Protein AF-A0A392MLW3-F1 (afdb_monomer)

Structure (mmCIF, N/CA/C/O backbone):
data_AF-A0A392MLW3-F1
#
_entry.id   AF-A0A392MLW3-F1
#
loop_
_atom_site.group_PDB
_atom_site.id
_atom_site.type_symbol
_atom_site.label_atom_id
_atom_site.label_alt_id
_atom_site.label_comp_id
_atom_site.label_asym_id
_atom_site.label_entity_id
_atom_site.label_seq_id
_atom_site.pdbx_PDB_ins_code
_atom_site.Cartn_x
_atom_site.Cartn_y
_atom_site.Cartn_z
_atom_site.occupancy
_atom_site.B_iso_or_equiv
_atom_site.auth_seq_id
_atom_site.auth_comp_id
_atom_site.auth_asym_id
_atom_site.auth_atom_id
_atom_site.pdbx_PDB_model_num
ATOM 1 N N . LEU A 1 1 ? -9.290 -16.457 1.600 1.00 28.12 1 LEU A N 1
ATOM 2 C CA . LEU A 1 1 ? -9.210 -16.584 3.072 1.00 28.12 1 LEU A CA 1
ATOM 3 C C . LEU A 1 1 ? -10.611 -16.896 3.573 1.00 28.12 1 LEU A C 1
ATOM 5 O O . LEU A 1 1 ? -11.493 -16.097 3.278 1.00 28.12 1 LEU A O 1
ATOM 9 N N . PRO A 1 2 ? -10.861 -18.026 4.249 1.00 22.70 2 PRO A N 1
ATOM 10 C CA . PRO A 1 2 ? -12.140 -18.237 4.903 1.00 22.70 2 PRO A CA 1
ATOM 11 C C . PRO A 1 2 ? -12.144 -17.371 6.166 1.00 22.70 2 PRO A C 1
ATOM 13 O O . PRO A 1 2 ? -11.643 -17.770 7.212 1.00 22.70 2 PRO A O 1
ATOM 16 N N . ILE A 1 3 ? -12.654 -16.145 6.050 1.00 26.94 3 ILE A N 1
ATOM 17 C CA . ILE A 1 3 ? -13.113 -15.380 7.210 1.00 26.94 3 ILE A CA 1
ATOM 18 C C . ILE A 1 3 ? -14.410 -16.069 7.642 1.00 26.94 3 ILE A C 1
ATOM 20 O O . ILE A 1 3 ? -15.497 -15.726 7.195 1.00 26.94 3 ILE A O 1
ATOM 24 N N . LEU A 1 4 ? -14.268 -17.139 8.424 1.00 28.16 4 LEU A N 1
ATOM 25 C CA . LEU A 1 4 ? -15.365 -17.792 9.130 1.00 28.16 4 LEU A CA 1
ATOM 26 C C . LEU A 1 4 ? -15.393 -17.248 10.557 1.00 28.16 4 LEU A C 1
ATOM 28 O O . LEU A 1 4 ? -15.026 -17.924 11.512 1.00 28.16 4 LEU A O 1
ATOM 32 N N . SER A 1 5 ? -15.819 -16.001 10.697 1.00 29.05 5 SER A N 1
ATOM 33 C CA . SER A 1 5 ? -16.500 -15.568 11.909 1.00 29.05 5 SER A CA 1
ATOM 34 C C . SER A 1 5 ? -17.511 -14.496 11.530 1.00 29.05 5 SER A C 1
ATOM 36 O O . SER A 1 5 ? -17.243 -13.590 10.744 1.00 29.05 5 SER A O 1
ATOM 38 N N . VAL A 1 6 ? -18.725 -14.700 12.023 1.00 28.11 6 VAL A N 1
ATOM 39 C CA . VAL A 1 6 ? -19.922 -13.897 11.794 1.00 28.11 6 VAL A CA 1
ATOM 40 C C . VAL A 1 6 ? -19.612 -12.413 12.018 1.00 28.11 6 VAL A C 1
ATOM 42 O O . VAL A 1 6 ? -19.298 -12.005 13.133 1.00 28.11 6 VAL A O 1
ATOM 45 N N . ILE A 1 7 ? -19.697 -11.598 10.962 1.00 32.62 7 ILE A N 1
ATOM 46 C CA . ILE A 1 7 ? -19.661 -10.135 11.075 1.00 32.62 7 ILE A CA 1
ATOM 47 C C . ILE A 1 7 ? -21.113 -9.664 11.179 1.00 32.62 7 ILE A C 1
ATOM 49 O O . ILE A 1 7 ? -21.829 -9.588 10.185 1.00 32.62 7 ILE A O 1
ATOM 53 N N . GLY A 1 8 ? -21.550 -9.387 12.405 1.00 31.56 8 GLY A N 1
ATOM 54 C CA . GLY A 1 8 ? -22.873 -8.861 12.736 1.00 31.56 8 GLY A CA 1
ATOM 55 C C . GLY A 1 8 ? -22.990 -8.620 14.247 1.00 31.56 8 GLY A C 1
ATOM 56 O O . GLY A 1 8 ? -22.221 -9.208 15.007 1.00 31.56 8 GLY A O 1
ATOM 57 N N . PRO A 1 9 ? -23.898 -7.744 14.711 1.00 36.75 9 PRO A N 1
ATOM 58 C CA . PRO A 1 9 ? -23.925 -7.253 16.087 1.00 36.75 9 PRO A CA 1
ATOM 59 C C . PRO A 1 9 ? -24.575 -8.294 17.001 1.00 36.75 9 PRO A C 1
ATOM 61 O O . PRO A 1 9 ? -25.725 -8.143 17.394 1.00 36.75 9 PRO A O 1
ATOM 64 N N . LEU A 1 10 ? -23.913 -9.415 17.268 1.00 35.16 10 LEU A N 1
ATOM 65 C CA . LEU A 1 10 ? -24.580 -10.558 17.883 1.00 35.16 10 LEU A CA 1
ATOM 66 C C . LEU A 1 10 ? -23.684 -11.165 18.955 1.00 35.16 10 LEU A C 1
ATOM 68 O O . LEU A 1 10 ? -22.814 -11.994 18.697 1.00 35.16 10 LEU A O 1
ATOM 72 N N . ARG A 1 11 ? -23.957 -10.744 20.199 1.00 39.06 11 ARG A N 1
ATOM 73 C CA . ARG A 1 11 ? -23.853 -11.631 21.361 1.00 39.06 11 ARG A CA 1
ATOM 74 C C . ARG A 1 11 ? -24.314 -13.021 20.919 1.00 39.06 11 ARG A C 1
ATOM 76 O O . ARG A 1 11 ? -25.426 -13.146 20.413 1.00 39.06 11 ARG A O 1
ATOM 83 N N . GLY A 1 12 ? -23.458 -14.021 21.117 1.00 31.89 12 GLY A N 1
ATOM 84 C CA . GLY A 1 12 ? -23.867 -15.415 21.027 1.00 31.89 12 GLY A CA 1
ATOM 85 C C . GLY A 1 12 ? -25.143 -15.625 21.837 1.00 31.89 12 GLY A C 1
ATOM 86 O O . GLY A 1 12 ? -25.323 -15.005 22.891 1.00 31.89 12 GLY A O 1
ATOM 87 N N . GLU A 1 13 ? -26.027 -16.434 21.270 1.00 32.56 13 GLU A N 1
ATOM 88 C CA . GLU A 1 13 ? -27.320 -16.813 21.815 1.00 32.56 13 GLU A CA 1
ATOM 89 C C . GLU A 1 13 ? -27.252 -17.113 23.316 1.00 32.56 13 GLU A C 1
ATOM 91 O O . GLU A 1 13 ? -26.255 -17.617 23.843 1.00 32.56 13 GLU A O 1
ATOM 96 N N . ASN A 1 14 ? -28.340 -16.742 23.986 1.00 31.56 14 ASN A N 1
ATOM 97 C CA . ASN A 1 14 ? -28.619 -16.972 25.393 1.00 31.56 14 ASN A CA 1
ATOM 98 C C . ASN A 1 14 ? -28.034 -18.301 25.894 1.00 31.56 14 ASN A C 1
ATOM 100 O O . ASN A 1 14 ? -28.444 -19.377 25.465 1.00 31.56 14 ASN A O 1
ATOM 104 N N . ARG A 1 15 ? -27.135 -18.227 26.881 1.00 29.89 15 ARG A N 1
ATOM 105 C CA . ARG A 1 15 ? -27.042 -19.302 27.867 1.00 29.89 15 ARG A CA 1
ATOM 106 C C . ARG A 1 15 ? -28.321 -19.217 28.692 1.00 29.89 15 ARG A C 1
ATOM 108 O O . ARG A 1 15 ? -28.466 -18.305 29.501 1.00 29.89 15 ARG A O 1
ATOM 115 N N . GLU A 1 16 ? -29.272 -20.098 28.405 1.00 32.28 16 GLU A N 1
ATOM 116 C CA . GLU A 1 16 ? -30.414 -20.344 29.280 1.00 32.28 16 GLU A CA 1
ATOM 117 C C . GLU A 1 16 ? -29.895 -20.731 30.669 1.00 32.28 16 GLU A C 1
ATOM 119 O O . GLU A 1 16 ? -29.088 -21.651 30.800 1.00 32.28 16 GLU A O 1
ATOM 124 N N . GLY A 1 17 ? -30.336 -19.993 31.689 1.00 33.62 17 GLY A N 1
ATOM 125 C CA . GLY A 1 17 ? -30.015 -20.264 33.089 1.00 33.62 17 GLY A CA 1
ATOM 126 C C . GLY A 1 17 ? -29.317 -19.112 33.807 1.00 33.62 17 GLY A C 1
ATOM 127 O O . GLY A 1 17 ? -28.182 -19.267 34.234 1.00 33.62 17 GLY A O 1
ATOM 128 N N . ASP A 1 18 ? -29.988 -17.967 33.928 1.00 27.83 18 ASP A N 1
ATOM 129 C CA . ASP A 1 18 ? -30.053 -17.247 35.206 1.00 27.83 18 ASP A CA 1
ATOM 130 C C . ASP A 1 18 ? -31.168 -16.201 35.127 1.00 27.83 18 ASP A C 1
ATOM 132 O O . ASP A 1 18 ? -31.089 -15.199 34.412 1.00 27.83 18 ASP A O 1
ATOM 136 N N . VAL A 1 19 ? -32.257 -16.496 35.829 1.00 35.44 19 VAL A N 1
ATOM 137 C CA . VAL A 1 19 ? -33.338 -15.555 36.096 1.00 35.44 19 VAL A CA 1
ATOM 138 C C . VAL A 1 19 ? -32.870 -14.687 37.254 1.00 35.44 19 VAL A C 1
ATOM 140 O O . VAL A 1 19 ? -32.956 -15.109 38.401 1.00 35.44 19 VAL A O 1
ATOM 143 N N . ASP A 1 20 ? -32.409 -13.474 36.965 1.00 31.75 20 ASP A N 1
ATOM 144 C CA . ASP A 1 20 ? -32.643 -12.373 37.893 1.00 31.75 20 ASP A CA 1
ATOM 145 C C . ASP A 1 20 ? -32.800 -11.041 37.155 1.00 31.75 20 ASP A C 1
ATOM 147 O O . ASP A 1 20 ? -32.121 -10.741 36.167 1.00 31.75 20 ASP A O 1
ATOM 151 N N . GLY A 1 21 ? -33.787 -10.281 37.613 1.00 35.03 21 GLY A N 1
ATOM 152 C CA . GLY A 1 21 ? -34.302 -9.086 36.975 1.00 35.03 21 GLY A CA 1
ATOM 153 C C . GLY A 1 21 ? -33.326 -7.920 37.066 1.00 35.03 21 GLY A C 1
ATOM 154 O O . GLY A 1 21 ? -32.836 -7.557 38.131 1.00 35.03 21 GLY A O 1
ATOM 155 N N . GLY A 1 22 ? -33.090 -7.277 35.928 1.00 27.33 22 GLY A N 1
ATOM 156 C CA . GLY A 1 22 ? -32.303 -6.057 35.858 1.00 27.33 22 GLY A CA 1
ATOM 157 C C . GLY A 1 22 ? -32.323 -5.479 34.455 1.00 27.33 22 GLY A C 1
ATOM 158 O O . GLY A 1 22 ? -31.437 -5.754 33.647 1.00 27.33 22 GLY A O 1
ATOM 159 N N . GLU A 1 23 ? -33.333 -4.659 34.164 1.00 39.72 23 GLU A N 1
ATOM 160 C CA . GLU A 1 23 ? -33.293 -3.721 33.046 1.00 39.72 23 GLU A CA 1
ATOM 161 C C . GLU A 1 23 ? -32.024 -2.862 33.142 1.00 39.72 23 GLU A C 1
ATOM 163 O O . GLU A 1 23 ? -31.925 -1.917 33.922 1.00 39.72 23 GLU A O 1
ATOM 168 N N . ALA A 1 24 ? -31.032 -3.171 32.316 1.00 32.81 24 ALA A N 1
ATOM 169 C CA . ALA A 1 24 ? -29.922 -2.276 32.054 1.00 32.81 24 ALA A CA 1
ATOM 170 C C . ALA A 1 24 ? -29.618 -2.330 30.561 1.00 32.81 24 ALA A C 1
ATOM 172 O O . ALA A 1 24 ? -28.837 -3.160 30.091 1.00 32.81 24 ALA A O 1
ATOM 173 N N . GLY A 1 25 ? -30.233 -1.418 29.804 1.00 35.34 25 GLY A N 1
ATOM 174 C CA . GLY A 1 25 ? -29.779 -1.079 28.461 1.00 35.34 25 GLY A CA 1
ATOM 175 C C . GLY A 1 25 ? -28.303 -0.690 28.524 1.00 35.34 25 GLY A C 1
ATOM 176 O O . GLY A 1 25 ? -27.961 0.446 28.862 1.00 35.34 25 GLY A O 1
ATOM 177 N N . LYS A 1 26 ? -27.408 -1.651 28.257 1.00 40.22 26 LYS A N 1
ATOM 178 C CA . LYS A 1 26 ? -25.966 -1.415 28.179 1.00 40.22 26 LYS A CA 1
ATOM 179 C C . LYS A 1 26 ? -25.754 -0.316 27.147 1.00 40.22 26 LYS A C 1
ATOM 181 O O . LYS A 1 26 ? -26.027 -0.513 25.967 1.00 40.22 26 LYS A O 1
ATOM 186 N N . LYS A 1 27 ? -25.293 0.854 27.597 1.00 44.56 27 LYS A N 1
ATOM 187 C CA . LYS A 1 27 ? -24.855 1.937 26.709 1.00 44.56 27 LYS A CA 1
ATOM 188 C C . LYS A 1 27 ? -23.896 1.334 25.682 1.00 44.56 27 LYS A C 1
ATOM 190 O O . LYS A 1 27 ? -22.823 0.887 26.081 1.00 44.56 27 LYS A O 1
ATOM 195 N N . LEU A 1 28 ? -24.282 1.331 24.402 1.00 55.56 28 LEU A N 1
ATOM 196 C CA . LEU A 1 28 ? -23.392 0.985 23.295 1.00 55.56 28 LEU A CA 1
ATOM 197 C C . LEU A 1 28 ? -22.216 1.969 23.319 1.00 55.56 28 LEU A C 1
ATOM 199 O O . LEU A 1 28 ? -22.357 3.145 22.980 1.00 55.56 28 LEU A O 1
ATOM 203 N N . GLY A 1 29 ? -21.098 1.510 23.873 1.00 79.31 29 GLY A N 1
ATOM 204 C CA . GLY A 1 29 ? -19.815 2.196 23.829 1.00 79.31 29 GLY A CA 1
ATOM 205 C C . GLY A 1 29 ? -19.044 1.782 22.581 1.00 79.31 29 GLY A C 1
ATOM 206 O O . GLY A 1 29 ? -19.514 0.971 21.790 1.00 79.31 29 GLY A O 1
ATOM 207 N N . VAL A 1 30 ? -17.842 2.324 22.418 1.00 89.94 30 VAL A N 1
ATOM 208 C CA . VAL A 1 30 ? -16.942 1.869 21.356 1.00 89.94 30 VAL A CA 1
ATOM 209 C C . VAL A 1 30 ? -16.475 0.451 21.691 1.00 89.94 30 VAL A C 1
ATOM 211 O O . VAL A 1 30 ? -15.836 0.234 22.720 1.00 89.94 30 VAL A O 1
ATOM 214 N N . GLU A 1 31 ? -16.807 -0.507 20.832 1.00 90.56 31 GLU A N 1
ATOM 215 C CA . GLU A 1 31 ? -16.456 -1.925 20.962 1.00 90.56 31 GLU A CA 1
ATOM 216 C C . GLU A 1 31 ? -15.160 -2.263 20.224 1.00 90.56 31 GLU A C 1
ATOM 218 O O . GLU A 1 31 ? -14.401 -3.122 20.681 1.00 90.56 31 GLU A O 1
ATOM 223 N N . ALA A 1 32 ? -14.888 -1.561 19.118 1.00 93.44 32 ALA A N 1
ATOM 224 C CA . ALA A 1 32 ? -13.694 -1.746 18.306 1.00 93.44 32 ALA A CA 1
ATOM 225 C C . ALA A 1 32 ? -13.025 -0.414 17.941 1.00 93.44 32 ALA A C 1
ATOM 227 O O . ALA A 1 32 ? -13.666 0.522 17.455 1.00 93.44 32 ALA A O 1
ATOM 228 N N . VAL A 1 33 ? -11.706 -0.361 18.119 1.00 95.50 33 VAL A N 1
ATOM 229 C CA . VAL A 1 33 ? -10.843 0.716 17.628 1.00 95.50 33 VAL A CA 1
ATOM 230 C C . VAL A 1 33 ? -9.914 0.138 16.567 1.00 95.50 33 VAL A C 1
ATOM 232 O O . VAL A 1 33 ? -9.136 -0.769 16.851 1.00 95.50 33 VAL A O 1
ATOM 235 N N . ILE A 1 34 ? -9.978 0.679 15.353 1.00 97.38 34 ILE A N 1
ATOM 236 C CA . ILE A 1 34 ? -9.076 0.362 14.249 1.00 97.38 34 ILE A CA 1
ATOM 237 C C . ILE A 1 34 ? -8.151 1.551 14.005 1.00 97.38 34 ILE A C 1
ATOM 239 O O . ILE A 1 34 ? -8.596 2.678 13.767 1.00 97.38 34 ILE A O 1
ATOM 243 N N . VAL A 1 35 ? -6.851 1.289 14.068 1.00 96.50 35 VAL A N 1
ATOM 244 C CA . VAL A 1 35 ? -5.789 2.273 13.887 1.00 96.50 35 VAL A CA 1
ATOM 245 C C . VAL A 1 35 ? -5.093 1.999 12.562 1.00 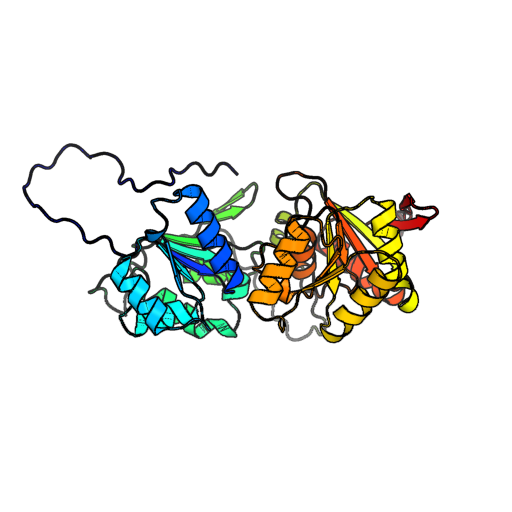96.50 35 VAL A C 1
ATOM 247 O O . VAL A 1 35 ? -4.648 0.880 12.324 1.00 96.50 35 VAL A O 1
ATOM 250 N N . ALA A 1 36 ? -4.989 3.027 11.725 1.00 93.75 36 ALA A N 1
ATOM 251 C CA . ALA A 1 36 ? -4.296 2.979 10.440 1.00 93.75 36 ALA A CA 1
ATOM 252 C C . ALA A 1 36 ? -3.283 4.136 10.338 1.00 93.75 36 ALA A C 1
ATOM 254 O O . ALA A 1 36 ? -3.582 5.236 10.814 1.00 93.75 36 ALA A O 1
ATOM 255 N N . PRO A 1 37 ? -2.101 3.942 9.723 1.00 88.69 37 PRO A N 1
ATOM 256 C CA . PRO A 1 37 ? -1.044 4.958 9.672 1.00 88.69 37 PRO A CA 1
ATOM 257 C C . PRO A 1 37 ? -1.433 6.210 8.877 1.00 88.69 37 PRO A C 1
ATOM 259 O O . PRO A 1 37 ? -0.997 7.316 9.204 1.00 88.69 37 PRO A O 1
ATOM 262 N N . SER A 1 38 ? -2.301 6.069 7.871 1.00 84.88 38 SER A N 1
ATOM 263 C CA . SER A 1 38 ? -2.719 7.163 6.992 1.00 84.88 38 SER A CA 1
ATOM 264 C C . SER A 1 38 ? -4.218 7.455 7.072 1.00 84.88 38 SER A C 1
ATOM 266 O O . SER A 1 38 ? -5.046 6.644 7.501 1.00 84.88 38 SER A O 1
ATOM 268 N N . ARG A 1 39 ? -4.595 8.665 6.647 1.00 83.25 39 ARG A N 1
ATOM 269 C CA . ARG A 1 39 ? -6.001 9.102 6.646 1.00 83.25 39 ARG A CA 1
ATOM 270 C C . ARG A 1 39 ? -6.776 8.383 5.553 1.00 83.25 39 ARG A C 1
ATOM 272 O O . ARG A 1 39 ? -7.945 8.055 5.729 1.00 83.25 39 ARG A O 1
ATOM 279 N N . GLU A 1 40 ? -6.099 8.172 4.437 1.00 80.12 40 GLU A N 1
ATOM 280 C CA . GLU A 1 40 ? -6.558 7.537 3.219 1.00 80.12 40 GLU A CA 1
ATOM 281 C C . GLU A 1 40 ? -6.921 6.077 3.491 1.00 80.12 40 GLU A C 1
ATOM 283 O O . GLU A 1 40 ? -8.012 5.651 3.102 1.00 80.12 40 GLU A O 1
ATOM 288 N N . LEU A 1 41 ? -6.081 5.354 4.239 1.00 82.44 41 LEU A N 1
ATOM 289 C CA . LEU A 1 41 ? -6.355 3.972 4.632 1.00 82.44 41 LEU A CA 1
ATOM 290 C C . LEU A 1 41 ? -7.534 3.917 5.596 1.00 82.44 41 LEU A C 1
ATOM 292 O O . LEU A 1 41 ? -8.469 3.146 5.400 1.00 82.44 41 LEU A O 1
ATOM 296 N N . GLY A 1 42 ? -7.567 4.831 6.570 1.00 86.94 42 GLY A N 1
ATOM 297 C CA . GLY A 1 42 ? -8.723 4.976 7.449 1.00 86.94 42 GLY A CA 1
ATOM 298 C C . GLY A 1 42 ? -10.030 5.218 6.679 1.00 86.94 42 GLY A C 1
ATOM 299 O O . GLY A 1 42 ? -11.064 4.676 7.055 1.00 86.94 42 GLY A O 1
ATOM 300 N N . MET A 1 43 ? -10.013 5.996 5.586 1.00 85.50 43 MET A N 1
ATOM 301 C CA . MET A 1 43 ? -11.208 6.206 4.750 1.00 85.50 43 MET A CA 1
ATOM 302 C C . MET A 1 43 ? -11.640 4.916 4.047 1.00 85.50 43 MET A C 1
ATOM 304 O O . MET A 1 43 ? -12.835 4.688 3.877 1.00 85.50 43 MET A O 1
ATOM 308 N N . GLN A 1 44 ? -10.688 4.089 3.619 1.00 81.31 44 GLN A N 1
ATOM 309 C CA . GLN A 1 44 ? -10.972 2.826 2.934 1.00 81.31 44 GLN A CA 1
ATOM 310 C C . GLN A 1 44 ? -11.590 1.809 3.870 1.00 81.31 44 GLN A C 1
ATOM 312 O O . GLN A 1 44 ? -12.631 1.254 3.542 1.00 81.31 44 GLN A O 1
ATOM 317 N N . ILE A 1 45 ? -11.005 1.640 5.054 1.00 90.31 45 ILE A N 1
ATOM 318 C CA . ILE A 1 45 ? -11.534 0.744 6.080 1.00 90.31 45 ILE A CA 1
ATOM 319 C C . ILE A 1 45 ? -12.983 1.131 6.411 1.00 90.31 45 ILE A C 1
ATOM 321 O O . ILE A 1 45 ? -13.857 0.270 6.442 1.00 90.31 45 ILE A O 1
ATOM 325 N N . VAL A 1 46 ? -13.271 2.429 6.574 1.00 90.38 46 VAL A N 1
ATOM 326 C CA . VAL A 1 46 ? -14.645 2.915 6.805 1.00 90.38 46 VAL A CA 1
ATOM 327 C C . VAL A 1 46 ? -15.569 2.560 5.642 1.00 90.38 46 VAL A C 1
ATOM 329 O O . VAL A 1 46 ? -16.647 2.029 5.881 1.00 90.38 46 VAL A O 1
ATOM 332 N N . ARG A 1 47 ? -15.158 2.801 4.390 1.00 86.12 47 ARG A N 1
ATOM 333 C CA . ARG A 1 47 ? -15.959 2.437 3.207 1.00 86.12 47 ARG A CA 1
ATOM 334 C C . ARG A 1 47 ? -16.242 0.940 3.141 1.00 86.12 47 ARG A C 1
ATOM 336 O O . ARG A 1 47 ? -17.336 0.560 2.737 1.00 86.12 47 ARG A O 1
ATOM 343 N N . GLU A 1 48 ? -15.288 0.107 3.535 1.00 89.19 48 GLU A N 1
ATOM 344 C CA . GLU A 1 48 ? -15.472 -1.342 3.543 1.00 89.19 48 GLU A CA 1
ATOM 345 C C . GLU A 1 48 ? -16.485 -1.769 4.608 1.00 89.19 48 GLU A C 1
ATOM 347 O O . GLU A 1 48 ? -17.386 -2.551 4.312 1.00 89.19 48 GLU A O 1
ATOM 352 N N . PHE A 1 49 ? -16.442 -1.161 5.797 1.00 89.06 49 PHE A N 1
ATOM 353 C CA . PHE A 1 49 ? -17.508 -1.333 6.782 1.00 89.06 49 PHE A CA 1
ATOM 354 C C . PHE A 1 49 ? -18.869 -0.849 6.270 1.00 89.06 49 PHE A C 1
ATOM 356 O O . PHE A 1 49 ? -19.859 -1.544 6.467 1.00 89.06 49 PHE A O 1
ATOM 363 N N . GLU A 1 50 ? -18.949 0.304 5.597 1.00 86.06 50 GLU A N 1
ATOM 364 C CA . GLU A 1 50 ? -20.216 0.806 5.043 1.00 86.06 50 GLU A CA 1
ATOM 365 C C . GLU A 1 50 ? -20.814 -0.148 3.996 1.00 86.06 50 GLU A C 1
ATOM 367 O O . GLU A 1 50 ? -22.034 -0.299 3.936 1.00 86.06 50 GLU A O 1
ATOM 372 N N . LYS A 1 51 ? -19.975 -0.809 3.185 1.00 84.62 51 LYS A N 1
ATOM 373 C CA . LYS A 1 51 ? -20.423 -1.836 2.231 1.00 84.62 51 LYS A CA 1
ATOM 374 C C . LYS A 1 51 ? -20.968 -3.071 2.946 1.00 84.62 51 LYS A C 1
ATOM 376 O O . LYS A 1 51 ? -22.001 -3.586 2.538 1.00 84.62 51 LYS A O 1
ATOM 381 N N . ILE A 1 52 ? -20.278 -3.537 3.990 1.00 87.94 52 ILE A N 1
ATOM 382 C CA . ILE A 1 52 ? -20.654 -4.746 4.738 1.00 87.94 52 ILE A CA 1
ATOM 383 C C . ILE A 1 52 ? -21.922 -4.511 5.569 1.00 87.94 52 ILE A C 1
ATOM 385 O O . ILE A 1 52 ? -22.807 -5.359 5.597 1.00 87.94 52 ILE A O 1
ATOM 389 N N . LEU A 1 53 ? -22.021 -3.364 6.244 1.00 85.12 53 LEU A N 1
ATOM 390 C CA . LEU A 1 53 ? -23.120 -3.047 7.162 1.00 85.12 53 LEU A CA 1
ATOM 391 C C . LEU A 1 53 ? -24.373 -2.505 6.457 1.00 85.12 53 LEU A C 1
ATOM 393 O O . LEU A 1 53 ? -25.443 -2.453 7.069 1.00 85.12 53 LEU A O 1
ATOM 397 N N . GLY A 1 54 ? -24.246 -2.081 5.199 1.00 81.00 54 GLY A N 1
ATOM 398 C CA . GLY A 1 54 ? -25.315 -1.438 4.446 1.00 81.00 54 GLY A CA 1
ATOM 399 C C . GLY A 1 54 ? -25.513 0.042 4.801 1.00 81.00 54 GLY A C 1
ATOM 400 O O . GLY A 1 54 ? -24.975 0.578 5.774 1.00 81.00 54 GLY A O 1
ATOM 401 N N . VAL A 1 55 ? -26.303 0.731 3.974 1.00 76.19 55 VAL A N 1
ATOM 402 C CA . VAL A 1 55 ? -26.453 2.199 4.004 1.00 76.19 55 VAL A CA 1
ATOM 403 C C . VAL A 1 55 ? -27.114 2.700 5.295 1.00 76.19 55 VAL A C 1
ATOM 405 O O . VAL A 1 55 ? -26.785 3.788 5.773 1.00 76.19 55 VAL A O 1
ATOM 408 N N . ASP A 1 56 ? -27.989 1.891 5.889 1.00 77.75 56 ASP A N 1
ATOM 409 C CA . ASP A 1 56 ? -28.760 2.248 7.085 1.00 77.75 56 ASP A CA 1
ATOM 410 C C . ASP A 1 56 ? -27.897 2.278 8.356 1.00 77.75 56 ASP A C 1
ATOM 412 O O . ASP A 1 56 ? -28.158 3.045 9.286 1.00 77.75 56 ASP A O 1
ATOM 416 N N . ASN A 1 57 ? -26.797 1.521 8.362 1.00 83.00 57 ASN A N 1
ATOM 417 C CA . ASN A 1 57 ? -25.916 1.348 9.516 1.00 83.00 57 ASN A CA 1
ATOM 418 C C . ASN A 1 57 ? -24.629 2.177 9.438 1.00 83.00 57 ASN A C 1
ATOM 420 O O . ASN A 1 57 ? -23.719 1.995 10.247 1.00 83.00 57 ASN A O 1
ATOM 424 N N . LYS A 1 58 ? -24.544 3.154 8.526 1.00 78.06 58 LYS A N 1
ATOM 425 C CA . LYS A 1 58 ? -23.355 4.017 8.378 1.00 78.06 58 LYS A CA 1
ATOM 426 C C . LYS A 1 58 ? -22.916 4.709 9.669 1.00 78.06 58 LYS A C 1
ATOM 428 O O . LYS A 1 58 ? -21.737 4.973 9.859 1.00 78.06 58 LYS A O 1
ATOM 433 N N . LYS A 1 59 ? -23.852 4.995 10.580 1.00 85.44 59 LYS A N 1
ATOM 434 C CA . LYS A 1 59 ? -23.567 5.666 11.862 1.00 85.44 59 LYS A CA 1
ATOM 435 C C . LYS A 1 59 ? -22.833 4.776 12.873 1.00 85.44 59 LYS A C 1
ATOM 437 O O . LYS A 1 59 ? -22.305 5.302 13.848 1.00 85.44 59 LYS A O 1
ATOM 442 N N . VAL A 1 60 ? -22.791 3.461 12.645 1.00 89.69 60 VAL A N 1
ATOM 443 C CA . VAL A 1 60 ? -22.094 2.494 13.507 1.00 89.69 60 VAL A CA 1
ATOM 444 C C . VAL A 1 60 ? -20.581 2.708 13.467 1.00 89.69 60 VAL A C 1
ATOM 446 O O . VAL A 1 60 ? -19.908 2.451 14.467 1.00 89.69 60 VAL A O 1
ATOM 449 N N . VAL A 1 61 ? -20.054 3.218 12.348 1.00 92.44 61 VAL A N 1
ATOM 450 C CA .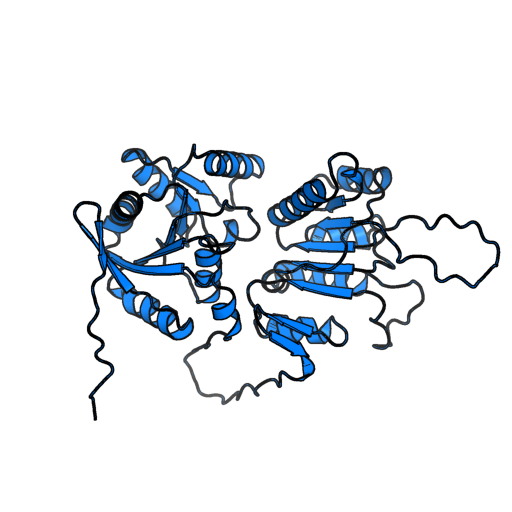 VAL A 1 61 ? -18.621 3.444 12.142 1.00 92.44 61 VAL A CA 1
ATOM 451 C C . VAL A 1 61 ? -18.323 4.933 12.052 1.00 92.44 61 VAL A C 1
ATOM 453 O O . VAL A 1 61 ? -18.934 5.661 11.275 1.00 92.44 61 VAL A O 1
ATOM 456 N N . GLN A 1 62 ? -17.347 5.401 12.829 1.00 94.50 62 GLN A N 1
ATOM 457 C CA . GLN A 1 62 ? -16.913 6.794 12.800 1.00 94.50 62 GLN A CA 1
ATOM 458 C C . GLN A 1 62 ? -15.436 6.915 12.444 1.00 94.50 62 GLN A C 1
ATOM 460 O O . GLN A 1 62 ? -14.567 6.329 13.090 1.00 94.50 62 GLN A O 1
ATOM 465 N N . GLN A 1 63 ? -15.156 7.765 11.457 1.00 94.81 63 GLN A N 1
ATOM 466 C CA . GLN A 1 63 ? -13.794 8.112 11.083 1.00 94.81 63 GLN A CA 1
ATOM 467 C C . GLN A 1 63 ? -13.217 9.235 11.959 1.00 94.81 63 GLN A C 1
ATOM 469 O O . GLN A 1 63 ? -13.850 10.287 12.093 1.00 94.81 63 GLN A O 1
ATOM 474 N N . LEU A 1 64 ? -11.988 9.051 12.456 1.00 95.44 64 LEU A N 1
ATOM 475 C CA . LEU A 1 64 ? -11.211 10.013 13.245 1.00 95.44 64 LEU A CA 1
ATOM 476 C C . LEU A 1 64 ? -9.803 10.214 12.657 1.00 95.44 64 LEU A C 1
ATOM 478 O O . LEU A 1 64 ? -8.852 9.507 12.983 1.00 95.44 64 LEU A O 1
ATOM 482 N N . VAL A 1 65 ? -9.643 11.208 11.784 1.00 91.25 65 VAL A N 1
ATOM 483 C CA . VAL A 1 65 ? -8.365 11.487 11.103 1.00 91.25 65 VAL A CA 1
ATOM 484 C C . VAL A 1 65 ? -7.869 12.905 11.356 1.00 91.25 65 VAL A C 1
ATOM 486 O O . VAL A 1 65 ? -8.665 13.841 11.488 1.00 91.25 65 VAL A O 1
ATOM 489 N N . GLY A 1 66 ? -6.545 13.079 11.390 1.00 82.12 66 GLY A N 1
ATOM 490 C CA . GLY A 1 66 ? -5.922 14.401 11.473 1.00 82.12 66 GLY A CA 1
ATOM 491 C C . GLY A 1 66 ? -6.318 15.330 10.311 1.00 82.12 66 GLY A C 1
ATOM 492 O O . GLY A 1 66 ? -6.806 14.895 9.264 1.00 82.12 66 GLY A O 1
ATOM 493 N N . GLY A 1 67 ? -6.100 16.641 10.470 1.00 79.94 67 GLY A N 1
ATOM 494 C CA . GLY A 1 67 ? -6.326 17.642 9.409 1.00 79.94 67 GLY A CA 1
ATOM 495 C C . GLY A 1 67 ? -7.766 17.723 8.888 1.00 79.94 67 GLY A C 1
ATOM 496 O O . GLY A 1 67 ? -8.005 18.219 7.790 1.00 79.94 67 GLY A O 1
ATOM 497 N N . ALA A 1 68 ? -8.719 17.173 9.634 1.00 83.12 68 ALA A N 1
ATOM 498 C CA . ALA A 1 68 ? -10.140 17.445 9.516 1.00 83.12 68 ALA A CA 1
ATOM 499 C C . ALA A 1 68 ? -10.597 18.170 10.790 1.00 83.12 68 ALA A C 1
ATOM 501 O O . ALA A 1 68 ? -9.988 18.001 11.856 1.00 83.12 68 ALA A O 1
ATOM 502 N N . ASN A 1 69 ? -11.646 18.988 10.657 1.00 87.19 69 ASN A N 1
ATOM 503 C CA . ASN A 1 69 ? -12.145 19.833 11.738 1.00 87.19 69 ASN A CA 1
ATOM 504 C C . ASN A 1 69 ? -12.463 18.977 12.973 1.00 87.19 69 ASN A C 1
ATOM 506 O O . ASN A 1 69 ? -13.270 18.046 12.912 1.00 87.19 69 ASN A O 1
ATOM 510 N N . ARG A 1 70 ? -11.778 19.287 14.075 1.00 89.62 70 ARG A N 1
ATOM 511 C CA . ARG A 1 70 ? -11.858 18.529 15.320 1.00 89.62 70 ARG A CA 1
ATOM 512 C C . ARG A 1 70 ? -13.248 18.621 15.941 1.00 89.62 70 ARG A C 1
ATOM 514 O O . ARG A 1 70 ? -13.831 17.586 16.241 1.00 89.62 70 ARG A O 1
ATOM 521 N N . THR A 1 71 ? -13.800 19.825 16.054 1.00 91.12 71 THR A N 1
ATOM 522 C CA . THR A 1 71 ? -15.132 20.073 16.623 1.00 91.12 71 THR A CA 1
ATOM 523 C C . THR A 1 71 ? -16.203 19.253 15.911 1.00 91.12 71 THR A C 1
ATOM 525 O O . THR A 1 71 ? -16.998 18.579 16.558 1.00 91.12 71 THR A O 1
ATOM 528 N N . ARG A 1 72 ? -16.147 19.187 14.576 1.00 91.06 72 ARG A N 1
ATOM 529 C CA . ARG A 1 72 ? -17.079 18.373 13.781 1.00 91.06 72 ARG A CA 1
ATOM 530 C C . ARG A 1 72 ? -16.964 16.872 14.077 1.00 91.06 72 ARG A C 1
ATOM 532 O O . ARG A 1 72 ? -17.977 16.178 14.093 1.00 91.06 72 ARG A O 1
ATOM 539 N N . GLN A 1 73 ? -15.753 16.353 14.301 1.00 92.12 73 GLN A N 1
ATOM 540 C CA . GLN A 1 73 ? -15.562 14.950 14.698 1.00 92.12 73 GLN A CA 1
ATOM 541 C C . GLN A 1 73 ? -16.085 14.692 16.117 1.00 92.12 73 GLN A C 1
ATOM 543 O O . GLN A 1 73 ? -16.719 13.667 16.351 1.00 92.12 73 GLN A O 1
ATOM 548 N N . GLU A 1 74 ? -15.877 15.626 17.049 1.00 92.56 74 GLU A N 1
ATOM 549 C CA . GLU A 1 74 ? -16.414 15.532 18.411 1.00 92.56 74 GLU A CA 1
ATOM 550 C C . GLU A 1 74 ? -17.951 15.541 18.427 1.00 92.56 74 GLU A C 1
ATOM 552 O O . GLU A 1 74 ? -18.575 14.747 19.132 1.00 92.56 74 GLU A O 1
ATOM 557 N N . GLU A 1 75 ? -18.577 16.406 17.631 1.00 92.19 75 GLU A N 1
ATOM 558 C CA . GLU A 1 75 ? -20.031 16.440 17.453 1.00 92.19 75 GLU A CA 1
ATOM 559 C C . GLU A 1 75 ? -20.557 15.144 16.833 1.00 92.19 75 GLU A C 1
ATOM 561 O O . GLU A 1 75 ? -21.549 14.592 17.313 1.00 92.19 75 GLU A O 1
ATOM 566 N N . ALA A 1 76 ? -19.872 14.620 15.813 1.00 91.19 76 ALA A N 1
ATOM 567 C CA . ALA A 1 76 ? -20.232 13.355 15.184 1.00 91.19 76 ALA A CA 1
ATOM 568 C C . ALA A 1 76 ? -20.144 12.181 16.173 1.00 91.19 76 ALA A C 1
ATOM 570 O O . ALA A 1 76 ? -21.069 11.376 16.232 1.00 91.19 76 ALA A O 1
ATOM 571 N N . LEU A 1 77 ? -19.107 12.125 17.019 1.00 92.50 77 LEU A N 1
ATOM 572 C CA . LEU A 1 77 ? -18.988 11.121 18.083 1.00 92.50 77 LEU A CA 1
ATOM 573 C C . LEU A 1 77 ? -20.158 11.189 19.073 1.00 92.50 77 LEU A C 1
ATOM 575 O O . LEU A 1 77 ? -20.751 10.161 19.401 1.00 92.50 77 LEU A O 1
ATOM 579 N N . LYS A 1 78 ? -20.527 12.395 19.522 1.00 90.88 78 LYS A N 1
ATOM 580 C CA . LYS A 1 78 ? -21.653 12.592 20.452 1.00 90.88 78 LYS A CA 1
ATOM 581 C C . LYS A 1 78 ? -22.997 12.217 19.829 1.00 90.88 78 LYS A C 1
ATOM 583 O O . LYS A 1 78 ? -23.839 11.635 20.511 1.00 90.88 78 LYS A O 1
ATOM 588 N N . LYS A 1 79 ? -23.197 12.574 18.557 1.00 90.25 79 LYS A N 1
ATOM 589 C CA . LYS A 1 79 ? -24.445 12.359 17.819 1.00 90.25 79 LYS A CA 1
ATOM 590 C C . LYS A 1 79 ? -24.632 10.899 17.418 1.00 90.25 79 LYS A C 1
ATOM 592 O O . LYS A 1 79 ? -25.711 10.355 17.618 1.00 90.25 79 LYS A O 1
ATOM 597 N N . ASN A 1 80 ? -23.600 10.289 16.839 1.00 89.19 80 ASN A N 1
ATOM 598 C CA . ASN A 1 80 ? -23.693 8.965 16.229 1.00 89.19 80 ASN A CA 1
ATOM 599 C C . ASN A 1 80 ? -23.485 7.834 17.238 1.00 89.19 80 ASN A C 1
ATOM 601 O O . ASN A 1 80 ? -24.019 6.757 17.010 1.00 89.19 80 ASN A O 1
ATOM 605 N N . LYS A 1 81 ? -22.748 8.078 18.337 1.00 89.81 81 LYS A N 1
ATOM 606 C CA . LYS A 1 81 ? -22.389 7.061 19.346 1.00 89.81 81 LYS A CA 1
ATOM 607 C C . LYS A 1 81 ? -21.936 5.745 18.682 1.00 89.81 81 LYS A C 1
ATOM 609 O O . LYS A 1 81 ? -22.585 4.717 18.854 1.00 89.81 81 LYS A O 1
ATOM 614 N N . PRO A 1 82 ? -20.867 5.802 17.871 1.00 92.56 82 PRO A N 1
ATOM 615 C CA . PRO A 1 82 ? -20.447 4.674 17.050 1.00 92.56 82 PRO A CA 1
ATOM 616 C C . PRO A 1 82 ? -19.979 3.500 17.916 1.00 92.56 82 PRO A C 1
ATOM 618 O O . PRO A 1 82 ? -19.343 3.708 18.952 1.00 92.56 82 PRO A O 1
ATOM 621 N N . ALA A 1 83 ? -20.226 2.277 17.448 1.00 91.44 83 ALA A N 1
ATOM 622 C CA . ALA A 1 83 ? -19.637 1.073 18.034 1.00 91.44 83 ALA A CA 1
ATOM 623 C C . ALA A 1 83 ? -18.202 0.849 17.526 1.00 91.44 83 ALA A C 1
ATOM 625 O O . ALA A 1 83 ? -17.376 0.270 18.228 1.00 91.44 83 ALA A O 1
ATOM 626 N N . ILE A 1 84 ? -17.886 1.338 16.322 1.00 94.44 84 ILE A N 1
ATOM 627 C CA . ILE A 1 84 ? -16.591 1.145 15.668 1.00 94.44 84 ILE A CA 1
ATOM 628 C C . ILE A 1 84 ? -15.960 2.501 15.370 1.00 94.44 84 ILE A C 1
ATOM 630 O O . ILE A 1 84 ? -16.579 3.394 14.788 1.00 94.44 84 ILE A O 1
ATOM 634 N N . VAL A 1 85 ? -14.692 2.651 15.730 1.00 95.88 85 VAL A N 1
ATOM 635 C CA . VAL A 1 85 ? -13.908 3.847 15.427 1.00 95.88 85 VAL A CA 1
ATOM 636 C C . VAL A 1 85 ? -12.721 3.473 14.563 1.00 95.88 85 VAL A C 1
ATOM 638 O O . VAL A 1 85 ? -11.961 2.580 14.911 1.00 95.88 85 VAL A O 1
ATOM 641 N N . VAL A 1 86 ? -12.544 4.189 13.456 1.00 96.88 86 VAL A N 1
ATOM 642 C CA . VAL A 1 86 ? -11.424 4.005 12.526 1.00 96.88 86 VAL A CA 1
ATOM 643 C C . VAL A 1 86 ? -10.653 5.312 12.425 1.00 96.88 86 VAL A C 1
ATOM 645 O O . VAL A 1 86 ? -11.248 6.360 12.164 1.00 96.88 86 VAL A O 1
ATOM 648 N N . GLY A 1 87 ? -9.334 5.302 12.591 1.00 95.81 87 GLY A N 1
ATOM 649 C CA . GLY A 1 87 ? -8.594 6.559 12.566 1.00 95.81 87 GLY A CA 1
ATOM 650 C C . GLY A 1 87 ? -7.079 6.466 12.611 1.00 95.81 87 GLY A C 1
ATOM 651 O O . GLY A 1 87 ? -6.495 5.398 12.758 1.00 95.81 87 GLY A O 1
ATOM 652 N N . THR A 1 88 ? -6.449 7.634 12.496 1.00 94.56 88 THR A N 1
ATOM 653 C CA . THR A 1 88 ? -4.990 7.788 12.621 1.00 94.56 88 THR A CA 1
ATOM 654 C C . THR A 1 88 ? -4.565 7.846 14.089 1.00 94.56 88 THR A C 1
ATOM 656 O O . THR A 1 88 ? -5.300 8.477 14.863 1.00 94.56 88 THR A O 1
ATOM 659 N N . PRO A 1 89 ? -3.373 7.330 14.461 1.00 94.75 89 PRO A N 1
ATOM 660 C CA . PRO A 1 89 ? -2.904 7.269 15.846 1.00 94.75 89 PRO A CA 1
ATOM 661 C C . PRO A 1 89 ? -3.096 8.575 16.618 1.00 94.75 89 PRO A C 1
ATOM 663 O O . PRO A 1 89 ? -3.821 8.600 17.611 1.00 94.75 89 PRO A O 1
ATOM 666 N N . GLY A 1 90 ? -2.557 9.681 16.096 1.00 93.00 90 GLY A N 1
ATOM 667 C CA . GLY A 1 90 ? -2.597 10.974 16.779 1.00 93.00 90 GLY A CA 1
ATOM 668 C C . GLY A 1 90 ? -4.000 11.506 17.047 1.00 93.00 90 GLY A C 1
ATOM 669 O O . GLY A 1 90 ? -4.271 11.989 18.140 1.00 93.00 90 GLY A O 1
ATOM 670 N N . ARG A 1 91 ? -4.945 11.365 16.106 1.00 94.56 91 ARG A N 1
ATOM 671 C CA . ARG A 1 91 ? -6.317 11.866 16.314 1.00 94.56 91 ARG A CA 1
ATOM 672 C C . ARG A 1 91 ? -7.101 11.006 17.308 1.00 94.56 91 ARG A C 1
ATOM 674 O O . ARG A 1 91 ? -7.861 11.552 18.106 1.00 94.56 91 ARG A O 1
ATOM 681 N N . ILE A 1 92 ? -6.923 9.684 17.283 1.00 95.69 92 ILE A N 1
ATOM 682 C CA . ILE A 1 92 ? -7.559 8.806 18.274 1.00 95.69 92 ILE A CA 1
ATOM 683 C C . ILE A 1 92 ? -6.956 9.077 19.658 1.00 95.69 92 ILE A C 1
ATOM 685 O O . ILE A 1 92 ? -7.708 9.258 20.614 1.00 95.69 92 ILE A O 1
ATOM 689 N N . ALA A 1 93 ? -5.626 9.172 19.761 1.00 93.00 93 ALA A N 1
ATOM 690 C CA . ALA A 1 93 ? -4.931 9.461 21.013 1.00 93.00 93 ALA A CA 1
ATOM 691 C C . ALA A 1 93 ? -5.363 10.816 21.599 1.00 93.00 93 ALA A C 1
ATOM 693 O O . ALA A 1 93 ? -5.718 10.889 22.772 1.00 93.00 93 ALA A O 1
ATOM 694 N N . GLU A 1 94 ? -5.432 11.865 20.775 1.00 92.75 94 GLU A N 1
ATOM 695 C CA . GLU A 1 94 ? -5.893 13.209 21.153 1.00 92.75 94 GLU A CA 1
ATOM 696 C C . GLU A 1 94 ? -7.335 13.204 21.701 1.00 92.75 94 GLU A C 1
ATOM 698 O O . GLU A 1 94 ? -7.625 13.767 22.764 1.00 92.75 94 GLU A O 1
ATOM 703 N N . LEU A 1 95 ? -8.266 12.555 20.994 1.00 92.88 95 LEU A N 1
ATOM 704 C CA . LEU A 1 95 ? -9.674 12.502 21.401 1.00 92.88 95 LEU A CA 1
ATOM 705 C C . LEU A 1 95 ? -9.902 11.595 22.616 1.00 92.88 95 LEU A C 1
ATOM 707 O O . LEU A 1 95 ? -10.780 11.880 23.434 1.00 92.88 95 LEU A O 1
ATOM 711 N N . SER A 1 96 ? -9.103 10.536 22.755 1.00 91.19 96 SER A N 1
ATOM 712 C CA . SER A 1 96 ? -9.107 9.662 23.929 1.00 91.19 96 SER A CA 1
ATOM 713 C C . SER A 1 96 ? -8.578 10.402 25.160 1.00 91.19 96 SER A C 1
ATOM 715 O O . SER A 1 96 ? -9.229 10.396 26.202 1.00 91.19 96 SER A O 1
ATOM 717 N N . ALA A 1 97 ? -7.447 11.104 25.033 1.00 88.06 97 ALA A N 1
ATOM 718 C CA . ALA A 1 97 ? -6.825 11.855 26.125 1.00 88.06 97 ALA A CA 1
ATOM 719 C C . ALA A 1 97 ? -7.696 13.024 26.613 1.00 88.06 97 ALA A C 1
ATOM 721 O O . ALA A 1 97 ? -7.782 13.286 27.808 1.00 88.06 97 ALA A O 1
ATOM 722 N N . SER A 1 98 ? -8.407 13.698 25.705 1.00 89.25 98 SER A N 1
ATOM 723 C CA . SER A 1 98 ? -9.359 14.764 26.060 1.00 89.25 98 SER A CA 1
ATOM 724 C C . SER A 1 98 ? -10.698 14.255 26.623 1.00 89.25 98 SER A C 1
ATOM 726 O O . SER A 1 98 ? -11.594 15.056 26.904 1.00 89.25 98 SER A O 1
ATOM 728 N N . GLY A 1 99 ? -10.876 12.935 26.757 1.00 87.81 99 GLY A N 1
ATOM 729 C CA . GLY A 1 99 ? -12.092 12.305 27.282 1.00 87.81 99 GLY A CA 1
ATOM 730 C C . GLY A 1 99 ? -13.312 12.395 26.356 1.00 87.81 99 GLY A C 1
ATOM 731 O O . GLY A 1 99 ? -14.418 12.018 26.753 1.00 87.81 99 GLY A O 1
ATOM 732 N N . LYS A 1 100 ? -13.140 12.896 25.125 1.00 90.88 100 LYS A N 1
ATOM 733 C CA . LYS A 1 100 ? -14.210 13.018 24.120 1.00 90.88 100 LYS A CA 1
ATOM 734 C C . LYS A 1 100 ? -14.520 11.6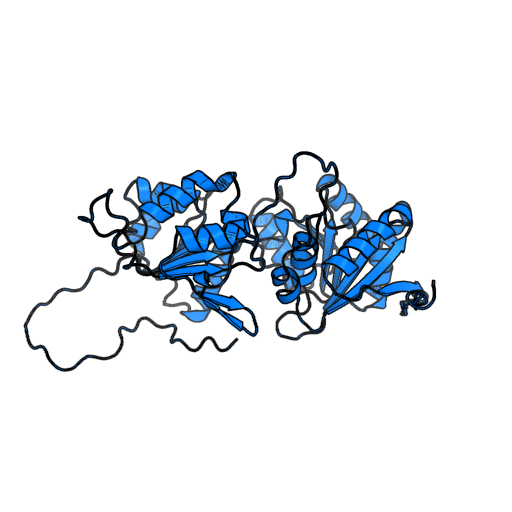85 23.451 1.00 90.88 100 LYS A C 1
ATOM 736 O O . LYS A 1 100 ? -15.667 11.443 23.082 1.00 90.88 100 LYS A O 1
ATOM 741 N N . LEU A 1 101 ? -13.515 10.824 23.334 1.00 91.75 101 LEU A N 1
ATOM 742 C CA . LEU A 1 101 ? -13.648 9.449 22.884 1.00 91.75 101 LEU A CA 1
ATOM 743 C C . LEU A 1 101 ? -13.453 8.507 24.075 1.00 91.75 101 LEU A C 1
ATOM 745 O O . LEU A 1 101 ? -12.381 8.453 24.670 1.00 91.75 101 LEU A O 1
ATOM 749 N N . ARG A 1 102 ? -14.489 7.739 24.417 1.00 89.44 102 ARG A N 1
ATOM 750 C CA . ARG A 1 102 ? -14.395 6.718 25.465 1.00 89.44 102 ARG A CA 1
ATOM 751 C C . ARG A 1 102 ? -13.947 5.400 24.844 1.00 89.44 102 ARG A C 1
ATOM 753 O O . ARG A 1 102 ? -14.740 4.737 24.190 1.00 89.44 102 ARG A O 1
ATOM 760 N N . THR A 1 103 ? -12.686 5.046 25.066 1.00 86.94 103 THR A N 1
ATOM 761 C CA . THR A 1 103 ? -12.056 3.794 24.602 1.00 86.94 103 THR A CA 1
ATOM 762 C C . THR A 1 103 ? -11.899 2.748 25.715 1.00 86.94 103 THR A C 1
ATOM 764 O O . THR A 1 103 ? -11.454 1.626 25.468 1.00 86.94 103 THR A O 1
ATOM 767 N N . HIS A 1 104 ? -12.274 3.102 26.946 1.00 83.75 104 HIS A N 1
ATOM 768 C CA . HIS A 1 104 ? -12.293 2.205 28.100 1.00 83.75 104 HIS A CA 1
ATOM 769 C C . HIS A 1 104 ? -13.294 1.066 27.878 1.00 83.75 104 HIS A C 1
ATOM 771 O O . HIS A 1 104 ? -14.417 1.308 27.439 1.00 83.75 104 HIS A O 1
ATOM 777 N N . GLY A 1 105 ? -12.895 -0.168 28.194 1.00 78.56 105 GLY A N 1
ATOM 778 C CA . GLY A 1 105 ? -13.723 -1.362 27.980 1.00 78.56 105 GLY A CA 1
ATOM 779 C C . GLY A 1 105 ? -13.921 -1.779 26.514 1.00 78.56 105 GLY A C 1
ATOM 780 O O . GLY A 1 105 ? -14.712 -2.682 26.257 1.00 78.56 105 GLY A O 1
ATOM 781 N N . CYS A 1 106 ? -13.216 -1.147 25.568 1.00 86.44 106 CYS A N 1
ATOM 782 C CA . CYS A 1 106 ? -13.171 -1.568 24.167 1.00 86.44 106 CYS A CA 1
ATOM 783 C C . CYS A 1 106 ? -12.614 -2.994 24.052 1.00 86.44 106 CYS A C 1
ATOM 785 O O . CYS A 1 106 ? -11.549 -3.285 24.599 1.00 86.44 106 CYS A O 1
ATOM 787 N N . GLN A 1 107 ? -13.317 -3.863 23.328 1.00 87.19 107 GLN A N 1
ATOM 788 C CA . GLN A 1 107 ? -12.994 -5.289 23.233 1.00 87.19 107 GLN A CA 1
ATOM 789 C C . GLN A 1 107 ? -11.948 -5.572 22.158 1.00 87.19 107 GLN A C 1
ATOM 791 O O . GLN A 1 107 ? -11.152 -6.491 22.312 1.00 87.19 107 GLN A O 1
ATOM 796 N N . TYR A 1 108 ? -11.912 -4.769 21.094 1.00 91.62 108 TYR A N 1
ATOM 797 C CA . TYR A 1 108 ? -11.015 -4.992 19.964 1.00 91.62 108 TYR A CA 1
ATOM 798 C C . TYR A 1 108 ? -10.125 -3.777 19.717 1.00 91.62 108 TYR A C 1
ATOM 800 O O . TYR A 1 108 ? -10.609 -2.653 19.582 1.00 91.62 108 TYR A O 1
ATOM 808 N N . LEU A 1 109 ? -8.817 -4.011 19.619 1.00 92.81 109 LEU A N 1
ATOM 809 C CA . LEU A 1 109 ? -7.868 -3.056 19.053 1.00 92.81 109 LEU A CA 1
ATOM 810 C C . LEU A 1 109 ? -7.237 -3.687 17.816 1.00 92.81 109 LEU A C 1
ATOM 812 O O . LEU A 1 109 ? -6.519 -4.679 17.928 1.00 92.81 109 LEU A O 1
ATOM 816 N N . VAL A 1 110 ? -7.496 -3.102 16.653 1.00 95.56 110 VAL A N 1
ATOM 817 C CA . VAL A 1 110 ? -6.932 -3.537 15.374 1.00 95.56 110 VAL A CA 1
ATOM 818 C C . VAL A 1 110 ? -5.889 -2.521 14.931 1.00 9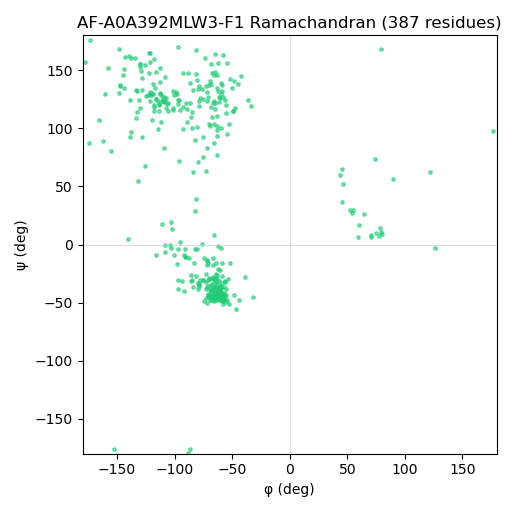5.56 110 VAL A C 1
ATOM 820 O O . VAL A 1 110 ? -6.179 -1.329 14.857 1.00 95.56 110 VAL A O 1
ATOM 823 N N . LEU A 1 111 ? -4.679 -2.990 14.651 1.00 94.50 111 LEU A N 1
ATOM 824 C CA . LEU A 1 111 ? -3.574 -2.193 14.131 1.00 94.50 111 LEU A CA 1
ATOM 825 C C . LEU A 1 111 ? -3.298 -2.645 12.699 1.00 94.50 111 LEU A C 1
ATOM 827 O O . LEU A 1 111 ? -2.757 -3.733 12.502 1.00 94.50 111 LEU A O 1
ATOM 831 N N . ASP A 1 112 ? -3.700 -1.835 11.725 1.00 92.25 112 ASP A N 1
ATOM 832 C CA . ASP A 1 112 ? -3.455 -2.098 10.307 1.00 92.25 112 ASP A CA 1
ATOM 833 C C . ASP A 1 112 ? -2.150 -1.433 9.845 1.00 92.25 112 ASP A C 1
ATOM 835 O O . ASP A 1 112 ? -1.777 -0.384 10.371 1.00 92.25 112 ASP A O 1
ATOM 839 N N . GLU A 1 113 ? -1.445 -2.051 8.895 1.00 87.38 113 GLU A N 1
ATOM 840 C CA . GLU A 1 113 ? -0.081 -1.677 8.471 1.00 87.38 113 GLU A CA 1
ATOM 841 C C . GLU A 1 113 ? 0.861 -1.431 9.676 1.00 87.38 113 GLU A C 1
ATOM 843 O O . GLU A 1 113 ? 1.490 -0.379 9.838 1.00 87.38 113 GLU A O 1
ATOM 848 N N . VAL A 1 114 ? 0.926 -2.408 10.592 1.00 88.31 114 VAL A N 1
ATOM 849 C CA . VAL A 1 114 ? 1.593 -2.234 11.896 1.00 88.31 114 VAL A CA 1
ATOM 850 C C . VAL A 1 114 ? 3.101 -1.960 11.818 1.00 88.31 114 VAL A C 1
ATOM 852 O O . VAL A 1 114 ? 3.664 -1.325 12.709 1.00 88.31 114 VAL A O 1
ATOM 855 N N . ASP A 1 115 ? 3.764 -2.401 10.755 1.00 81.19 115 ASP A N 1
ATOM 856 C CA . ASP A 1 115 ? 5.154 -2.071 10.447 1.00 81.19 115 ASP A CA 1
ATOM 857 C C . ASP A 1 115 ? 5.360 -0.558 10.270 1.00 81.19 115 ASP A C 1
ATOM 859 O O . ASP A 1 115 ? 6.364 -0.016 10.737 1.00 81.19 115 ASP A O 1
ATOM 863 N N . GLU A 1 116 ? 4.384 0.143 9.691 1.00 82.44 116 GLU A N 1
ATOM 864 C CA . GLU A 1 116 ? 4.401 1.600 9.552 1.00 82.44 116 GLU A CA 1
ATOM 865 C C . GLU A 1 116 ? 3.987 2.314 10.847 1.00 82.44 116 GLU A C 1
ATOM 867 O O . GLU A 1 116 ? 4.610 3.309 11.238 1.00 82.44 116 GLU A O 1
ATOM 872 N N . LEU A 1 117 ? 3.002 1.772 11.573 1.00 86.94 117 LEU A N 1
ATOM 873 C CA . LEU A 1 117 ? 2.591 2.280 12.892 1.00 86.94 117 LEU A CA 1
ATOM 874 C C . LEU A 1 117 ? 3.716 2.231 13.937 1.00 86.94 117 LEU A C 1
ATOM 876 O O . LEU A 1 117 ? 3.680 2.969 14.920 1.00 86.94 117 LEU A O 1
ATOM 880 N N . LEU A 1 118 ? 4.726 1.383 13.731 1.00 84.38 118 LEU A N 1
ATOM 881 C CA . LEU A 1 118 ? 5.921 1.294 14.571 1.00 84.38 118 LEU A CA 1
ATOM 882 C C . LEU A 1 118 ? 6.997 2.341 14.250 1.00 84.38 118 LEU A C 1
ATOM 884 O O . LEU A 1 118 ? 8.011 2.399 14.951 1.00 84.38 118 LEU A O 1
ATOM 888 N N . SER A 1 119 ? 6.805 3.162 13.215 1.00 82.38 119 SER A N 1
ATOM 889 C CA . SER A 1 119 ? 7.728 4.249 12.887 1.00 82.38 119 SER A CA 1
ATOM 890 C C . SER A 1 119 ? 7.817 5.289 14.013 1.00 82.38 119 SER A C 1
ATOM 892 O O . SER A 1 119 ? 6.899 5.463 14.819 1.00 82.38 119 SER A O 1
ATOM 894 N N . PHE A 1 120 ? 8.936 6.020 14.066 1.00 74.06 120 PHE A N 1
ATOM 895 C CA . PHE A 1 120 ? 9.191 7.012 15.119 1.00 74.06 120 PHE A CA 1
ATOM 896 C C . PHE A 1 120 ? 8.092 8.079 15.228 1.00 74.06 120 PHE A C 1
ATOM 898 O O . PHE A 1 120 ? 7.791 8.517 16.336 1.00 74.06 120 PHE A O 1
ATOM 905 N N . ASN A 1 121 ? 7.452 8.432 14.110 1.00 77.19 121 ASN A N 1
ATOM 906 C CA . ASN A 1 121 ? 6.416 9.464 14.038 1.00 77.19 121 ASN A CA 1
ATOM 907 C C . ASN A 1 121 ? 5.167 9.135 14.865 1.00 77.19 121 ASN A C 1
ATOM 909 O O . ASN A 1 121 ? 4.482 10.047 15.315 1.00 77.19 121 ASN A O 1
ATOM 913 N N . PHE A 1 122 ? 4.860 7.849 15.060 1.00 88.12 122 PHE A N 1
ATOM 914 C CA . PHE A 1 122 ? 3.642 7.410 15.747 1.00 88.12 122 PHE A CA 1
ATOM 915 C C . PHE A 1 122 ? 3.911 6.834 17.137 1.00 88.12 122 PHE A C 1
ATOM 917 O O . PHE A 1 122 ? 2.973 6.441 17.826 1.00 88.12 122 PHE A O 1
ATOM 924 N N . ARG A 1 123 ? 5.174 6.778 17.577 1.00 83.88 123 ARG A N 1
ATOM 925 C CA . ARG A 1 123 ? 5.582 6.061 18.794 1.00 83.88 123 ARG A CA 1
ATOM 926 C C . ARG A 1 123 ? 4.840 6.534 20.047 1.00 83.88 123 ARG A C 1
ATOM 928 O O . ARG A 1 123 ? 4.363 5.701 20.815 1.00 83.88 123 ARG A O 1
ATOM 935 N N . GLU A 1 124 ? 4.745 7.846 20.251 1.00 87.06 124 GLU A N 1
ATOM 936 C CA . GLU A 1 124 ? 4.062 8.423 21.417 1.00 87.06 124 GLU A CA 1
ATOM 937 C C . GLU A 1 124 ? 2.554 8.167 21.380 1.00 87.06 124 GLU A C 1
ATOM 939 O O . GLU A 1 124 ? 1.964 7.742 22.374 1.00 87.06 124 GLU A O 1
ATOM 944 N N . ASP A 1 125 ? 1.933 8.375 20.219 1.00 92.62 125 ASP A N 1
ATOM 945 C CA . ASP A 1 125 ? 0.498 8.173 20.035 1.00 92.62 125 ASP A CA 1
ATOM 946 C C . ASP A 1 125 ? 0.114 6.702 20.210 1.00 92.62 125 ASP A C 1
ATOM 948 O O . ASP A 1 125 ? -0.845 6.388 20.913 1.00 92.62 125 ASP A O 1
ATOM 952 N N . MET A 1 126 ? 0.897 5.788 19.636 1.00 91.75 126 MET A N 1
ATOM 953 C CA . MET A 1 126 ? 0.704 4.347 19.783 1.00 91.75 126 MET A CA 1
ATOM 954 C C . MET A 1 126 ? 0.858 3.900 21.231 1.00 91.75 126 MET A C 1
ATOM 956 O O . MET A 1 126 ? 0.048 3.108 21.711 1.00 91.75 126 MET A O 1
ATOM 960 N N . HIS A 1 127 ? 1.850 4.428 21.950 1.00 88.81 127 HIS A N 1
ATOM 961 C CA . HIS A 1 127 ? 2.015 4.143 23.370 1.00 88.81 127 HIS A CA 1
ATOM 962 C C . HIS A 1 127 ? 0.772 4.561 24.167 1.00 88.81 127 HIS A C 1
ATOM 964 O O . HIS A 1 127 ? 0.196 3.730 24.870 1.00 88.81 127 HIS A O 1
ATOM 970 N N . ARG A 1 128 ? 0.278 5.789 23.960 1.00 87.69 128 ARG A N 1
ATOM 971 C CA . ARG A 1 128 ? -0.954 6.275 24.601 1.00 87.69 128 ARG A CA 1
ATOM 972 C C . ARG A 1 128 ? -2.162 5.405 24.262 1.00 87.69 128 ARG A C 1
ATOM 974 O O . ARG A 1 128 ? -2.937 5.067 25.153 1.00 87.69 128 ARG A O 1
ATOM 981 N N . LEU A 1 129 ? -2.335 5.023 22.997 1.00 90.44 129 LEU A N 1
ATOM 982 C CA . LEU A 1 129 ? -3.448 4.168 22.578 1.00 90.44 129 LEU A CA 1
ATOM 983 C C . LEU A 1 129 ? -3.416 2.810 23.272 1.00 90.44 129 LEU A C 1
ATOM 985 O O . LEU A 1 129 ? -4.439 2.357 23.780 1.00 90.44 129 LEU A O 1
ATOM 989 N N . LEU A 1 130 ? -2.245 2.180 23.332 1.00 87.94 130 LEU A N 1
ATOM 990 C CA . LEU A 1 130 ? -2.078 0.873 23.958 1.00 87.94 130 LEU A CA 1
ATOM 991 C C . LEU A 1 130 ? -2.353 0.897 25.466 1.00 87.94 130 LEU A C 1
ATOM 993 O O . LEU A 1 130 ? -2.795 -0.125 25.994 1.00 87.94 130 LEU A O 1
ATOM 997 N N . GLU A 1 131 ? -2.109 2.032 26.127 1.00 84.31 131 GLU A N 1
ATOM 998 C CA . GLU A 1 131 ? -2.387 2.249 27.552 1.00 84.31 131 GLU A CA 1
ATOM 999 C C . GLU A 1 131 ? -3.861 2.546 27.860 1.00 84.31 131 GLU A C 1
ATOM 1001 O O . GLU A 1 131 ? -4.357 2.148 28.915 1.00 84.31 131 GLU A O 1
ATOM 1006 N N . HIS A 1 132 ? -4.567 3.249 26.969 1.00 82.69 132 HIS A N 1
ATOM 1007 C CA . HIS A 1 132 ? -5.932 3.722 27.232 1.00 82.69 132 HIS A CA 1
ATOM 1008 C C . HIS A 1 132 ? -7.013 2.797 26.659 1.00 82.69 132 HIS A C 1
ATOM 1010 O O . HIS A 1 132 ? -8.049 2.583 27.294 1.00 82.69 132 HIS A O 1
ATOM 1016 N N . VAL A 1 133 ? -6.797 2.233 25.466 1.00 86.19 133 VAL A N 1
ATOM 1017 C CA . VAL A 1 133 ? -7.807 1.414 24.786 1.00 86.19 133 VAL A CA 1
ATOM 1018 C C . VAL A 1 133 ? -7.985 0.082 25.512 1.00 86.19 133 VAL A C 1
ATOM 1020 O O . VAL A 1 133 ? -7.025 -0.657 25.732 1.00 86.19 133 VAL A O 1
ATOM 1023 N N . GLY A 1 134 ? -9.236 -0.237 25.851 1.00 77.25 134 GLY A N 1
ATOM 1024 C CA . GLY A 1 134 ? -9.623 -1.497 26.491 1.00 77.25 134 GLY A CA 1
ATOM 1025 C C . GLY A 1 134 ? -9.326 -1.579 27.987 1.00 77.25 134 GLY A C 1
ATOM 1026 O O . GLY A 1 134 ? -9.535 -2.627 28.588 1.00 77.25 134 GLY A O 1
ATOM 1027 N N . ARG A 1 135 ? -8.886 -0.486 28.625 1.00 74.62 135 ARG A N 1
ATOM 1028 C CA . ARG A 1 135 ? -8.658 -0.465 30.075 1.00 74.62 135 ARG A CA 1
ATOM 1029 C C . ARG A 1 135 ? -9.990 -0.361 30.831 1.00 74.62 135 ARG A C 1
ATOM 1031 O O . ARG A 1 135 ? -10.828 0.473 30.481 1.00 74.62 135 ARG A O 1
ATOM 1038 N N . ARG A 1 136 ? -10.200 -1.169 31.878 1.00 61.88 136 ARG A N 1
ATOM 1039 C CA . ARG A 1 136 ? -11.290 -0.958 32.852 1.00 61.88 136 ARG A CA 1
ATOM 1040 C C . ARG A 1 136 ? -10.841 -0.002 33.956 1.00 61.88 136 ARG A C 1
ATOM 1042 O O . ARG A 1 136 ? -9.713 -0.072 34.440 1.00 61.88 136 ARG A O 1
ATOM 1049 N N . SER A 1 137 ? -11.741 0.901 34.342 1.00 48.38 137 SER A N 1
ATOM 1050 C CA . SER A 1 137 ? -11.540 1.823 35.462 1.00 48.38 137 SER A CA 1
ATOM 1051 C C . SER A 1 137 ? -11.404 1.009 36.756 1.00 48.38 137 SER A C 1
ATOM 1053 O O . SER A 1 137 ? -12.377 0.385 37.168 1.00 48.38 137 SER A O 1
ATOM 1055 N N . GLY A 1 138 ? -10.206 0.970 37.351 1.00 51.31 138 GLY A N 1
ATOM 1056 C CA . GLY A 1 138 ? -9.932 0.272 38.620 1.00 51.31 138 GLY A CA 1
ATOM 1057 C C . GLY A 1 138 ? -8.777 -0.742 38.615 1.00 51.31 138 GLY A C 1
ATOM 1058 O O . GLY A 1 138 ? -8.479 -1.299 39.662 1.00 51.31 138 GLY A O 1
ATOM 1059 N N . GLY A 1 139 ? -8.118 -0.994 37.476 1.00 49.19 139 GLY A N 1
ATOM 1060 C CA . GLY A 1 139 ? -6.939 -1.873 37.417 1.00 49.19 139 GLY A CA 1
ATOM 1061 C C . GLY A 1 139 ? -5.629 -1.131 37.708 1.00 49.19 139 GLY A C 1
ATOM 1062 O O . GLY A 1 139 ? -5.292 -0.181 36.989 1.00 49.19 139 GLY A O 1
ATOM 1063 N N . ASP A 1 140 ? -4.896 -1.574 38.733 1.00 44.06 140 ASP A N 1
ATOM 1064 C CA . ASP A 1 140 ? -3.590 -1.047 39.149 1.00 44.06 140 ASP A CA 1
ATOM 1065 C C . ASP A 1 140 ? -2.627 -0.811 37.975 1.00 44.06 140 ASP A C 1
ATOM 1067 O O . ASP A 1 140 ? -2.490 -1.635 37.076 1.00 44.06 140 ASP A O 1
ATOM 1071 N N . LEU A 1 141 ? -1.895 0.311 38.005 1.00 47.75 141 LEU A N 1
ATOM 1072 C CA . LEU A 1 141 ? -0.846 0.629 37.019 1.00 47.75 141 LEU A CA 1
ATOM 1073 C C . LEU A 1 141 ? 0.372 -0.314 37.094 1.00 47.75 141 LEU A C 1
ATOM 1075 O O . LEU A 1 141 ? 1.238 -0.253 36.225 1.00 47.75 141 LEU A O 1
ATOM 1079 N N . LYS A 1 142 ? 0.480 -1.133 38.146 1.00 44.41 142 LYS A N 1
ATOM 1080 C CA . LYS A 1 142 ? 1.706 -1.866 38.500 1.00 44.41 142 LYS A CA 1
ATOM 1081 C C . LYS A 1 142 ? 1.646 -3.372 38.253 1.00 44.41 142 LYS A C 1
ATOM 1083 O O . LYS A 1 142 ? 2.672 -4.032 38.390 1.00 44.41 142 LYS A O 1
ATOM 1088 N N . SER A 1 143 ? 0.497 -3.929 37.874 1.00 43.59 143 SER A N 1
ATOM 1089 C CA . SER A 1 143 ? 0.396 -5.350 37.552 1.00 43.59 143 SER A CA 1
ATOM 1090 C C . SER A 1 143 ? 0.384 -5.553 36.034 1.00 43.59 143 SER A C 1
ATOM 1092 O O . SER A 1 143 ? -0.555 -5.205 35.328 1.00 43.59 143 SER A O 1
ATOM 1094 N N . ASN A 1 144 ? 1.419 -6.223 35.521 1.00 44.47 144 ASN A N 1
ATOM 1095 C CA . ASN A 1 144 ? 1.394 -6.862 34.196 1.00 44.47 144 ASN A CA 1
ATOM 1096 C C . ASN A 1 144 ? 0.288 -7.939 34.078 1.00 44.47 144 ASN A C 1
ATOM 1098 O O . ASN A 1 144 ? 0.097 -8.533 33.018 1.00 44.47 144 ASN A O 1
ATOM 1102 N N . ALA A 1 145 ? -0.444 -8.207 35.162 1.00 40.16 145 ALA A N 1
ATOM 1103 C CA . ALA A 1 145 ? -1.535 -9.157 35.222 1.00 40.16 145 ALA A CA 1
ATOM 1104 C C . ALA A 1 145 ? -2.847 -8.489 34.773 1.00 40.16 145 ALA A C 1
ATOM 1106 O O . ALA A 1 145 ? -3.433 -7.693 35.500 1.00 40.16 145 ALA A O 1
ATOM 1107 N N . LYS A 1 146 ? -3.316 -8.906 33.590 1.00 45.00 146 LYS A N 1
ATOM 1108 C CA . LYS A 1 146 ? -4.583 -8.562 32.911 1.00 45.00 146 LYS A CA 1
ATOM 1109 C C . LYS A 1 146 ? -4.565 -7.339 31.977 1.00 45.00 146 LYS A C 1
ATOM 1111 O O . LYS A 1 146 ? -5.469 -6.514 31.984 1.00 45.00 146 LYS A O 1
ATOM 1116 N N . LYS A 1 147 ? -3.663 -7.374 30.987 1.00 48.81 147 LYS A N 1
ATOM 1117 C CA . LYS A 1 147 ? -3.954 -6.895 29.609 1.00 48.81 147 LYS A CA 1
ATOM 1118 C C . LYS A 1 147 ? -5.076 -7.699 28.903 1.00 48.81 147 LYS A C 1
ATOM 1120 O O . LYS A 1 147 ? -5.440 -7.391 27.774 1.00 48.81 147 LYS A O 1
ATOM 1125 N N . ALA A 1 148 ? -5.628 -8.714 29.571 1.00 49.31 148 ALA A N 1
ATOM 1126 C CA . ALA A 1 148 ? -6.457 -9.790 29.033 1.00 49.31 148 ALA A CA 1
ATOM 1127 C C . ALA A 1 148 ? -7.953 -9.459 28.837 1.00 49.31 148 ALA A C 1
ATOM 1129 O O . ALA A 1 148 ? -8.786 -10.355 28.924 1.00 49.31 148 ALA A O 1
ATOM 1130 N N . GLU A 1 149 ? -8.325 -8.201 28.593 1.00 67.19 149 GLU A N 1
ATOM 1131 C CA . GLU A 1 149 ? -9.735 -7.857 28.314 1.00 67.19 149 GLU A CA 1
ATOM 1132 C C . GLU A 1 149 ? -9.983 -7.292 26.919 1.00 67.19 149 GLU A C 1
ATOM 1134 O O . GLU A 1 149 ? -11.140 -7.178 26.515 1.00 67.19 149 GLU A O 1
ATOM 1139 N N . ARG A 1 150 ? -8.920 -6.994 26.163 1.00 81.94 150 ARG A N 1
ATOM 1140 C CA . ARG A 1 150 ? -9.038 -6.653 24.747 1.00 81.94 150 ARG A CA 1
ATOM 1141 C C . ARG A 1 150 ? -8.287 -7.646 23.878 1.00 81.94 150 ARG A C 1
ATOM 1143 O O . ARG A 1 150 ? -7.146 -7.999 24.165 1.00 81.94 150 ARG A O 1
ATOM 1150 N N . GLN A 1 151 ? -8.897 -8.026 22.768 1.00 86.38 151 GLN A N 1
ATOM 1151 C CA 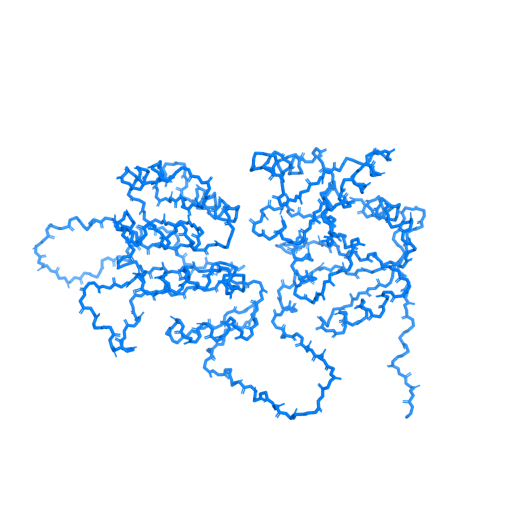. GLN A 1 151 ? -8.223 -8.728 21.695 1.00 86.38 151 GLN A CA 1
ATOM 1152 C C . GLN A 1 151 ? -7.417 -7.718 20.867 1.00 86.38 151 GLN A C 1
ATOM 1154 O O . GLN A 1 151 ? -7.951 -6.720 20.377 1.00 86.38 151 GLN A O 1
ATOM 1159 N N . LEU A 1 152 ? -6.110 -7.962 20.736 1.00 88.88 152 LEU A N 1
ATOM 1160 C CA . LEU A 1 152 ? -5.224 -7.208 19.851 1.00 88.88 152 LEU A CA 1
ATOM 1161 C C . LEU A 1 152 ? -5.074 -7.965 18.533 1.00 88.88 152 LEU A C 1
ATOM 1163 O O . LEU A 1 152 ? -4.639 -9.113 18.530 1.00 88.88 152 LEU A O 1
ATOM 1167 N N . ILE A 1 153 ? -5.387 -7.302 17.426 1.00 93.50 153 ILE A N 1
ATOM 1168 C CA . ILE A 1 153 ? -5.177 -7.822 16.076 1.00 93.50 153 ILE A CA 1
ATOM 1169 C C . ILE A 1 153 ? -4.162 -6.912 15.391 1.00 93.50 153 ILE A C 1
ATOM 1171 O O . ILE A 1 153 ? -4.343 -5.697 15.353 1.00 93.50 153 ILE A O 1
ATOM 1175 N N . MET A 1 154 ? -3.081 -7.488 14.873 1.00 91.06 154 MET A N 1
ATOM 1176 C CA . MET A 1 154 ? -2.049 -6.771 14.126 1.00 91.06 154 MET A CA 1
ATOM 1177 C C . MET A 1 154 ? -2.033 -7.302 12.698 1.00 91.06 154 MET A C 1
ATOM 1179 O O . MET A 1 154 ? -1.896 -8.507 12.492 1.00 91.06 154 MET A O 1
ATOM 1183 N N . VAL A 1 155 ? -2.177 -6.406 11.730 1.00 90.69 155 VAL A N 1
ATOM 1184 C CA . VAL A 1 155 ? -2.188 -6.724 10.304 1.00 90.69 155 VAL A CA 1
ATOM 1185 C C . VAL A 1 155 ? -1.030 -5.984 9.645 1.00 90.69 155 VAL A C 1
ATOM 1187 O O . VAL A 1 155 ? -0.824 -4.794 9.870 1.00 90.69 155 VAL A O 1
ATOM 1190 N N . SER A 1 156 ? -0.231 -6.701 8.862 1.00 83.75 156 SER A N 1
ATOM 1191 C CA . SER A 1 156 ? 0.764 -6.110 7.969 1.00 83.75 156 SER A CA 1
ATOM 1192 C C . SER A 1 156 ? 1.120 -7.095 6.858 1.00 83.75 156 SER A C 1
ATOM 1194 O O . SER A 1 156 ? 1.036 -8.312 7.037 1.00 83.75 156 SER A O 1
ATOM 1196 N N . ALA A 1 157 ? 1.523 -6.559 5.705 1.00 74.19 157 ALA A N 1
ATOM 1197 C CA . ALA A 1 157 ? 2.092 -7.335 4.609 1.00 74.19 157 ALA A CA 1
ATOM 1198 C C . ALA A 1 157 ? 3.511 -7.840 4.927 1.00 74.19 157 ALA A C 1
ATOM 1200 O O . ALA A 1 157 ? 3.992 -8.763 4.269 1.00 74.19 157 ALA A O 1
ATOM 1201 N N . THR A 1 158 ? 4.187 -7.251 5.920 1.00 69.56 158 THR A N 1
ATOM 1202 C CA . THR A 1 158 ? 5.515 -7.678 6.360 1.00 69.56 158 THR A CA 1
ATOM 1203 C C . THR A 1 158 ? 5.571 -7.890 7.866 1.00 69.56 158 THR A C 1
ATOM 1205 O O . THR A 1 158 ? 4.874 -7.250 8.647 1.00 69.56 158 THR A O 1
ATOM 1208 N N . VAL A 1 159 ? 6.419 -8.825 8.299 1.00 77.62 159 VAL A N 1
ATOM 1209 C CA . VAL A 1 159 ? 6.576 -9.156 9.723 1.00 77.62 159 VAL A CA 1
ATOM 1210 C C . VAL A 1 159 ? 8.052 -9.046 10.122 1.00 77.62 159 VAL A C 1
ATOM 1212 O O . VAL A 1 159 ? 8.700 -10.058 10.397 1.00 77.62 159 VAL A O 1
ATOM 1215 N N . PRO A 1 160 ? 8.635 -7.830 10.124 1.00 75.69 160 PRO A N 1
ATOM 1216 C CA . PRO A 1 160 ? 9.987 -7.622 10.631 1.00 75.69 160 PRO A CA 1
ATOM 1217 C C . PRO A 1 160 ? 10.061 -7.901 12.141 1.00 75.69 160 PRO A C 1
ATOM 1219 O O . PRO A 1 160 ? 9.053 -7.911 12.852 1.00 75.69 160 PRO A O 1
ATOM 1222 N N . PHE A 1 161 ? 11.277 -8.064 12.671 1.00 75.06 161 PHE A N 1
ATOM 1223 C CA . PHE A 1 161 ? 11.492 -8.343 14.099 1.00 75.06 161 PHE A CA 1
ATOM 1224 C C . PHE A 1 161 ? 10.857 -7.291 15.028 1.00 75.06 161 PHE A C 1
ATOM 1226 O O . PHE A 1 161 ? 10.400 -7.621 16.120 1.00 75.06 161 PHE A O 1
ATOM 1233 N N . SER A 1 162 ? 10.775 -6.031 14.592 1.00 75.38 162 SER A N 1
ATOM 1234 C CA . SER A 1 162 ? 10.076 -4.966 15.320 1.00 75.38 162 SER A CA 1
ATOM 1235 C C . SER A 1 162 ? 8.590 -5.276 15.531 1.00 75.38 162 SER A C 1
ATOM 1237 O O . SER A 1 162 ? 8.098 -5.066 16.639 1.00 75.38 162 SER A O 1
ATOM 1239 N N . VAL A 1 163 ? 7.906 -5.825 14.520 1.00 82.75 163 VAL A N 1
ATOM 1240 C CA . VAL A 1 163 ? 6.500 -6.253 14.595 1.00 82.75 163 VAL A CA 1
ATOM 1241 C C . VAL A 1 163 ? 6.354 -7.453 15.523 1.00 82.75 163 VAL A C 1
ATOM 1243 O O . VAL A 1 163 ? 5.493 -7.437 16.398 1.00 82.75 163 VAL A O 1
ATOM 1246 N N . VAL A 1 164 ? 7.239 -8.449 15.414 1.00 79.69 164 VAL A N 1
ATOM 1247 C CA . VAL A 1 164 ? 7.251 -9.612 16.322 1.00 79.69 164 VAL A CA 1
ATOM 1248 C C . VAL A 1 164 ? 7.432 -9.167 17.776 1.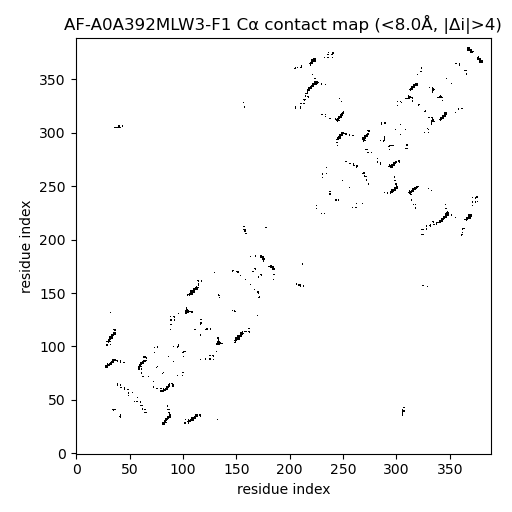00 79.69 164 VAL A C 1
ATOM 1250 O O . VAL A 1 164 ? 6.679 -9.574 18.658 1.00 79.69 164 VAL A O 1
ATOM 1253 N N . ARG A 1 165 ? 8.403 -8.286 18.040 1.00 80.06 165 ARG A N 1
ATOM 1254 C CA . ARG A 1 165 ? 8.663 -7.744 19.378 1.00 80.06 165 ARG A CA 1
ATOM 1255 C C . ARG A 1 165 ? 7.474 -6.943 19.906 1.00 80.06 165 ARG A C 1
ATOM 1257 O O . ARG A 1 165 ? 7.130 -7.074 21.078 1.00 80.06 165 ARG A O 1
ATOM 1264 N N . ALA A 1 166 ? 6.852 -6.129 19.055 1.00 81.19 166 ALA A N 1
ATOM 1265 C CA . ALA A 1 166 ? 5.654 -5.380 19.406 1.00 81.19 166 ALA A CA 1
ATOM 1266 C C . ALA A 1 166 ? 4.494 -6.321 19.757 1.00 81.19 166 ALA A C 1
ATOM 1268 O O . ALA A 1 166 ? 3.890 -6.154 20.809 1.00 81.19 166 ALA A O 1
ATOM 1269 N N . ALA A 1 167 ? 4.253 -7.367 18.963 1.00 84.69 167 ALA A N 1
ATOM 1270 C CA . ALA A 1 167 ? 3.221 -8.364 19.238 1.00 84.69 167 ALA A CA 1
ATOM 1271 C C . ALA A 1 167 ? 3.450 -9.080 20.580 1.00 84.69 167 ALA A C 1
ATOM 1273 O O . ALA A 1 167 ? 2.523 -9.155 21.385 1.00 84.69 167 ALA A O 1
ATOM 1274 N N . LYS A 1 168 ? 4.689 -9.510 20.875 1.00 81.25 168 LYS A N 1
ATOM 1275 C CA . LYS A 1 168 ? 5.052 -10.105 22.180 1.00 81.25 168 LYS A CA 1
ATOM 1276 C C . LYS A 1 168 ? 4.848 -9.133 23.348 1.00 81.25 168 LYS A C 1
ATOM 1278 O O . LYS A 1 168 ? 4.426 -9.539 24.421 1.00 81.25 168 LYS A O 1
ATOM 1283 N N . SER A 1 169 ? 5.155 -7.850 23.154 1.00 81.44 169 SER A N 1
ATOM 1284 C CA . SER A 1 169 ? 5.056 -6.828 24.205 1.00 81.44 169 SER A CA 1
ATOM 1285 C C . SER A 1 169 ? 3.622 -6.331 24.439 1.00 81.44 169 SER A C 1
ATOM 1287 O O . SER A 1 169 ? 3.236 -5.983 25.561 1.00 81.44 169 SER A O 1
ATOM 1289 N N . TRP A 1 170 ? 2.824 -6.232 23.380 1.00 83.69 170 TRP A N 1
ATOM 1290 C CA . TRP A 1 170 ? 1.504 -5.606 23.410 1.00 83.69 170 TRP A CA 1
ATOM 1291 C C . TRP A 1 170 ? 0.366 -6.608 23.570 1.00 83.69 170 TRP A C 1
ATOM 1293 O O . TRP A 1 170 ? -0.658 -6.239 24.145 1.00 83.69 170 TRP A O 1
ATOM 1303 N N . GLY A 1 171 ? 0.538 -7.827 23.060 1.00 74.44 171 GLY A N 1
ATOM 1304 C CA . GLY A 1 171 ? -0.448 -8.898 23.117 1.00 74.44 171 GLY A CA 1
ATOM 1305 C C . GLY A 1 171 ? -0.381 -9.730 24.397 1.00 74.44 171 GLY A C 1
ATOM 1306 O O . GLY A 1 171 ? 0.375 -9.451 25.327 1.00 74.44 171 GLY A O 1
ATOM 1307 N N . SER A 1 172 ? -1.209 -10.767 24.438 1.00 75.94 172 SER A N 1
ATOM 1308 C CA . SER A 1 172 ? -1.189 -11.837 25.437 1.00 75.94 172 SER A CA 1
ATOM 1309 C C . SER A 1 172 ? -1.289 -13.141 24.655 1.00 75.94 172 SER A C 1
ATOM 1311 O O . SER A 1 172 ? -2.280 -13.315 23.956 1.00 75.94 172 SER A O 1
ATOM 1313 N N . ASP A 1 173 ? -0.235 -13.960 24.695 1.00 73.88 173 ASP A N 1
ATOM 1314 C CA . ASP A 1 173 ? -0.073 -15.171 23.868 1.00 73.88 173 ASP A CA 1
ATOM 1315 C C . ASP A 1 173 ? -0.437 -14.969 22.373 1.00 73.88 173 ASP A C 1
ATOM 1317 O O . ASP A 1 173 ? -1.440 -15.480 21.869 1.00 73.88 173 ASP A O 1
ATOM 1321 N N . PRO A 1 174 ? 0.312 -14.120 21.642 1.00 81.44 174 PRO A N 1
ATOM 1322 C CA . PRO A 1 174 ? -0.024 -13.807 20.260 1.00 81.44 174 PRO A CA 1
ATOM 1323 C C . PRO A 1 174 ? 0.219 -15.000 19.324 1.00 81.44 174 PRO A C 1
ATOM 1325 O O . PRO A 1 174 ? 1.275 -15.637 19.340 1.00 81.44 174 PRO A O 1
ATOM 1328 N N . LEU A 1 175 ? -0.731 -15.224 18.417 1.00 84.44 175 LEU A N 1
ATOM 1329 C CA . LEU A 1 175 ? -0.614 -16.183 17.321 1.00 84.44 175 LEU A CA 1
ATOM 1330 C C . LEU A 1 175 ? -0.194 -15.464 16.034 1.00 84.44 175 LEU A C 1
ATOM 1332 O O . LEU A 1 175 ? -0.817 -14.483 15.628 1.00 84.44 175 LEU A O 1
ATOM 1336 N N . LEU A 1 176 ? 0.843 -15.970 15.365 1.00 83.44 176 LEU A N 1
ATOM 1337 C CA . LEU A 1 176 ? 1.239 -15.528 14.032 1.00 83.44 176 LEU A CA 1
ATOM 1338 C C . LEU A 1 176 ? 0.504 -16.358 12.981 1.00 83.44 176 LEU A C 1
ATOM 1340 O O . LEU A 1 176 ? 0.716 -17.566 12.882 1.00 83.44 176 LEU A O 1
ATOM 1344 N N . VAL A 1 177 ? -0.332 -15.699 12.181 1.00 83.62 177 VAL A N 1
ATOM 1345 C CA . VAL A 1 177 ? -1.068 -16.315 11.071 1.00 83.62 177 VAL A CA 1
ATOM 1346 C C . VAL A 1 177 ? -0.446 -15.872 9.749 1.00 83.62 177 VAL A C 1
ATOM 1348 O O . VAL A 1 177 ? -0.395 -14.684 9.444 1.00 83.62 177 VAL A O 1
ATOM 1351 N N . GLN A 1 178 ? 0.013 -16.834 8.956 1.00 76.25 178 GLN A N 1
ATOM 1352 C CA . GLN A 1 178 ? 0.530 -16.657 7.598 1.00 76.25 178 GLN A CA 1
ATOM 1353 C C . GLN A 1 178 ? -0.295 -17.513 6.629 1.00 76.25 178 GLN A C 1
ATOM 1355 O O . GLN A 1 178 ? -1.006 -18.420 7.062 1.00 76.25 178 GLN A O 1
ATOM 1360 N N . ALA A 1 179 ? -0.191 -17.267 5.316 1.00 66.25 179 ALA A N 1
ATOM 1361 C CA . ALA A 1 179 ? -1.065 -17.842 4.281 1.00 66.25 179 ALA A CA 1
ATOM 1362 C C . ALA A 1 179 ? -1.220 -19.382 4.304 1.00 66.25 179 ALA A C 1
ATOM 1364 O O . ALA A 1 179 ? -2.145 -19.906 3.684 1.00 66.25 179 ALA A O 1
ATOM 1365 N N . LYS A 1 180 ? -0.343 -20.112 5.011 1.00 71.31 180 LYS A N 1
ATOM 1366 C CA . LYS A 1 180 ? -0.401 -21.574 5.189 1.00 71.31 180 LYS A CA 1
ATOM 1367 C C . LYS A 1 180 ? -0.022 -22.068 6.592 1.00 71.31 180 LYS A C 1
ATOM 1369 O O . LYS A 1 180 ? 0.093 -23.273 6.792 1.00 71.31 180 LYS A O 1
ATOM 1374 N N . LYS A 1 181 ? 0.235 -21.175 7.552 1.00 75.44 181 LYS A N 1
ATOM 1375 C CA . LYS A 1 181 ? 0.832 -21.553 8.839 1.00 75.44 181 LYS A CA 1
ATOM 1376 C C . LYS A 1 181 ? 0.260 -20.716 9.973 1.00 75.44 181 LYS A C 1
ATOM 1378 O O . LYS A 1 181 ? 0.168 -19.499 9.852 1.00 75.44 181 LYS A O 1
ATOM 1383 N N . ILE A 1 182 ? -0.080 -21.370 11.077 1.00 80.88 182 ILE A N 1
ATOM 1384 C CA . ILE A 1 182 ? -0.392 -20.713 12.347 1.00 80.88 182 ILE A CA 1
ATOM 1385 C C . ILE A 1 182 ? 0.692 -21.134 13.331 1.00 80.88 182 ILE A C 1
ATOM 1387 O O . ILE A 1 182 ? 0.944 -22.327 13.498 1.00 80.88 182 ILE A O 1
ATOM 1391 N N . VAL A 1 183 ? 1.378 -20.161 13.925 1.00 80.31 183 VAL A N 1
ATOM 1392 C CA . VAL A 1 183 ? 2.518 -20.393 14.818 1.00 80.31 183 VAL A CA 1
ATOM 1393 C C . VAL A 1 183 ? 2.334 -19.579 16.094 1.00 80.31 183 VAL A C 1
ATOM 1395 O O . VAL A 1 183 ? 2.211 -18.357 15.999 1.00 80.31 183 VAL A O 1
ATOM 1398 N N . PRO A 1 184 ? 2.356 -20.197 17.286 1.00 77.38 184 PRO A N 1
ATOM 1399 C CA . PRO A 1 184 ? 2.454 -19.451 18.535 1.00 77.38 184 PRO A CA 1
ATOM 1400 C C . PRO A 1 184 ? 3.756 -18.648 18.555 1.00 77.38 184 PRO A C 1
ATOM 1402 O O . PRO A 1 184 ? 4.839 -19.207 18.355 1.00 77.38 184 PRO A O 1
ATOM 1405 N N . LEU A 1 185 ? 3.679 -17.335 18.778 1.00 72.00 185 LEU A N 1
ATOM 1406 C CA . LEU A 1 185 ? 4.839 -16.449 18.626 1.00 72.00 185 LEU A CA 1
ATOM 1407 C C . LEU A 1 185 ? 5.943 -16.728 19.666 1.00 72.00 185 LEU A C 1
ATOM 1409 O O . LEU A 1 185 ? 7.095 -16.336 19.470 1.00 72.00 185 LEU A O 1
ATOM 1413 N N . GLU A 1 186 ? 5.612 -17.420 20.757 1.00 67.38 186 GLU A N 1
ATOM 1414 C CA . GLU A 1 186 ? 6.552 -17.884 21.784 1.00 67.38 186 GLU A CA 1
ATOM 1415 C C . GLU A 1 186 ? 7.582 -18.880 21.236 1.00 67.38 186 GLU A C 1
ATOM 1417 O O . GLU A 1 186 ? 8.741 -18.845 21.639 1.00 67.38 186 GLU A O 1
ATOM 1422 N N . THR A 1 187 ? 7.197 -19.687 20.242 1.00 63.44 187 THR A N 1
ATOM 1423 C CA . THR A 1 187 ? 8.077 -20.684 19.605 1.00 63.44 187 THR A CA 1
ATOM 1424 C C . THR A 1 187 ? 9.122 -20.071 18.668 1.00 63.44 187 THR A C 1
ATOM 1426 O O . THR A 1 187 ? 10.063 -20.745 18.253 1.00 63.44 187 THR A O 1
ATOM 1429 N N . LEU A 1 188 ? 8.992 -18.780 18.343 1.00 62.09 188 LEU A N 1
ATOM 1430 C CA . LEU A 1 188 ? 10.007 -18.030 17.610 1.00 62.09 188 LEU A CA 1
ATOM 1431 C C . LEU A 1 188 ? 11.076 -17.554 18.596 1.00 62.09 188 LEU A C 1
ATOM 1433 O O . LEU A 1 188 ? 10.966 -16.464 19.178 1.00 62.09 188 LEU A O 1
ATOM 1437 N N . SER A 1 189 ? 12.100 -18.384 18.785 1.00 49.31 189 SER A N 1
ATOM 1438 C CA . SER A 1 189 ? 13.332 -17.994 19.467 1.00 49.31 189 SER A CA 1
ATOM 1439 C C . SER A 1 189 ? 13.968 -16.817 18.721 1.00 49.31 189 SER A C 1
ATOM 1441 O O . SER A 1 189 ? 14.089 -16.871 17.495 1.00 49.31 189 SER A O 1
ATOM 1443 N N . PRO A 1 190 ? 14.379 -15.740 19.408 1.00 45.94 190 PRO A N 1
ATOM 1444 C CA . PRO A 1 190 ? 15.263 -14.770 18.790 1.00 45.94 190 PRO A CA 1
ATOM 1445 C C . PRO A 1 190 ? 16.589 -15.484 18.514 1.00 45.94 190 PRO A C 1
ATOM 1447 O O . PRO A 1 190 ? 17.251 -15.923 19.453 1.00 45.94 190 PRO A O 1
ATOM 1450 N N . GLU A 1 191 ? 16.981 -15.626 17.247 1.00 35.75 191 GLU A N 1
ATOM 1451 C CA . GLU A 1 191 ? 18.386 -15.916 16.968 1.00 35.75 191 GLU A CA 1
ATOM 1452 C C . GLU A 1 191 ? 19.212 -14.778 17.589 1.00 35.75 191 GLU A C 1
ATOM 1454 O O . GLU A 1 191 ? 18.895 -13.601 17.361 1.00 35.75 191 GLU A O 1
ATOM 1459 N N . PRO A 1 192 ? 20.212 -15.084 18.433 1.00 34.81 192 PRO A N 1
ATOM 1460 C CA . PRO A 1 192 ? 21.038 -14.051 19.021 1.00 34.81 192 PRO A CA 1
ATOM 1461 C C . PRO A 1 192 ? 21.750 -13.306 17.895 1.00 34.81 192 PRO A C 1
ATOM 1463 O O . PRO A 1 192 ? 22.479 -13.887 17.091 1.00 34.81 192 PRO A O 1
ATOM 1466 N N . VAL A 1 193 ? 21.531 -11.994 17.844 1.00 35.31 193 VAL A N 1
ATOM 1467 C CA . VAL A 1 193 ? 22.353 -11.086 17.051 1.00 35.31 193 VAL A CA 1
ATOM 1468 C C . VAL A 1 193 ? 23.757 -11.172 17.644 1.00 35.31 193 VAL A C 1
ATOM 1470 O O . VAL A 1 193 ? 24.029 -10.569 18.681 1.00 35.31 193 VAL A O 1
ATOM 1473 N N . ASN A 1 194 ? 24.634 -11.966 17.027 1.00 28.23 194 ASN A N 1
ATOM 1474 C CA . ASN A 1 194 ? 26.058 -11.962 17.336 1.00 28.23 194 ASN A CA 1
ATOM 1475 C C . ASN A 1 194 ? 26.604 -10.571 16.991 1.00 28.23 194 ASN A C 1
ATOM 1477 O O . ASN A 1 194 ? 26.955 -10.279 15.850 1.00 28.23 194 ASN A O 1
ATOM 1481 N N . LEU A 1 195 ? 26.639 -9.693 17.990 1.00 31.92 195 LEU A N 1
ATOM 1482 C CA . LEU A 1 195 ? 27.373 -8.435 17.960 1.00 31.92 195 LEU A CA 1
ATOM 1483 C C . LEU A 1 195 ? 28.861 -8.752 18.146 1.00 31.92 195 LEU A C 1
ATOM 1485 O O . LEU A 1 195 ? 29.432 -8.557 19.214 1.00 31.92 195 LEU A O 1
ATOM 1489 N N . SER A 1 196 ? 29.489 -9.274 17.095 1.00 27.06 196 SER A N 1
ATOM 1490 C CA . SER A 1 196 ? 30.944 -9.244 16.957 1.00 27.06 196 SER A CA 1
ATOM 1491 C C . SER A 1 196 ? 31.335 -7.831 16.494 1.00 27.06 196 SER A C 1
ATOM 1493 O O . SER A 1 196 ? 30.795 -7.365 15.490 1.00 27.06 196 SER A O 1
ATOM 1495 N N . PRO A 1 197 ? 32.244 -7.112 17.178 1.00 33.69 197 PRO A N 1
ATOM 1496 C CA . PRO A 1 197 ? 32.507 -5.697 16.908 1.00 33.69 197 PRO A CA 1
ATOM 1497 C C . PRO A 1 197 ? 33.454 -5.473 15.714 1.00 33.69 197 PRO A C 1
ATOM 1499 O O . PRO A 1 197 ? 34.308 -4.602 15.773 1.00 33.69 197 PRO A O 1
ATOM 1502 N N . ASN A 1 198 ? 33.324 -6.252 14.635 1.00 31.38 198 ASN A N 1
ATOM 1503 C CA . ASN A 1 198 ? 34.120 -6.091 13.414 1.00 31.38 198 ASN A CA 1
ATOM 1504 C C . ASN A 1 198 ? 33.391 -6.670 12.191 1.00 31.38 198 ASN A C 1
ATOM 1506 O O . ASN A 1 198 ? 33.674 -7.779 11.748 1.00 31.38 198 ASN A O 1
ATOM 1510 N N . SER A 1 199 ? 32.452 -5.913 11.624 1.00 30.28 199 SER A N 1
ATOM 1511 C CA . SER A 1 199 ? 31.977 -6.154 10.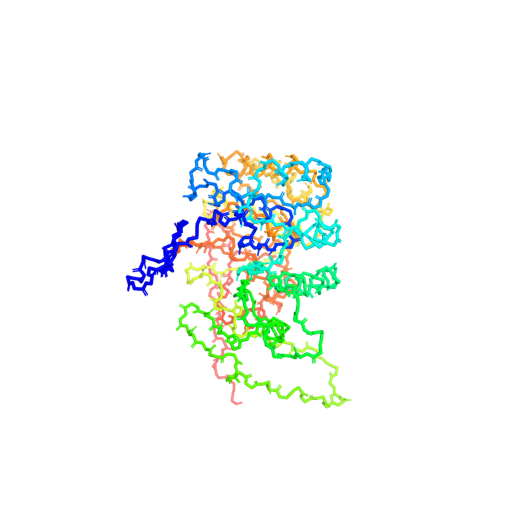255 1.00 30.28 199 SER A CA 1
ATOM 1512 C C . SER A 1 199 ? 31.250 -4.928 9.707 1.00 30.28 199 SER A C 1
ATOM 1514 O O . SER A 1 199 ? 30.033 -4.776 9.809 1.00 30.28 199 SER A O 1
ATOM 1516 N N . SER A 1 200 ? 32.023 -4.044 9.093 1.00 34.94 200 SER A N 1
ATOM 1517 C CA . SER A 1 200 ? 31.571 -3.072 8.107 1.00 34.94 200 SER A CA 1
ATOM 1518 C C . SER A 1 200 ? 31.092 -3.806 6.845 1.00 34.94 200 SER A C 1
ATOM 1520 O O . SER A 1 200 ? 31.870 -4.031 5.931 1.00 34.94 200 SER A O 1
ATOM 1522 N N . ALA A 1 201 ? 29.816 -4.209 6.817 1.00 32.25 201 ALA A N 1
ATOM 1523 C CA . ALA A 1 201 ? 28.992 -4.424 5.614 1.00 32.25 201 ALA A CA 1
ATOM 1524 C C . ALA A 1 201 ? 27.611 -4.968 6.028 1.00 32.25 201 ALA A C 1
ATOM 1526 O O . ALA A 1 201 ? 27.432 -6.165 6.250 1.00 32.25 201 ALA A O 1
ATOM 1527 N N . ASN A 1 202 ? 26.610 -4.089 6.119 1.00 34.09 202 ASN A N 1
ATOM 1528 C CA . ASN A 1 202 ? 25.219 -4.477 6.359 1.00 34.09 202 ASN A CA 1
ATOM 1529 C C . ASN A 1 202 ? 24.685 -5.336 5.197 1.00 34.09 202 ASN A C 1
ATOM 1531 O O . ASN A 1 202 ? 24.293 -4.817 4.151 1.00 34.09 202 ASN A O 1
ATOM 1535 N N . SER A 1 203 ? 24.614 -6.652 5.401 1.00 35.59 203 SER A N 1
ATOM 1536 C CA . SER A 1 203 ? 23.796 -7.563 4.597 1.00 35.59 203 SER A CA 1
ATOM 1537 C C . SER A 1 203 ? 22.618 -8.065 5.438 1.00 35.59 203 SER A C 1
ATOM 1539 O O . SER A 1 203 ? 22.640 -9.135 6.037 1.00 35.59 203 SER A O 1
ATOM 1541 N N . SER A 1 204 ? 21.555 -7.265 5.513 1.00 41.50 204 SER A N 1
ATOM 1542 C CA . SER A 1 204 ? 20.275 -7.725 6.047 1.00 41.50 204 SER A CA 1
ATOM 1543 C C . SER A 1 204 ? 19.655 -8.713 5.053 1.00 41.50 204 SER A C 1
ATOM 1545 O O . SER A 1 204 ? 19.146 -8.332 3.997 1.00 41.50 204 SER A O 1
ATOM 1547 N N . LYS A 1 205 ? 19.712 -10.014 5.355 1.00 39.75 205 LYS A N 1
ATOM 1548 C CA . LYS A 1 205 ? 18.786 -10.973 4.739 1.00 39.75 205 LYS A CA 1
ATOM 1549 C C . LYS A 1 205 ? 17.364 -10.556 5.144 1.00 39.75 205 LYS A C 1
ATOM 1551 O O . LYS A 1 205 ? 17.134 -10.365 6.340 1.00 39.75 205 LYS A O 1
ATOM 1556 N N . PRO A 1 206 ? 16.415 -10.374 4.214 1.00 44.97 206 PRO A N 1
ATOM 1557 C CA . PRO A 1 206 ? 15.035 -10.147 4.612 1.00 44.97 206 PRO A CA 1
ATOM 1558 C C . PRO A 1 206 ? 14.455 -11.410 5.248 1.00 44.97 206 PRO A C 1
ATOM 1560 O O . PRO A 1 206 ? 14.808 -12.532 4.888 1.00 44.97 206 PRO A O 1
ATOM 1563 N N . SER A 1 207 ? 13.550 -11.227 6.207 1.00 51.47 207 SER A N 1
ATOM 1564 C CA . SER A 1 207 ? 12.787 -12.325 6.791 1.00 51.47 207 SER A CA 1
ATOM 1565 C C . SER A 1 207 ? 11.921 -12.987 5.716 1.00 51.47 207 SER A C 1
ATOM 1567 O O . SER A 1 207 ? 11.169 -12.291 5.031 1.00 51.47 207 SER A O 1
ATOM 1569 N N . LYS A 1 208 ? 11.965 -14.323 5.642 1.00 49.81 208 LYS A N 1
ATOM 1570 C CA . LYS A 1 208 ? 11.140 -15.221 4.799 1.00 49.81 208 LYS A CA 1
ATOM 1571 C C . LYS A 1 208 ? 9.660 -14.797 4.656 1.00 49.81 208 LYS A C 1
ATOM 1573 O O . LYS A 1 208 ? 9.045 -15.016 3.622 1.00 49.81 208 LYS A O 1
ATOM 1578 N N . ALA A 1 209 ? 9.118 -14.104 5.661 1.00 47.19 209 ALA A N 1
ATOM 1579 C CA . ALA A 1 209 ? 7.769 -13.536 5.689 1.00 47.19 209 ALA A CA 1
ATOM 1580 C C . ALA A 1 209 ? 7.436 -12.515 4.575 1.00 47.19 209 ALA A C 1
ATOM 1582 O O . ALA A 1 209 ? 6.269 -12.387 4.227 1.00 47.19 209 ALA A O 1
ATOM 1583 N N . VAL A 1 210 ? 8.412 -11.786 4.013 1.00 51.47 210 VAL A N 1
ATOM 1584 C CA . VAL A 1 210 ? 8.153 -10.808 2.926 1.00 51.47 210 VAL A CA 1
ATOM 1585 C C . VAL A 1 210 ? 7.908 -11.515 1.587 1.00 51.47 210 VAL A C 1
ATOM 1587 O O . VAL A 1 210 ? 7.141 -11.039 0.760 1.00 51.47 210 VAL A O 1
ATOM 1590 N N . VAL A 1 211 ? 8.532 -12.677 1.386 1.00 54.47 211 VAL A N 1
ATOM 1591 C CA . VAL A 1 211 ? 8.367 -13.499 0.177 1.00 54.47 211 VAL A CA 1
ATOM 1592 C C . VAL A 1 211 ? 6.982 -14.148 0.149 1.00 54.47 211 VAL A C 1
ATOM 1594 O O . VAL A 1 211 ? 6.349 -14.227 -0.898 1.00 54.47 211 VAL A O 1
ATOM 1597 N N . GLU A 1 212 ? 6.464 -14.540 1.315 1.00 55.88 212 GLU A N 1
ATOM 1598 C CA . GLU A 1 212 ? 5.137 -15.154 1.453 1.00 55.88 212 GLU A CA 1
ATOM 1599 C C . GLU A 1 212 ? 3.963 -14.178 1.246 1.00 55.88 212 GLU A C 1
ATOM 1601 O O . GLU A 1 212 ? 2.827 -14.633 1.106 1.00 55.88 212 GLU A O 1
ATOM 1606 N N . SER A 1 213 ? 4.199 -12.858 1.229 1.00 62.44 213 SER A N 1
ATOM 1607 C CA . SER A 1 213 ? 3.144 -11.854 1.016 1.00 62.44 213 SER A CA 1
ATOM 1608 C C . SER A 1 213 ? 2.941 -11.458 -0.448 1.00 62.44 213 SER A C 1
ATOM 1610 O O . SER A 1 213 ? 1.952 -10.792 -0.773 1.00 62.44 213 SER A O 1
ATOM 1612 N N . LEU A 1 214 ? 3.831 -11.893 -1.346 1.00 72.81 214 LEU A N 1
ATOM 1613 C CA . LEU A 1 214 ? 3.663 -11.709 -2.783 1.00 72.81 214 LEU A CA 1
ATOM 1614 C C . LEU A 1 214 ? 2.561 -12.636 -3.320 1.00 72.81 214 LEU A C 1
ATOM 1616 O O . LEU A 1 214 ? 2.524 -13.822 -2.978 1.00 72.81 214 LEU A O 1
ATOM 1620 N N . PRO A 1 215 ? 1.667 -12.139 -4.191 1.00 71.25 215 PRO A N 1
ATOM 1621 C CA . PRO A 1 215 ? 0.715 -13.005 -4.861 1.00 71.25 215 PRO A CA 1
ATOM 1622 C C . PRO A 1 215 ? 1.420 -14.100 -5.685 1.00 71.25 215 PRO A C 1
ATOM 1624 O O . PRO A 1 215 ? 2.384 -13.812 -6.393 1.00 71.25 215 PRO A O 1
ATOM 1627 N N . PRO A 1 216 ? 0.938 -15.356 -5.639 1.00 69.00 216 PRO A N 1
ATOM 1628 C CA . PRO A 1 216 ? 1.673 -16.505 -6.174 1.00 69.00 216 PRO A CA 1
ATOM 1629 C C . PRO A 1 216 ? 1.754 -16.552 -7.709 1.00 69.00 216 PRO A C 1
ATOM 1631 O O . PRO A 1 216 ? 2.563 -17.301 -8.244 1.00 69.00 216 PRO A O 1
ATOM 1634 N N . ALA A 1 217 ? 0.918 -15.789 -8.419 1.00 78.62 217 ALA A N 1
ATOM 1635 C CA . ALA A 1 217 ? 0.806 -15.807 -9.882 1.00 78.62 217 ALA A CA 1
ATOM 1636 C C . ALA A 1 217 ? 1.497 -14.609 -10.568 1.00 78.62 217 ALA A C 1
ATOM 1638 O O . ALA A 1 217 ? 1.167 -14.268 -11.707 1.00 78.62 217 ALA A O 1
ATOM 1639 N N . LEU A 1 218 ? 2.423 -13.935 -9.878 1.00 88.12 218 LEU A N 1
ATOM 1640 C CA . LEU A 1 218 ? 3.134 -12.790 -10.440 1.00 88.12 218 LEU A CA 1
ATOM 1641 C C . LEU A 1 218 ? 4.273 -13.209 -11.368 1.00 88.12 218 LEU A C 1
ATOM 1643 O O . LEU A 1 218 ? 5.104 -14.050 -11.034 1.00 88.12 218 LEU A O 1
ATOM 1647 N N . LYS A 1 219 ? 4.338 -12.554 -12.529 1.00 92.19 219 LYS A N 1
ATOM 1648 C CA . LYS A 1 219 ? 5.487 -12.625 -13.435 1.00 92.19 219 LYS A CA 1
ATOM 1649 C C . LYS A 1 219 ? 6.387 -11.424 -13.188 1.00 92.19 219 LYS A C 1
ATOM 1651 O O . LYS A 1 219 ? 5.930 -10.284 -13.272 1.00 92.19 219 LYS A O 1
ATOM 1656 N N . HIS A 1 220 ? 7.657 -11.680 -12.897 1.00 94.44 220 HIS A N 1
ATOM 1657 C CA . HIS A 1 220 ? 8.634 -10.641 -12.599 1.00 94.44 220 HIS A CA 1
ATOM 1658 C C . HIS A 1 220 ? 9.663 -10.552 -13.723 1.00 94.44 220 HIS A C 1
ATOM 1660 O O . HIS A 1 220 ? 10.289 -11.547 -14.088 1.00 94.44 220 HIS A O 1
ATOM 1666 N N . TYR A 1 221 ? 9.851 -9.345 -14.243 1.00 96.38 221 TYR A N 1
ATOM 1667 C CA . TYR A 1 221 ? 10.799 -9.058 -15.307 1.00 96.38 221 TYR A CA 1
ATOM 1668 C C . TYR A 1 221 ? 11.678 -7.864 -14.954 1.00 96.38 221 TYR A C 1
ATOM 1670 O O . TYR A 1 221 ? 11.272 -6.971 -14.200 1.00 96.38 221 TYR A O 1
ATOM 1678 N N . TYR A 1 222 ? 12.863 -7.806 -15.552 1.00 96.94 222 TYR A N 1
ATOM 1679 C CA . TYR A 1 222 ? 13.640 -6.576 -15.633 1.00 96.94 222 TYR A CA 1
ATOM 1680 C C . TYR A 1 222 ? 14.107 -6.307 -17.060 1.00 96.94 222 TYR A C 1
ATOM 1682 O O . TYR A 1 222 ? 14.244 -7.224 -17.864 1.00 96.94 222 TYR A O 1
ATOM 1690 N N . CYS A 1 223 ? 14.317 -5.037 -17.386 1.00 95.38 223 CYS A N 1
ATOM 1691 C CA . CYS A 1 223 ? 14.813 -4.598 -18.683 1.00 95.38 223 CYS A CA 1
ATOM 1692 C C . CYS A 1 223 ? 15.937 -3.587 -18.473 1.00 95.38 223 CYS A C 1
ATOM 1694 O O . CYS A 1 223 ? 15.786 -2.643 -17.689 1.00 95.38 223 CYS A O 1
ATOM 1696 N N . VAL A 1 224 ? 17.049 -3.790 -19.181 1.00 96.12 224 VAL A N 1
ATOM 1697 C CA . VAL A 1 224 ? 18.231 -2.934 -19.084 1.00 96.12 224 VAL A CA 1
ATOM 1698 C C . VAL A 1 224 ? 18.172 -1.837 -20.139 1.00 96.12 224 VAL A C 1
ATOM 1700 O O . VAL A 1 224 ? 18.129 -2.101 -21.339 1.00 96.12 224 VAL A O 1
ATOM 1703 N N . VAL A 1 225 ? 18.137 -0.583 -19.692 1.00 95.31 225 VAL A N 1
ATOM 1704 C CA . VAL A 1 225 ? 17.882 0.585 -20.538 1.00 95.31 225 VAL A CA 1
ATOM 1705 C C . VAL A 1 225 ? 18.652 1.790 -20.012 1.00 95.31 225 VAL A C 1
ATOM 1707 O O . VAL A 1 225 ? 18.601 2.081 -18.823 1.00 95.31 225 VAL A O 1
ATOM 1710 N N . ARG A 1 226 ? 19.295 2.560 -20.900 1.00 94.38 226 ARG A N 1
ATOM 1711 C CA . ARG A 1 226 ? 19.916 3.850 -20.534 1.00 94.38 226 ARG A CA 1
ATOM 1712 C C . ARG A 1 226 ? 18.873 4.858 -20.048 1.00 94.38 226 ARG A C 1
ATOM 1714 O O . ARG A 1 226 ? 17.781 4.929 -20.616 1.00 94.38 226 ARG A O 1
ATOM 1721 N N . LEU A 1 227 ? 19.235 5.716 -19.094 1.00 89.75 227 LEU A N 1
ATOM 1722 C CA . LEU A 1 227 ? 18.341 6.684 -18.439 1.00 89.75 227 LEU A CA 1
ATOM 1723 C C . LEU A 1 227 ? 17.403 7.444 -19.399 1.00 89.75 227 LEU A C 1
ATOM 1725 O O . LEU A 1 227 ? 16.188 7.496 -19.199 1.00 89.75 227 LEU A O 1
ATOM 1729 N N . GLN A 1 228 ? 17.950 7.977 -20.492 1.00 91.50 228 GLN A N 1
ATOM 1730 C CA . GLN A 1 228 ? 17.213 8.749 -21.501 1.00 91.50 228 GLN A CA 1
ATOM 1731 C C . GLN A 1 228 ? 16.102 7.966 -22.230 1.00 91.50 228 GLN A C 1
ATOM 1733 O O . GLN A 1 228 ? 15.173 8.568 -22.767 1.00 91.50 228 GLN A O 1
ATOM 1738 N N . HIS A 1 229 ? 16.167 6.631 -22.235 1.00 93.38 229 HIS A N 1
ATOM 1739 C CA . HIS A 1 229 ? 15.205 5.749 -22.898 1.00 93.38 229 HIS A CA 1
ATOM 1740 C C . HIS A 1 229 ? 14.235 5.061 -21.922 1.00 93.38 229 HIS A C 1
ATOM 1742 O O . HIS A 1 229 ? 13.345 4.337 -22.378 1.00 93.38 229 HIS A O 1
ATOM 1748 N N . LYS A 1 230 ? 14.339 5.295 -20.601 1.00 93.62 230 LYS A N 1
ATOM 1749 C CA . LYS A 1 230 ? 13.465 4.650 -19.599 1.00 93.62 230 LYS A CA 1
ATOM 1750 C C . LYS A 1 230 ? 11.976 4.920 -19.860 1.00 93.62 230 LYS A C 1
ATOM 1752 O O . LYS A 1 230 ? 11.187 3.983 -19.920 1.00 93.62 230 LYS A O 1
ATOM 1757 N N . VAL A 1 231 ? 11.590 6.178 -20.107 1.00 93.88 231 VAL A N 1
ATOM 1758 C CA . VAL A 1 231 ? 10.178 6.547 -20.363 1.00 93.88 231 VAL A CA 1
ATOM 1759 C C . VAL A 1 231 ? 9.665 6.000 -21.701 1.00 93.88 231 VAL A C 1
ATOM 1761 O O . VAL A 1 231 ? 8.508 5.597 -21.810 1.00 93.88 231 VAL A O 1
ATOM 1764 N N . ASP A 1 232 ? 10.520 5.936 -22.725 1.00 93.62 232 ASP A N 1
ATOM 1765 C CA . ASP A 1 232 ? 10.149 5.301 -23.993 1.00 93.62 232 ASP A CA 1
ATOM 1766 C C . ASP A 1 232 ? 9.933 3.792 -23.831 1.00 93.62 232 ASP A C 1
ATOM 1768 O O . ASP A 1 232 ? 8.978 3.245 -24.381 1.00 93.62 232 ASP A O 1
ATOM 1772 N N . THR A 1 233 ? 10.778 3.132 -23.039 1.00 94.44 233 THR A N 1
ATOM 1773 C CA . THR A 1 233 ? 10.640 1.699 -22.757 1.00 94.44 233 THR A CA 1
ATOM 1774 C C . THR A 1 233 ? 9.407 1.417 -21.910 1.00 94.44 233 THR A C 1
ATOM 1776 O O . THR A 1 233 ? 8.682 0.476 -22.209 1.00 94.44 233 THR A O 1
ATOM 1779 N N . LEU A 1 234 ? 9.101 2.276 -20.933 1.00 95.31 234 LEU A N 1
ATOM 1780 C CA . LEU A 1 234 ? 7.837 2.240 -20.198 1.00 95.31 234 LEU A CA 1
ATOM 1781 C C . LEU A 1 234 ? 6.637 2.299 -21.157 1.00 95.31 234 LEU A C 1
ATOM 1783 O O . LEU A 1 234 ? 5.730 1.480 -21.077 1.00 95.31 234 LEU A O 1
ATOM 1787 N N . ARG A 1 235 ? 6.631 3.224 -22.121 1.00 95.00 235 ARG A N 1
ATOM 1788 C CA . ARG A 1 235 ? 5.576 3.260 -23.143 1.00 95.00 235 ARG A CA 1
ATOM 1789 C C . ARG A 1 235 ? 5.528 1.946 -23.937 1.00 95.00 235 ARG A C 1
ATOM 1791 O O . ARG A 1 235 ? 4.448 1.389 -24.117 1.00 95.00 235 ARG A O 1
ATOM 1798 N N . ARG A 1 236 ? 6.677 1.444 -24.408 1.00 93.38 236 ARG A N 1
ATOM 1799 C CA . ARG A 1 236 ? 6.761 0.188 -25.175 1.00 93.38 236 ARG A CA 1
ATOM 1800 C C . ARG A 1 236 ? 6.224 -1.008 -24.392 1.00 93.38 236 ARG A C 1
ATOM 1802 O O . ARG A 1 236 ? 5.453 -1.773 -24.961 1.00 93.38 236 ARG A O 1
ATOM 1809 N N . CYS A 1 237 ? 6.553 -1.139 -23.107 1.00 93.69 237 CYS A N 1
ATOM 1810 C CA . CYS A 1 237 ? 6.078 -2.254 -22.291 1.00 93.69 237 CYS A CA 1
ATOM 1811 C C . CYS A 1 237 ? 4.566 -2.202 -22.057 1.00 93.69 237 CYS A C 1
ATOM 1813 O O . CYS A 1 237 ? 3.908 -3.236 -22.099 1.00 93.69 237 CYS A O 1
ATOM 1815 N N . ILE A 1 238 ? 4.000 -1.003 -21.875 1.00 93.81 238 ILE A N 1
ATOM 1816 C CA . ILE A 1 238 ? 2.551 -0.815 -21.716 1.00 93.81 238 ILE A CA 1
ATOM 1817 C C . ILE A 1 238 ? 1.799 -1.306 -22.958 1.00 93.81 238 ILE A C 1
ATOM 1819 O O . ILE A 1 238 ? 0.764 -1.957 -22.827 1.00 93.81 238 ILE A O 1
ATOM 1823 N N . HIS A 1 239 ? 2.314 -1.007 -24.155 1.00 92.88 239 HIS A N 1
ATOM 1824 C CA . HIS A 1 239 ? 1.724 -1.496 -25.401 1.00 92.88 239 HIS A CA 1
ATOM 1825 C C . HIS A 1 239 ? 1.940 -2.996 -25.594 1.00 92.88 239 HIS A C 1
ATOM 1827 O O . HIS A 1 239 ? 0.992 -3.692 -25.932 1.00 92.88 239 HIS A O 1
ATOM 1833 N N . ALA A 1 240 ? 3.156 -3.491 -25.353 1.00 92.50 240 ALA A N 1
ATOM 1834 C CA . ALA A 1 240 ? 3.496 -4.885 -25.613 1.00 92.50 240 ALA A CA 1
ATOM 1835 C C . ALA A 1 240 ? 2.769 -5.884 -24.706 1.00 92.50 240 ALA A C 1
ATOM 1837 O O . ALA A 1 240 ? 2.540 -7.025 -25.091 1.00 92.50 240 ALA A O 1
ATOM 1838 N N . LEU A 1 241 ? 2.406 -5.456 -23.498 1.00 91.06 241 LEU A N 1
ATOM 1839 C CA . LEU A 1 241 ? 1.655 -6.266 -22.540 1.00 91.06 241 LEU A CA 1
ATOM 1840 C C . LEU A 1 241 ? 0.140 -6.017 -22.597 1.00 91.06 241 LEU A C 1
ATOM 1842 O O . LEU A 1 241 ? -0.580 -6.565 -21.769 1.00 91.06 241 LEU A O 1
ATOM 1846 N N . ASP A 1 242 ? -0.332 -5.156 -23.508 1.00 91.81 242 ASP A N 1
ATOM 1847 C CA . ASP A 1 242 ? -1.719 -4.665 -23.576 1.00 91.81 242 ASP A CA 1
ATOM 1848 C C . ASP A 1 242 ? -2.297 -4.241 -22.204 1.00 91.81 242 ASP A C 1
ATOM 1850 O O . ASP A 1 242 ? -3.466 -4.445 -21.877 1.00 91.81 242 ASP A O 1
ATOM 1854 N N . ALA A 1 243 ? -1.457 -3.642 -21.351 1.00 91.94 243 ALA A N 1
ATOM 1855 C CA . ALA A 1 243 ? -1.824 -3.352 -19.967 1.00 91.94 243 ALA A CA 1
ATOM 1856 C C . ALA A 1 243 ? -2.773 -2.145 -19.893 1.00 91.94 243 ALA A C 1
ATOM 1858 O O . ALA A 1 243 ? -2.438 -1.062 -20.391 1.00 91.94 243 ALA A O 1
ATOM 1859 N N . LYS A 1 244 ? -3.945 -2.298 -19.266 1.00 91.06 244 LYS A N 1
ATOM 1860 C CA . LYS A 1 244 ? -4.980 -1.250 -19.196 1.00 91.06 244 LYS A CA 1
ATOM 1861 C C . LYS A 1 244 ? -4.825 -0.382 -17.958 1.00 91.06 244 LYS A C 1
ATOM 1863 O O . LYS A 1 244 ? -4.952 0.834 -18.053 1.00 91.06 244 LYS A O 1
ATOM 1868 N N . PHE A 1 245 ? -4.501 -0.995 -16.828 1.00 91.62 245 PHE A N 1
ATOM 1869 C CA . PHE A 1 245 ? -4.231 -0.298 -15.578 1.00 91.62 245 PHE A CA 1
ATOM 1870 C C . PHE A 1 245 ? -2.765 -0.482 -15.220 1.00 91.62 245 PHE A C 1
ATOM 1872 O O . PHE A 1 245 ? -2.316 -1.600 -14.968 1.00 91.62 245 PHE A O 1
ATOM 1879 N N . VAL A 1 246 ? -2.014 0.619 -15.212 1.00 94.00 246 VAL A N 1
ATOM 1880 C CA . VAL A 1 246 ? -0.564 0.595 -14.999 1.00 94.00 246 VAL A CA 1
ATOM 1881 C C . VAL A 1 246 ? -0.199 1.513 -13.848 1.00 94.00 246 VAL A C 1
ATOM 1883 O O . VAL A 1 246 ? -0.559 2.690 -13.859 1.00 94.00 246 VAL A O 1
ATOM 1886 N N . ILE A 1 247 ? 0.552 0.998 -12.879 1.00 93.31 247 ILE A N 1
ATOM 1887 C CA . ILE A 1 247 ? 1.125 1.806 -11.799 1.00 93.31 247 ILE A CA 1
ATOM 1888 C C . ILE A 1 247 ? 2.633 1.872 -11.992 1.00 93.31 247 ILE A C 1
ATOM 1890 O O . ILE A 1 247 ? 3.307 0.847 -12.061 1.00 93.31 247 ILE A O 1
ATOM 1894 N N . VAL A 1 248 ? 3.162 3.087 -12.058 1.00 94.56 248 VAL A N 1
ATOM 1895 C CA . VAL A 1 248 ? 4.584 3.362 -12.246 1.00 94.56 248 VAL A CA 1
ATOM 1896 C C . VAL A 1 248 ? 5.144 3.948 -10.963 1.00 94.56 248 VAL A C 1
ATOM 1898 O O . VAL A 1 248 ? 4.664 4.972 -10.480 1.00 94.56 248 VAL A O 1
ATOM 1901 N N . PHE A 1 249 ? 6.172 3.308 -10.420 1.00 93.12 249 PHE A N 1
ATOM 1902 C CA . PHE A 1 249 ? 6.842 3.730 -9.201 1.00 93.12 249 PHE A CA 1
ATOM 1903 C C . PHE A 1 249 ? 8.151 4.454 -9.489 1.00 93.12 249 PHE A C 1
ATOM 1905 O O . PHE A 1 249 ? 9.001 3.963 -10.236 1.00 93.12 249 PHE A O 1
ATOM 1912 N N . MET A 1 250 ? 8.312 5.593 -8.822 1.00 91.25 250 MET A N 1
ATOM 1913 C CA . MET A 1 250 ? 9.529 6.398 -8.787 1.00 91.25 250 MET A CA 1
ATOM 1914 C C . MET A 1 250 ? 9.894 6.738 -7.342 1.00 91.25 250 MET A C 1
ATOM 1916 O O . MET A 1 250 ? 9.030 6.800 -6.468 1.00 91.25 250 MET A O 1
ATOM 1920 N N . ASN A 1 251 ? 11.168 7.004 -7.081 1.00 85.81 251 ASN A N 1
ATOM 1921 C CA . ASN A 1 251 ? 11.636 7.353 -5.740 1.00 85.81 251 ASN A CA 1
ATOM 1922 C C . ASN A 1 251 ? 11.487 8.858 -5.464 1.00 85.81 251 ASN A C 1
ATOM 1924 O O . ASN A 1 251 ? 11.235 9.262 -4.328 1.00 85.81 251 ASN A O 1
ATOM 1928 N N . HIS A 1 252 ? 11.601 9.703 -6.496 1.00 80.94 252 HIS A N 1
ATOM 1929 C CA . HIS A 1 252 ? 11.675 11.158 -6.342 1.00 80.94 252 HIS A CA 1
ATOM 1930 C C . HIS A 1 252 ? 10.460 11.903 -6.906 1.00 80.94 252 HIS A C 1
ATOM 1932 O O . HIS A 1 252 ? 10.232 11.926 -8.111 1.00 80.94 252 HIS A O 1
ATOM 1938 N N . THR A 1 253 ? 9.749 12.640 -6.044 1.00 72.00 253 THR A N 1
ATOM 1939 C CA . THR A 1 253 ? 8.519 13.380 -6.391 1.00 72.00 253 THR A CA 1
ATOM 1940 C C . THR A 1 253 ? 8.703 14.431 -7.496 1.00 72.00 253 THR A C 1
ATOM 1942 O O . THR A 1 253 ? 7.796 14.645 -8.292 1.00 72.00 253 THR A O 1
ATOM 1945 N N . LYS A 1 254 ? 9.875 15.080 -7.587 1.00 72.81 254 LYS A N 1
ATOM 1946 C CA . LYS A 1 254 ? 10.118 16.171 -8.554 1.00 72.81 254 LYS A CA 1
ATOM 1947 C C . LYS A 1 254 ? 10.040 15.721 -10.018 1.00 72.81 254 LYS A C 1
ATOM 1949 O O . LYS A 1 254 ? 9.754 16.547 -10.873 1.00 72.81 254 LYS A O 1
ATOM 1954 N N . GLN A 1 255 ? 10.283 14.440 -10.292 1.00 80.88 255 GLN A N 1
ATOM 1955 C CA . GLN A 1 255 ? 10.377 13.901 -11.652 1.00 80.88 255 GLN A CA 1
ATOM 1956 C C . GLN A 1 255 ? 9.072 13.250 -12.142 1.00 80.88 255 GLN A C 1
ATOM 1958 O O . GLN A 1 255 ? 8.992 12.855 -13.303 1.00 80.88 255 GLN A O 1
ATOM 1963 N N . LEU A 1 256 ? 8.035 13.157 -11.295 1.00 86.62 256 LEU A N 1
ATOM 1964 C CA . LEU A 1 256 ? 6.750 12.545 -11.668 1.00 86.62 256 LEU A CA 1
ATOM 1965 C C . LEU A 1 256 ? 6.097 13.300 -12.832 1.00 86.62 256 LEU A C 1
ATOM 1967 O O . LEU A 1 256 ? 5.714 12.679 -13.824 1.00 86.62 256 LEU A O 1
ATOM 1971 N N . LYS A 1 257 ? 6.049 14.637 -12.748 1.00 89.19 257 LYS A N 1
ATOM 1972 C CA . LYS A 1 257 ? 5.497 15.505 -13.801 1.00 89.19 257 LYS A CA 1
ATOM 1973 C C . LYS A 1 257 ? 6.181 15.308 -15.144 1.00 89.19 257 LYS A C 1
ATOM 1975 O O . LYS A 1 257 ? 5.501 15.227 -16.162 1.00 89.19 257 LYS A O 1
ATOM 1980 N N . ASP A 1 258 ? 7.505 15.179 -15.146 1.00 90.94 258 ASP A N 1
ATOM 1981 C CA . ASP A 1 258 ? 8.275 14.994 -16.376 1.00 90.94 258 ASP A CA 1
ATOM 1982 C C . ASP A 1 258 ? 7.916 13.675 -17.063 1.00 90.94 258 ASP A C 1
ATOM 1984 O O . ASP A 1 258 ? 7.811 13.616 -18.289 1.00 90.94 258 ASP A O 1
ATOM 1988 N N . VAL A 1 259 ? 7.718 12.606 -16.287 1.00 93.62 259 VAL A N 1
ATOM 1989 C CA . VAL A 1 259 ? 7.302 11.303 -16.820 1.00 93.62 259 VAL A CA 1
ATOM 1990 C C . VAL A 1 259 ? 5.873 11.365 -17.349 1.00 93.62 259 VAL A C 1
ATOM 1992 O O . VAL A 1 259 ? 5.635 10.900 -18.462 1.00 93.62 259 VAL A O 1
ATOM 1995 N N . VAL A 1 260 ? 4.946 11.978 -16.607 1.00 94.75 260 VAL A N 1
ATOM 1996 C CA . VAL A 1 260 ? 3.556 12.173 -17.052 1.00 94.75 260 VAL A CA 1
ATOM 1997 C C . VAL A 1 260 ? 3.518 12.953 -18.365 1.00 94.75 260 VAL A C 1
ATOM 1999 O O . VAL A 1 260 ? 2.967 12.453 -19.341 1.00 94.75 260 VAL A O 1
ATOM 2002 N N . PHE A 1 261 ? 4.194 14.102 -18.442 1.00 94.06 261 PHE A N 1
ATOM 2003 C CA . PHE A 1 261 ? 4.242 14.926 -19.651 1.00 94.06 261 PHE A CA 1
ATOM 2004 C C . PHE A 1 261 ? 4.809 14.161 -20.854 1.00 94.06 261 PHE A C 1
ATOM 2006 O O . PHE A 1 261 ? 4.253 14.202 -21.951 1.00 94.06 261 PHE A O 1
ATOM 2013 N N . LYS A 1 262 ? 5.901 13.408 -20.659 1.00 94.25 262 LYS A N 1
ATOM 2014 C CA . LYS A 1 262 ? 6.511 12.590 -21.722 1.00 94.25 262 LYS A CA 1
ATOM 2015 C C . LYS A 1 262 ? 5.597 11.457 -22.202 1.00 94.25 262 LYS A C 1
ATOM 2017 O O . LYS A 1 262 ? 5.664 11.095 -23.378 1.00 94.25 262 LYS A O 1
ATOM 2022 N N . LEU A 1 263 ? 4.781 10.881 -21.319 1.00 95.31 263 LEU A N 1
ATOM 2023 C CA . LEU A 1 263 ? 3.786 9.865 -21.673 1.00 95.31 263 LEU A CA 1
ATOM 2024 C C . LEU A 1 263 ? 2.603 10.486 -22.431 1.00 95.31 263 LEU A C 1
ATOM 2026 O O . LEU A 1 263 ? 2.227 9.979 -23.490 1.00 95.31 263 LEU A O 1
ATOM 2030 N N . GLU A 1 264 ? 2.077 11.612 -21.946 1.00 94.69 264 GLU A N 1
ATOM 2031 C CA . GLU A 1 264 ? 0.960 12.335 -22.566 1.00 94.69 264 GLU A CA 1
ATOM 2032 C C . GLU A 1 264 ? 1.311 12.855 -23.961 1.00 94.69 264 GLU A C 1
ATOM 2034 O O . GLU A 1 264 ? 0.541 12.658 -24.901 1.00 94.69 264 GLU A O 1
ATOM 2039 N N . ALA A 1 265 ? 2.515 13.412 -24.138 1.00 93.12 265 ALA A N 1
ATOM 2040 C CA . ALA A 1 265 ? 3.030 13.856 -25.436 1.00 93.12 265 ALA A CA 1
ATOM 2041 C C . ALA A 1 265 ? 3.100 12.727 -26.483 1.00 93.12 265 ALA A C 1
ATOM 2043 O O . ALA A 1 265 ? 3.226 12.984 -27.678 1.00 93.12 265 ALA A O 1
ATOM 2044 N N . ARG A 1 266 ? 3.025 11.466 -26.043 1.00 92.00 266 ARG A N 1
ATOM 2045 C CA . ARG A 1 266 ? 3.040 10.264 -26.886 1.00 92.00 266 ARG A CA 1
ATOM 2046 C C . ARG A 1 266 ? 1.694 9.535 -26.896 1.00 92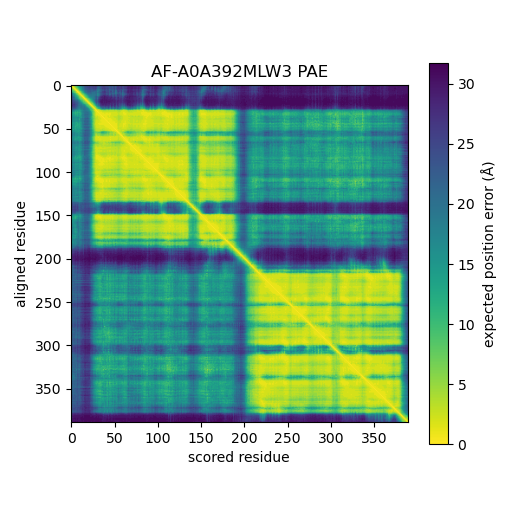.00 266 ARG A C 1
ATOM 2048 O O . ARG A 1 266 ? 1.638 8.364 -27.263 1.00 92.00 266 ARG A O 1
ATOM 2055 N N . GLY A 1 267 ? 0.623 10.214 -26.485 1.00 90.94 267 GLY A N 1
ATOM 2056 C CA . GLY A 1 267 ? -0.749 9.710 -26.532 1.00 90.94 267 GLY A CA 1
ATOM 2057 C C . GLY A 1 267 ? -1.126 8.751 -25.400 1.00 90.94 267 GLY A C 1
ATOM 2058 O O . GLY A 1 267 ? -2.186 8.128 -25.462 1.00 90.94 267 GLY A O 1
ATOM 2059 N N . VAL A 1 268 ? -0.299 8.610 -24.359 1.00 94.69 268 VAL A N 1
ATOM 2060 C CA . VAL A 1 268 ? -0.620 7.783 -23.189 1.00 94.69 268 VAL A CA 1
ATOM 2061 C C . VAL A 1 268 ? -1.210 8.662 -22.092 1.00 94.69 268 VAL A C 1
ATOM 2063 O O . VAL A 1 268 ? -0.524 9.515 -21.540 1.00 94.69 268 VAL A O 1
ATOM 2066 N N . LYS A 1 269 ? -2.479 8.428 -21.738 1.00 95.62 269 LYS A N 1
ATOM 2067 C CA . LYS A 1 269 ? -3.145 9.142 -20.638 1.00 95.62 269 LYS A CA 1
ATOM 2068 C C . LYS A 1 269 ? -2.520 8.749 -19.300 1.00 95.62 269 LYS A C 1
ATOM 2070 O O . LYS A 1 269 ? -2.720 7.619 -18.840 1.00 95.62 269 LYS A O 1
ATOM 2075 N N . ALA A 1 270 ? -1.793 9.674 -18.684 1.00 95.31 270 ALA A N 1
ATOM 2076 C CA . ALA A 1 270 ? -1.086 9.459 -17.431 1.00 95.31 270 ALA A CA 1
ATOM 2077 C C . ALA A 1 270 ? -1.483 10.512 -16.386 1.00 95.31 270 ALA A C 1
ATOM 2079 O O . ALA A 1 270 ? -1.901 11.609 -16.733 1.00 95.31 270 ALA A O 1
ATOM 2080 N N . ALA A 1 271 ? -1.361 10.190 -15.102 1.00 93.00 271 ALA A N 1
ATOM 2081 C CA . ALA A 1 271 ? -1.529 11.159 -14.024 1.00 93.00 271 ALA A CA 1
ATOM 2082 C C . ALA A 1 271 ? -0.557 10.869 -12.881 1.00 93.00 271 ALA A C 1
ATOM 2084 O O . ALA A 1 271 ? -0.196 9.717 -12.642 1.00 93.00 271 ALA A O 1
ATOM 2085 N N . GLU A 1 272 ? -0.156 11.910 -12.155 1.00 91.19 272 GLU A N 1
ATOM 2086 C CA . GLU A 1 272 ? 0.676 11.765 -10.962 1.00 91.19 272 GLU A CA 1
ATOM 2087 C C . GLU A 1 272 ? -0.165 11.565 -9.693 1.00 91.19 272 GLU A C 1
ATOM 2089 O O . GLU A 1 272 ? -1.263 12.111 -9.554 1.00 91.19 272 GLU A O 1
ATOM 2094 N N . LEU A 1 273 ? 0.372 10.804 -8.739 1.00 85.50 273 LEU A N 1
ATOM 2095 C CA . LEU A 1 273 ? -0.169 10.650 -7.393 1.00 85.50 273 LEU A CA 1
ATOM 2096 C C . LEU A 1 273 ? 0.958 10.796 -6.365 1.00 85.50 273 LEU A C 1
ATOM 2098 O O . LEU A 1 273 ? 1.815 9.926 -6.239 1.00 85.50 273 LEU A O 1
ATOM 2102 N N . HIS A 1 274 ? 0.968 11.898 -5.613 1.00 81.69 274 HIS A N 1
ATOM 2103 C CA . HIS A 1 274 ? 2.000 12.157 -4.605 1.00 81.69 274 HIS A CA 1
ATOM 2104 C C . HIS A 1 274 ? 1.504 12.969 -3.401 1.00 81.69 274 HIS A C 1
ATOM 2106 O O . HIS A 1 274 ? 0.424 13.561 -3.436 1.00 81.69 274 HIS A O 1
ATOM 2112 N N . GLY A 1 275 ? 2.350 12.997 -2.359 1.00 69.56 275 GLY A N 1
ATOM 2113 C CA . GLY A 1 275 ? 2.274 13.723 -1.077 1.00 69.56 275 GLY A CA 1
ATOM 2114 C C . GLY A 1 275 ? 1.581 15.079 -1.100 1.00 69.56 275 GLY A C 1
ATOM 2115 O O . GLY A 1 275 ? 0.743 15.363 -0.245 1.00 69.56 275 GLY A O 1
ATOM 2116 N N . ASP A 1 276 ? 1.920 15.882 -2.096 1.00 69.75 276 ASP A N 1
ATOM 2117 C CA . ASP A 1 276 ? 1.579 17.302 -2.133 1.00 69.75 276 ASP A CA 1
ATOM 2118 C C . ASP A 1 276 ? 0.244 17.565 -2.835 1.00 69.75 276 ASP A C 1
ATOM 2120 O O . ASP A 1 276 ? -0.307 18.661 -2.729 1.00 69.75 276 ASP A O 1
ATOM 2124 N N . LEU A 1 277 ? -0.328 16.559 -3.509 1.00 71.75 277 LEU A N 1
ATOM 2125 C CA . LEU A 1 277 ? -1.693 16.661 -4.008 1.00 71.75 277 LEU A CA 1
ATOM 2126 C C . LEU A 1 277 ? -2.646 16.767 -2.817 1.00 71.75 277 LEU A C 1
ATOM 2128 O O . LEU A 1 277 ? -2.721 15.871 -1.968 1.00 71.75 277 LEU A O 1
ATOM 2132 N N . GLY A 1 278 ? -3.421 17.851 -2.770 1.00 69.38 278 GLY A N 1
ATOM 2133 C CA . GLY A 1 278 ? -4.492 18.002 -1.791 1.00 69.38 278 GLY A CA 1
ATOM 2134 C C . GLY A 1 278 ? -5.464 16.813 -1.826 1.00 69.38 278 GLY A C 1
ATOM 2135 O O . GLY A 1 278 ? -5.610 16.132 -2.843 1.00 69.38 278 GLY A O 1
ATOM 2136 N N . LYS A 1 279 ? -6.171 16.579 -0.712 1.00 65.81 279 LYS A N 1
ATOM 2137 C CA . LYS A 1 279 ? -7.095 15.436 -0.533 1.00 65.81 279 LYS A CA 1
ATOM 2138 C C . LYS A 1 279 ? -8.062 15.245 -1.709 1.00 65.81 279 LYS A C 1
ATOM 2140 O O . LYS A 1 279 ? -8.280 14.124 -2.160 1.00 65.81 279 LYS A O 1
ATOM 2145 N N . LEU A 1 280 ? -8.628 16.349 -2.202 1.00 74.00 280 LEU A N 1
ATOM 2146 C CA . LEU A 1 280 ? -9.594 16.340 -3.298 1.00 74.00 280 LEU A CA 1
ATOM 2147 C C . LEU A 1 280 ? -8.931 15.945 -4.624 1.00 74.00 280 LEU A C 1
ATOM 2149 O O . LEU A 1 280 ? -9.444 15.073 -5.314 1.00 74.00 280 LEU A O 1
ATOM 2153 N N . GLY A 1 281 ? -7.746 16.492 -4.920 1.00 78.56 281 GLY A N 1
ATOM 2154 C CA . GLY A 1 281 ? -6.973 16.140 -6.114 1.00 78.56 281 GLY A CA 1
ATOM 2155 C C . GLY A 1 281 ? -6.639 14.649 -6.173 1.00 78.56 281 GLY A C 1
ATOM 2156 O O . GLY A 1 281 ? -6.901 14.004 -7.182 1.00 78.56 281 GLY A O 1
ATOM 2157 N N . ARG A 1 282 ? -6.172 14.070 -5.059 1.00 78.62 282 ARG A N 1
ATOM 2158 C CA . ARG A 1 282 ? -5.901 12.624 -4.971 1.00 78.62 282 ARG A CA 1
ATOM 2159 C C . ARG A 1 282 ? -7.132 11.767 -5.230 1.00 78.62 282 ARG A C 1
ATOM 2161 O O . ARG A 1 282 ? -7.062 10.815 -6.002 1.00 78.62 282 ARG A O 1
ATOM 2168 N N . SER A 1 283 ? -8.251 12.097 -4.580 1.00 77.69 283 SER A N 1
ATOM 2169 C CA . SER A 1 283 ? -9.502 11.350 -4.740 1.00 77.69 283 SER A CA 1
ATOM 2170 C C . SER A 1 283 ? -9.994 11.401 -6.185 1.00 77.69 283 SER A C 1
ATOM 2172 O O . SER A 1 283 ? -10.406 10.375 -6.720 1.00 77.69 283 SER A O 1
ATOM 2174 N N . THR A 1 284 ? -9.916 12.569 -6.824 1.00 84.75 284 THR A N 1
ATOM 2175 C CA . THR A 1 284 ? -10.297 12.745 -8.228 1.00 84.75 284 THR A CA 1
ATOM 2176 C C . THR A 1 284 ? -9.393 11.938 -9.155 1.00 84.75 284 THR A C 1
ATOM 2178 O O . THR A 1 284 ? -9.899 11.202 -9.997 1.00 84.75 284 THR A O 1
ATOM 2181 N N . THR A 1 285 ? -8.067 12.007 -8.991 1.00 87.69 285 THR A N 1
ATOM 2182 C CA . THR A 1 285 ? -7.123 11.235 -9.817 1.00 87.69 285 THR A CA 1
ATOM 2183 C C . THR A 1 285 ? -7.348 9.731 -9.680 1.00 87.69 285 THR A C 1
ATOM 2185 O O . THR A 1 285 ? -7.390 9.021 -10.682 1.00 87.69 285 THR A O 1
ATOM 2188 N N . LEU A 1 286 ? -7.563 9.240 -8.456 1.00 83.94 286 LEU A N 1
ATOM 2189 C CA . LEU A 1 286 ? -7.863 7.827 -8.229 1.00 83.94 286 LEU A CA 1
ATOM 2190 C C . LEU A 1 286 ? -9.188 7.395 -8.858 1.00 83.94 286 LEU A C 1
ATOM 2192 O O . LEU A 1 286 ? -9.264 6.291 -9.389 1.00 83.94 286 LEU A O 1
ATOM 2196 N N . GLN A 1 287 ? -10.222 8.238 -8.825 1.00 84.44 287 GLN A N 1
ATOM 2197 C CA . GLN A 1 287 ? -11.479 7.939 -9.515 1.00 84.44 287 GLN A CA 1
ATOM 2198 C C . GLN A 1 287 ? -11.290 7.875 -11.031 1.00 84.44 287 GLN A C 1
ATOM 2200 O O . GLN A 1 287 ? -11.738 6.915 -11.649 1.00 84.44 287 GLN A O 1
ATOM 2205 N N . LYS A 1 288 ? -10.553 8.824 -11.620 1.00 89.94 288 LYS A N 1
ATOM 2206 C CA . LYS A 1 288 ? -10.223 8.800 -13.053 1.00 89.94 288 LYS A CA 1
ATOM 2207 C C . LYS A 1 288 ? -9.449 7.543 -13.449 1.00 89.94 288 LYS A C 1
ATOM 2209 O O . LYS A 1 288 ? -9.732 6.951 -14.486 1.00 89.94 288 LYS A O 1
ATOM 2214 N N . PHE A 1 289 ? -8.503 7.110 -12.616 1.00 90.06 289 PHE A N 1
ATOM 2215 C CA . PHE A 1 289 ? -7.775 5.859 -12.825 1.00 90.06 289 PHE A CA 1
ATOM 2216 C C . PHE A 1 289 ? -8.710 4.644 -12.746 1.00 90.06 289 PHE A C 1
ATOM 2218 O O . PHE A 1 289 ? -8.720 3.825 -13.655 1.00 90.06 289 PHE A O 1
ATOM 2225 N N . LYS A 1 290 ? -9.569 4.566 -11.720 1.00 85.19 290 LYS A N 1
ATOM 2226 C CA . LYS A 1 290 ? -10.557 3.481 -11.554 1.00 85.19 290 LYS A CA 1
ATOM 2227 C C . LYS A 1 290 ? -11.559 3.392 -12.706 1.00 85.19 290 LYS A C 1
ATOM 2229 O O . LYS A 1 290 ? -11.945 2.292 -13.085 1.00 85.19 290 LYS A O 1
ATOM 2234 N N . ASN A 1 291 ? -11.949 4.530 -13.271 1.00 88.56 291 ASN A N 1
ATOM 2235 C CA . ASN A 1 291 ? -12.873 4.603 -14.401 1.00 88.56 291 ASN A CA 1
ATOM 2236 C C . ASN A 1 291 ? -12.194 4.331 -15.759 1.00 88.56 291 ASN A C 1
ATOM 2238 O O . ASN A 1 291 ? -12.871 4.323 -16.783 1.00 88.56 291 ASN A O 1
ATOM 2242 N N . GLY A 1 292 ? -10.868 4.144 -15.795 1.00 87.50 292 GLY A N 1
ATOM 2243 C CA . GLY A 1 292 ? -10.105 3.952 -17.033 1.00 87.50 292 GLY A CA 1
ATOM 2244 C C . GLY A 1 292 ? -9.888 5.230 -17.854 1.00 87.50 292 GLY A C 1
ATOM 2245 O O . GLY A 1 292 ? -9.397 5.164 -18.980 1.00 87.50 292 GLY A O 1
ATOM 2246 N N . GLU A 1 293 ? -10.217 6.409 -17.312 1.00 91.88 293 GLU A N 1
ATOM 2247 C CA . GLU A 1 293 ? -9.910 7.697 -17.950 1.00 91.88 293 GLU A CA 1
ATOM 2248 C C . GLU A 1 293 ? -8.401 7.958 -17.974 1.00 91.88 293 GLU A C 1
ATOM 2250 O O . GLU A 1 293 ? -7.885 8.547 -18.925 1.00 91.88 293 GLU A O 1
ATOM 2255 N N . VAL A 1 294 ? -7.696 7.502 -16.936 1.00 92.44 294 VAL A N 1
ATOM 2256 C CA . VAL A 1 294 ? -6.235 7.509 -16.837 1.00 92.44 294 VAL A CA 1
ATOM 2257 C C . VAL A 1 294 ? -5.745 6.069 -16.916 1.00 92.44 294 VAL A C 1
ATOM 2259 O O . VAL A 1 294 ? -6.140 5.239 -16.103 1.00 92.44 294 VAL A O 1
ATOM 2262 N N . ARG A 1 295 ? -4.858 5.787 -17.874 1.00 93.62 295 ARG A N 1
ATOM 2263 C CA . ARG A 1 295 ? -4.273 4.453 -18.086 1.00 93.62 295 ARG A CA 1
ATOM 2264 C C . ARG A 1 295 ? -3.074 4.206 -17.168 1.00 93.62 295 ARG A C 1
ATOM 2266 O O . ARG A 1 295 ? -2.862 3.090 -16.701 1.00 93.62 295 ARG A O 1
ATOM 2273 N N . VAL A 1 296 ? -2.278 5.251 -16.926 1.00 95.06 296 VAL A N 1
ATOM 2274 C CA . VAL A 1 296 ? -1.014 5.171 -16.181 1.00 95.06 296 VAL A CA 1
ATOM 2275 C C . VAL A 1 296 ? -1.042 6.082 -14.961 1.00 95.06 296 VAL A C 1
ATOM 2277 O O . VAL A 1 296 ? -1.212 7.292 -15.083 1.00 95.06 296 VAL A O 1
ATOM 2280 N N . LEU A 1 297 ? -0.808 5.517 -13.784 1.00 93.00 297 LEU A N 1
ATOM 2281 C CA . LEU A 1 297 ? -0.652 6.260 -12.542 1.00 93.00 297 LEU A CA 1
ATOM 2282 C C . LEU A 1 297 ? 0.822 6.281 -12.131 1.00 93.00 297 LEU A C 1
ATOM 2284 O O . LEU A 1 297 ? 1.383 5.238 -11.806 1.00 93.00 297 LEU A O 1
ATOM 2288 N N . VAL A 1 298 ? 1.450 7.455 -12.124 1.00 93.19 298 VAL A N 1
ATOM 2289 C CA . VAL A 1 298 ? 2.848 7.629 -11.705 1.00 93.19 298 VAL A CA 1
ATOM 2290 C C . VAL A 1 298 ? 2.880 8.084 -10.247 1.00 93.19 298 VAL A C 1
ATOM 2292 O O . VAL A 1 298 ? 2.301 9.110 -9.902 1.00 93.19 298 VAL A O 1
ATOM 2295 N N . THR A 1 299 ? 3.531 7.328 -9.368 1.00 89.69 299 THR A N 1
ATOM 2296 C CA . THR A 1 299 ? 3.505 7.560 -7.916 1.00 89.69 299 THR A CA 1
ATOM 2297 C C . THR A 1 299 ? 4.870 7.353 -7.272 1.00 89.69 299 THR A C 1
ATOM 2299 O O . THR A 1 299 ? 5.754 6.700 -7.827 1.00 89.69 299 THR A O 1
ATOM 2302 N N . ASN A 1 300 ? 5.021 7.883 -6.056 1.00 86.25 300 ASN A N 1
ATOM 2303 C CA . ASN A 1 300 ? 6.110 7.524 -5.153 1.00 86.25 300 ASN A CA 1
ATOM 2304 C C . ASN A 1 300 ? 5.685 6.461 -4.125 1.00 86.25 300 ASN A C 1
ATOM 2306 O O . ASN A 1 300 ? 4.501 6.136 -3.998 1.00 86.25 300 ASN A O 1
ATOM 2310 N N . GLU A 1 301 ? 6.654 5.912 -3.390 1.00 69.69 301 GLU A N 1
ATOM 2311 C CA . GLU A 1 301 ? 6.422 4.811 -2.443 1.00 69.69 301 GLU A CA 1
ATOM 2312 C C . GLU A 1 301 ? 5.465 5.174 -1.302 1.00 69.69 301 GLU A C 1
ATOM 2314 O O . GLU A 1 301 ? 4.584 4.386 -0.961 1.00 69.69 301 GLU A O 1
ATOM 2319 N N . LEU A 1 302 ? 5.599 6.382 -0.747 1.00 60.84 302 LEU A N 1
ATOM 2320 C CA . LEU A 1 302 ? 4.796 6.848 0.388 1.00 60.84 302 LEU A CA 1
ATOM 2321 C C . LEU A 1 302 ? 3.325 7.071 0.007 1.00 60.84 302 LEU A C 1
ATOM 2323 O O . LEU A 1 302 ? 2.438 6.911 0.836 1.00 60.84 302 LEU A O 1
ATOM 2327 N N . SER A 1 303 ? 3.053 7.416 -1.255 1.00 56.06 303 SER A N 1
ATOM 2328 C CA . SER A 1 303 ? 1.696 7.713 -1.739 1.00 56.06 303 SER A CA 1
ATOM 2329 C C . SER A 1 303 ? 0.958 6.496 -2.289 1.00 56.06 303 SER A C 1
ATOM 2331 O O . SER A 1 303 ? -0.201 6.617 -2.660 1.00 56.06 303 SER A O 1
ATOM 2333 N N . ALA A 1 304 ? 1.588 5.325 -2.356 1.00 50.50 304 ALA A N 1
ATOM 2334 C CA . ALA A 1 304 ? 0.891 4.087 -2.700 1.00 50.50 304 ALA A CA 1
ATOM 2335 C C . ALA A 1 304 ? 0.501 3.262 -1.465 1.00 50.50 304 ALA A C 1
ATOM 2337 O O . ALA A 1 304 ? -0.347 2.374 -1.566 1.00 50.50 304 ALA A O 1
ATOM 2338 N N . ARG A 1 305 ? 1.107 3.539 -0.302 1.00 55.66 305 ARG A N 1
ATOM 2339 C CA . ARG A 1 305 ? 0.753 2.906 0.977 1.00 55.66 305 ARG A CA 1
ATOM 2340 C C . ARG A 1 305 ? -0.505 3.539 1.546 1.00 55.66 305 ARG A C 1
ATOM 2342 O O . ARG A 1 305 ? -0.704 4.747 1.433 1.00 55.66 305 ARG A O 1
ATOM 2349 N N . GLY A 1 306 ? -1.412 2.709 2.049 1.00 48.66 306 GLY A N 1
ATOM 2350 C CA . GLY A 1 306 ? -2.701 3.171 2.546 1.00 48.66 306 GLY A CA 1
ATOM 2351 C C . GLY A 1 306 ? -3.619 3.901 1.552 1.00 48.66 306 GLY A C 1
ATOM 2352 O O . GLY A 1 306 ? -4.658 4.405 1.959 1.00 48.66 306 GLY A O 1
ATOM 2353 N N . LEU A 1 307 ? -3.298 3.981 0.258 1.00 53.19 307 LEU A N 1
ATOM 2354 C CA . LEU A 1 307 ? -4.222 4.410 -0.795 1.00 53.19 307 LEU A CA 1
ATOM 2355 C C . LEU A 1 307 ? -4.787 3.155 -1.480 1.00 53.19 307 LEU A C 1
ATOM 2357 O O . LEU A 1 307 ? -4.037 2.252 -1.854 1.00 53.19 307 LEU A O 1
ATOM 2361 N N . ASP A 1 308 ? -6.111 3.106 -1.645 1.00 55.72 308 ASP A N 1
ATOM 2362 C CA . ASP A 1 308 ? -6.878 2.134 -2.437 1.00 55.72 308 ASP A CA 1
ATOM 2363 C C . ASP A 1 308 ? -6.634 2.473 -3.904 1.00 55.72 308 ASP A C 1
ATOM 2365 O O . ASP A 1 308 ? -7.493 2.957 -4.651 1.00 55.72 308 ASP A O 1
ATOM 2369 N N . VAL A 1 309 ? -5.363 2.326 -4.268 1.00 62.91 309 VAL A N 1
ATOM 2370 C CA . VAL A 1 309 ? -4.923 2.314 -5.642 1.00 62.91 309 VAL A CA 1
ATOM 2371 C C . VAL A 1 309 ? -5.529 1.057 -6.232 1.00 62.91 309 VAL A C 1
ATOM 2373 O O . VAL A 1 309 ? -5.359 -0.033 -5.681 1.00 62.91 309 VAL A O 1
ATOM 2376 N N . ALA A 1 310 ? -6.297 1.249 -7.303 1.00 59.81 310 ALA A N 1
ATOM 2377 C CA . ALA A 1 310 ? -6.982 0.161 -7.972 1.00 59.81 310 ALA A CA 1
ATOM 2378 C C . ALA A 1 310 ? -5.983 -0.948 -8.303 1.00 59.81 310 ALA A C 1
ATOM 2380 O O . ALA A 1 310 ? -4.836 -0.668 -8.663 1.00 59.81 310 ALA A O 1
ATOM 2381 N N . GLU A 1 311 ? -6.433 -2.192 -8.170 1.00 75.62 311 GLU A N 1
ATOM 2382 C CA . GLU A 1 311 ? -5.691 -3.327 -8.695 1.00 75.62 311 GLU A CA 1
ATOM 2383 C C . GLU A 1 311 ? -5.326 -3.056 -10.159 1.00 75.62 311 GLU A C 1
ATOM 2385 O O . GLU A 1 311 ? -6.142 -2.539 -10.925 1.00 75.62 311 GLU A O 1
ATOM 2390 N N . CYS A 1 312 ? -4.076 -3.342 -10.514 1.00 87.50 312 CYS A N 1
ATOM 2391 C CA . CYS A 1 312 ? -3.528 -3.031 -11.826 1.00 87.50 312 CYS A CA 1
ATOM 2392 C C . CYS A 1 312 ? -3.023 -4.290 -12.534 1.00 87.50 312 CYS A C 1
ATOM 2394 O O . CYS A 1 312 ? -2.684 -5.283 -11.887 1.00 87.50 312 CYS A O 1
ATOM 2396 N N . ASP A 1 313 ? -2.941 -4.234 -13.861 1.00 90.44 313 ASP A N 1
ATOM 2397 C CA . ASP A 1 313 ? -2.439 -5.337 -14.690 1.00 90.44 313 ASP A CA 1
ATOM 2398 C C . ASP A 1 313 ? -0.904 -5.384 -14.667 1.00 90.44 313 ASP A C 1
ATOM 2400 O O . ASP A 1 313 ? -0.283 -6.449 -14.743 1.00 90.44 313 ASP A O 1
ATOM 2404 N N . LEU A 1 314 ? -0.292 -4.200 -14.560 1.00 93.31 314 LEU A N 1
ATOM 2405 C CA . LEU A 1 314 ? 1.143 -4.000 -14.673 1.00 93.31 314 LEU A CA 1
ATOM 2406 C C . LEU A 1 314 ? 1.648 -3.000 -13.631 1.00 93.31 314 LEU A C 1
ATOM 2408 O O . LEU A 1 314 ? 1.233 -1.839 -13.591 1.00 93.31 314 LEU A O 1
ATOM 2412 N N . VAL A 1 315 ? 2.625 -3.439 -12.847 1.00 94.25 315 VAL A N 1
ATOM 2413 C CA . VAL A 1 315 ? 3.452 -2.572 -12.008 1.00 94.25 315 VAL A CA 1
ATOM 2414 C C . VAL A 1 315 ? 4.786 -2.352 -12.703 1.00 94.25 315 VAL A C 1
ATOM 2416 O O . VAL A 1 315 ? 5.457 -3.318 -13.061 1.00 94.25 315 VAL A O 1
ATOM 2419 N N . VAL A 1 316 ? 5.204 -1.096 -12.859 1.00 96.19 316 VAL A N 1
ATOM 2420 C CA . VAL A 1 316 ? 6.523 -0.752 -13.403 1.00 96.19 316 VAL A CA 1
ATOM 2421 C C . VAL A 1 316 ? 7.352 -0.000 -12.369 1.00 96.19 316 VAL A C 1
ATOM 2423 O O . VAL A 1 316 ? 6.987 1.091 -11.941 1.00 96.19 316 VAL A O 1
ATOM 2426 N N . ASN A 1 317 ? 8.501 -0.551 -11.993 1.00 95.94 317 ASN A N 1
ATOM 2427 C CA . ASN A 1 317 ? 9.524 0.158 -11.231 1.00 95.94 317 ASN A CA 1
ATOM 2428 C C . ASN A 1 317 ? 10.401 0.934 -12.217 1.00 95.94 317 ASN A C 1
ATOM 2430 O O . ASN A 1 317 ? 11.259 0.339 -12.869 1.00 95.94 317 ASN A O 1
ATOM 2434 N N . LEU A 1 318 ? 10.158 2.239 -12.357 1.00 94.88 318 LEU A N 1
ATOM 2435 C CA . LEU A 1 318 ? 10.984 3.106 -13.205 1.00 94.88 318 LEU A CA 1
ATOM 2436 C C . LEU A 1 318 ? 12.284 3.506 -12.489 1.00 94.88 318 LEU A C 1
ATOM 2438 O O . LEU A 1 318 ? 13.337 3.603 -13.122 1.00 94.88 318 LEU A O 1
ATOM 2442 N N . ASP A 1 319 ? 12.191 3.652 -11.165 1.00 93.12 319 ASP A N 1
ATOM 2443 C CA . ASP A 1 319 ? 13.326 3.661 -10.246 1.00 93.12 319 ASP A CA 1
ATOM 2444 C C . ASP A 1 319 ? 13.334 2.371 -9.423 1.00 93.12 319 ASP A C 1
ATOM 2446 O O . ASP A 1 319 ? 12.274 1.870 -9.017 1.00 93.12 319 ASP A O 1
ATOM 2450 N N . LEU A 1 320 ? 14.528 1.854 -9.129 1.00 92.31 320 LEU A N 1
ATOM 2451 C CA . LEU A 1 320 ? 14.681 0.663 -8.303 1.00 92.31 320 LEU A CA 1
ATOM 2452 C C . LEU A 1 320 ? 14.088 0.869 -6.897 1.00 92.31 320 LEU A C 1
ATOM 2454 O O . LEU A 1 320 ? 14.280 1.933 -6.298 1.00 92.31 320 LEU A O 1
ATOM 2458 N N . PRO A 1 321 ? 13.390 -0.138 -6.342 1.00 90.44 321 PRO A N 1
ATOM 2459 C CA . PRO A 1 321 ? 13.013 -0.114 -4.937 1.00 90.44 321 PRO A CA 1
ATOM 2460 C C . PRO A 1 321 ? 14.256 -0.167 -4.049 1.00 90.44 321 PRO A C 1
ATOM 2462 O O . PRO A 1 321 ? 15.273 -0.765 -4.402 1.00 90.44 321 PRO A O 1
ATOM 2465 N N . THR A 1 322 ? 14.159 0.467 -2.884 1.00 86.69 322 THR A N 1
ATOM 2466 C CA . THR A 1 322 ? 15.279 0.611 -1.942 1.00 86.69 322 THR A CA 1
ATOM 2467 C C . THR A 1 322 ? 15.643 -0.705 -1.254 1.00 86.69 322 THR A C 1
ATOM 2469 O O . THR A 1 322 ? 16.811 -0.942 -0.946 1.00 86.69 322 THR A O 1
ATOM 2472 N N . ASP A 1 323 ? 14.661 -1.580 -1.044 1.00 84.94 323 ASP A N 1
ATOM 2473 C CA . ASP A 1 323 ? 14.838 -2.913 -0.479 1.00 84.94 323 ASP A CA 1
ATOM 2474 C C . ASP A 1 323 ? 13.744 -3.890 -0.962 1.00 84.94 323 ASP A C 1
ATOM 2476 O O . ASP A 1 323 ? 12.881 -3.575 -1.790 1.00 84.94 323 ASP A O 1
ATOM 2480 N N . THR A 1 324 ? 13.779 -5.110 -0.428 1.00 85.19 324 THR A N 1
ATOM 2481 C CA . THR A 1 324 ? 12.819 -6.173 -0.742 1.00 85.19 324 THR A CA 1
ATOM 2482 C C . THR A 1 324 ? 11.416 -5.924 -0.193 1.00 85.19 324 THR A C 1
ATOM 2484 O O . THR A 1 324 ? 10.448 -6.369 -0.805 1.00 85.19 324 THR A O 1
ATOM 2487 N N . ILE A 1 325 ? 11.281 -5.194 0.919 1.00 80.44 325 ILE A N 1
ATOM 2488 C CA . ILE A 1 325 ? 9.984 -4.821 1.504 1.00 80.44 325 ILE A CA 1
ATOM 2489 C C . ILE A 1 325 ? 9.268 -3.858 0.558 1.00 80.44 325 ILE A C 1
ATOM 2491 O O . ILE A 1 325 ? 8.104 -4.054 0.209 1.00 80.44 325 ILE A O 1
ATOM 2495 N N . HIS A 1 326 ? 9.988 -2.847 0.083 1.00 83.44 326 HIS A N 1
ATOM 2496 C CA . HIS A 1 326 ? 9.493 -1.895 -0.894 1.00 83.44 326 HIS A CA 1
ATOM 2497 C C . HIS A 1 326 ? 9.145 -2.582 -2.213 1.00 83.44 326 HIS A C 1
ATOM 2499 O O . HIS A 1 326 ? 8.056 -2.350 -2.738 1.00 83.44 326 HIS A O 1
ATOM 2505 N N . TYR A 1 327 ? 9.997 -3.488 -2.707 1.00 88.19 327 TYR A N 1
ATOM 2506 C CA . TYR A 1 327 ? 9.674 -4.296 -3.884 1.00 88.19 327 TYR A CA 1
ATOM 2507 C C . TYR A 1 327 ? 8.352 -5.058 -3.697 1.00 88.19 327 TYR A C 1
ATOM 2509 O O . TYR A 1 327 ? 7.466 -4.957 -4.547 1.00 88.19 327 TYR A O 1
ATOM 2517 N N . ALA A 1 328 ? 8.180 -5.761 -2.573 1.00 84.00 328 ALA A N 1
ATOM 2518 C CA . ALA A 1 328 ? 6.971 -6.531 -2.291 1.00 84.00 328 ALA A CA 1
ATOM 2519 C C . ALA A 1 328 ? 5.715 -5.649 -2.194 1.00 84.00 328 ALA A C 1
ATOM 2521 O O . ALA A 1 328 ? 4.677 -5.981 -2.764 1.00 84.00 328 ALA A O 1
ATOM 2522 N N . HIS A 1 329 ? 5.812 -4.478 -1.560 1.00 80.69 329 HIS A N 1
ATOM 2523 C CA . HIS A 1 329 ? 4.707 -3.518 -1.470 1.00 80.69 329 HIS A CA 1
ATOM 2524 C C . HIS A 1 329 ? 4.282 -2.941 -2.826 1.00 80.69 329 HIS A C 1
ATOM 2526 O O . HIS A 1 329 ? 3.087 -2.693 -3.041 1.00 80.69 329 HIS A O 1
ATOM 2532 N N . ARG A 1 330 ? 5.244 -2.721 -3.731 1.00 86.75 330 ARG A N 1
ATOM 2533 C CA . ARG A 1 330 ? 4.983 -2.283 -5.108 1.00 86.75 330 ARG A CA 1
ATOM 2534 C C . ARG A 1 330 ? 4.363 -3.413 -5.929 1.00 86.75 330 ARG A C 1
ATOM 2536 O O . ARG A 1 330 ? 3.310 -3.220 -6.527 1.00 86.75 330 ARG A O 1
ATOM 2543 N N . ALA A 1 331 ? 4.969 -4.599 -5.906 1.00 87.19 331 ALA A N 1
ATOM 2544 C CA . ALA A 1 331 ? 4.496 -5.785 -6.619 1.00 87.19 331 ALA A CA 1
ATOM 2545 C C . ALA A 1 331 ? 3.090 -6.216 -6.173 1.00 87.19 331 ALA A C 1
ATOM 2547 O O . ALA A 1 331 ? 2.245 -6.537 -7.003 1.00 87.19 331 ALA A O 1
ATOM 2548 N N . GLY A 1 332 ? 2.788 -6.113 -4.877 1.00 81.94 332 GLY A N 1
ATOM 2549 C CA . GLY A 1 332 ? 1.474 -6.412 -4.306 1.00 81.94 332 GLY A CA 1
ATOM 2550 C C . GLY A 1 332 ? 0.342 -5.471 -4.740 1.00 81.94 332 GLY A C 1
ATOM 2551 O O . GLY A 1 332 ? -0.746 -5.539 -4.165 1.00 81.94 332 GLY A O 1
ATOM 2552 N N . ARG A 1 333 ? 0.561 -4.567 -5.706 1.00 84.62 333 ARG A N 1
ATOM 2553 C CA . ARG A 1 333 ? -0.491 -3.766 -6.365 1.00 84.62 333 ARG A CA 1
ATOM 2554 C C . ARG A 1 333 ? -1.118 -4.466 -7.572 1.00 84.62 333 ARG A C 1
ATOM 2556 O O . ARG A 1 333 ? -2.152 -4.012 -8.059 1.00 84.62 333 ARG A O 1
ATOM 2563 N N . THR A 1 334 ? -0.520 -5.560 -8.028 1.00 87.12 334 THR A N 1
ATOM 2564 C CA . THR A 1 334 ? -1.039 -6.408 -9.104 1.00 87.12 334 THR A CA 1
ATOM 2565 C C . THR A 1 334 ? -1.230 -7.847 -8.611 1.00 87.12 334 THR A C 1
ATOM 2567 O O . THR A 1 334 ? -0.741 -8.209 -7.541 1.00 87.12 334 THR A O 1
ATOM 2570 N N . GLY A 1 335 ? -1.978 -8.655 -9.366 1.00 79.25 335 GLY A N 1
ATOM 2571 C CA . GLY A 1 335 ? -2.167 -10.089 -9.132 1.00 79.25 335 GLY A CA 1
ATOM 2572 C C . GLY A 1 335 ? -2.885 -10.469 -7.835 1.00 79.25 335 GLY A C 1
ATOM 2573 O O . GLY A 1 335 ? -2.672 -11.561 -7.307 1.00 79.25 335 GLY A O 1
ATOM 2574 N N . ARG A 1 336 ? -3.729 -9.591 -7.278 1.00 74.75 336 ARG A N 1
ATOM 2575 C CA . ARG A 1 336 ? -4.501 -9.916 -6.070 1.00 74.75 336 ARG A CA 1
ATOM 2576 C C . ARG A 1 336 ? -5.625 -10.893 -6.423 1.00 74.75 336 ARG A C 1
ATOM 2578 O O . ARG A 1 336 ? -5.997 -11.077 -7.577 1.00 74.75 336 ARG A O 1
ATOM 2585 N N . LEU A 1 337 ? -6.154 -11.579 -5.407 1.00 65.88 337 LEU A N 1
ATOM 2586 C CA . LEU A 1 337 ? -7.269 -12.530 -5.560 1.00 65.88 337 LEU A CA 1
ATOM 2587 C C . LEU A 1 337 ? -7.032 -13.627 -6.625 1.00 65.88 337 LEU A C 1
ATOM 2589 O O . LEU A 1 337 ? -7.984 -14.151 -7.194 1.00 65.88 337 LEU A O 1
ATOM 2593 N N . GLY A 1 338 ? -5.769 -13.987 -6.887 1.00 66.75 338 GLY A N 1
ATOM 2594 C CA . GLY A 1 338 ? -5.403 -15.027 -7.854 1.00 66.75 338 GLY A CA 1
ATOM 2595 C C . GLY A 1 338 ? -5.407 -14.577 -9.318 1.00 66.75 338 GLY A C 1
ATOM 2596 O O . GLY A 1 338 ? -5.269 -15.421 -10.200 1.00 66.75 338 GLY A O 1
ATOM 2597 N N . ARG A 1 339 ? -5.558 -13.275 -9.596 1.00 77.81 339 ARG A N 1
ATOM 2598 C CA . ARG A 1 339 ? -5.396 -12.727 -10.947 1.00 77.81 339 ARG A CA 1
ATOM 2599 C C . ARG A 1 339 ? -3.940 -12.803 -11.399 1.00 77.81 339 ARG A C 1
ATOM 2601 O O . ARG A 1 339 ? -3.017 -12.789 -10.586 1.00 77.81 339 ARG A O 1
ATOM 2608 N N . ASN A 1 340 ? -3.743 -12.833 -12.712 1.00 82.81 340 ASN A N 1
ATOM 2609 C CA . ASN A 1 340 ? -2.417 -12.659 -13.292 1.00 82.81 340 ASN A CA 1
ATOM 2610 C C . ASN A 1 340 ? -1.964 -11.213 -13.083 1.00 82.81 340 ASN A C 1
ATOM 2612 O O . ASN A 1 340 ? -2.760 -10.285 -13.219 1.00 82.81 340 ASN A O 1
ATOM 2616 N N . GLY A 1 341 ? -0.686 -11.031 -12.777 1.00 89.06 341 GLY A N 1
ATOM 2617 C CA . GLY A 1 341 ? -0.085 -9.715 -12.626 1.00 89.06 341 GLY A CA 1
ATOM 2618 C C . GLY A 1 341 ? 1.348 -9.716 -13.121 1.00 89.06 341 GLY A C 1
ATOM 2619 O O . GLY A 1 341 ? 2.052 -10.721 -12.995 1.00 89.06 341 GLY A O 1
ATOM 2620 N N . THR A 1 342 ? 1.777 -8.599 -13.702 1.00 93.38 342 THR A N 1
ATOM 2621 C CA . THR A 1 342 ? 3.154 -8.443 -14.179 1.00 93.38 342 THR A CA 1
ATOM 2622 C C . THR A 1 342 ? 3.852 -7.323 -13.425 1.00 93.38 342 THR A C 1
ATOM 2624 O O . THR A 1 342 ? 3.300 -6.240 -13.239 1.00 93.38 342 THR A O 1
ATOM 2627 N N . VAL A 1 343 ? 5.087 -7.577 -13.003 1.00 94.88 343 VAL A N 1
ATOM 2628 C CA . VAL A 1 343 ? 5.970 -6.582 -12.399 1.00 94.88 343 VAL A CA 1
ATOM 2629 C C . VAL A 1 343 ? 7.190 -6.431 -13.294 1.00 94.88 343 VAL A C 1
ATOM 2631 O O . VAL A 1 343 ? 7.936 -7.387 -13.488 1.00 94.88 343 VAL A O 1
ATOM 2634 N N . LEU A 1 344 ? 7.408 -5.233 -13.828 1.00 96.88 344 LEU A N 1
ATOM 2635 C CA . LEU A 1 344 ? 8.559 -4.907 -14.662 1.00 96.88 344 LEU A CA 1
ATOM 2636 C C . LEU A 1 344 ? 9.464 -3.909 -13.943 1.00 96.88 344 LEU A C 1
ATOM 2638 O O . LEU A 1 344 ? 9.010 -2.864 -13.488 1.00 96.88 344 LEU A O 1
ATOM 2642 N N . THR A 1 345 ? 10.758 -4.191 -13.884 1.00 97.12 345 THR A N 1
ATOM 2643 C CA . THR A 1 345 ? 11.763 -3.257 -13.367 1.00 97.12 345 THR A CA 1
ATOM 2644 C C . THR A 1 345 ? 12.623 -2.725 -14.506 1.00 97.12 345 THR A C 1
ATOM 2646 O O . THR A 1 345 ? 13.243 -3.504 -15.218 1.00 97.12 345 THR A O 1
ATOM 2649 N N . ILE A 1 346 ? 12.673 -1.406 -14.693 1.00 96.44 346 ILE A N 1
ATOM 2650 C CA . ILE A 1 346 ? 13.533 -0.771 -15.697 1.00 96.44 346 ILE A CA 1
ATOM 2651 C C . ILE A 1 346 ? 14.768 -0.218 -14.986 1.00 96.44 346 ILE A C 1
ATOM 2653 O O . ILE A 1 346 ? 14.657 0.674 -14.144 1.00 96.44 346 ILE A O 1
ATOM 2657 N N . CYS A 1 347 ? 15.946 -0.724 -15.332 1.00 95.62 347 CYS A N 1
ATOM 2658 C CA . CYS A 1 347 ? 17.204 -0.360 -14.683 1.00 95.62 347 CYS A CA 1
ATOM 2659 C C . CYS A 1 347 ? 18.307 -0.079 -15.710 1.00 95.62 347 CYS A C 1
ATOM 2661 O O . CYS A 1 347 ? 18.204 -0.488 -16.863 1.00 95.62 347 CYS A O 1
ATOM 2663 N N . GLU A 1 348 ? 19.357 0.633 -15.315 1.00 95.31 348 GLU A N 1
ATOM 2664 C CA . GLU A 1 348 ? 20.576 0.763 -16.121 1.00 95.31 348 GLU A CA 1
ATOM 2665 C C . GLU A 1 348 ? 21.496 -0.457 -15.948 1.00 95.31 348 GLU A C 1
ATOM 2667 O O . GLU A 1 348 ? 21.315 -1.269 -15.042 1.00 95.31 348 GLU A O 1
ATOM 2672 N N . GLU A 1 349 ? 22.510 -0.587 -16.808 1.00 94.19 349 GLU A N 1
ATOM 2673 C CA . GLU A 1 349 ? 23.496 -1.679 -16.734 1.00 94.19 349 GLU A CA 1
ATOM 2674 C C . GLU A 1 349 ? 24.200 -1.712 -15.367 1.00 94.19 349 GLU A C 1
ATOM 2676 O O . GLU A 1 349 ? 24.331 -2.756 -14.730 1.00 94.19 349 GLU A O 1
ATOM 2681 N N . SER A 1 350 ? 24.566 -0.533 -14.859 1.00 93.81 350 SER A N 1
ATOM 2682 C CA . SER A 1 350 ? 25.178 -0.365 -13.539 1.00 93.81 350 SER A CA 1
ATOM 2683 C C . SER A 1 350 ? 24.261 -0.772 -12.386 1.00 93.81 350 SER A C 1
ATOM 2685 O O . SER A 1 350 ? 24.747 -0.957 -11.279 1.00 93.81 350 SER A O 1
ATOM 2687 N N . GLU A 1 351 ? 22.957 -0.923 -12.615 1.00 94.31 351 GLU A N 1
ATOM 2688 C CA . GLU A 1 351 ? 21.943 -1.222 -11.603 1.00 94.31 351 GLU A CA 1
ATOM 2689 C C . GLU A 1 351 ? 21.542 -2.713 -11.580 1.00 94.31 351 GLU A C 1
ATOM 2691 O O . GLU A 1 351 ? 20.872 -3.163 -10.645 1.00 94.31 351 GLU A O 1
ATOM 2696 N N . VAL A 1 352 ? 21.982 -3.513 -12.562 1.00 94.62 352 VAL A N 1
ATOM 2697 C CA . VAL A 1 352 ? 21.620 -4.941 -12.704 1.00 94.62 352 VAL A CA 1
ATOM 2698 C C . VAL A 1 352 ? 21.987 -5.753 -11.459 1.00 94.62 352 VAL A C 1
ATOM 2700 O O . VAL A 1 352 ? 21.233 -6.632 -11.032 1.00 94.62 352 VAL A O 1
ATOM 2703 N N . PHE A 1 353 ? 23.110 -5.433 -10.807 1.00 93.44 353 PHE A N 1
ATOM 2704 C CA . PHE A 1 353 ? 23.526 -6.117 -9.579 1.00 93.44 353 PHE A CA 1
ATOM 2705 C C . PHE A 1 353 ? 22.503 -5.958 -8.439 1.00 93.44 353 PHE A C 1
ATOM 2707 O O . PHE A 1 353 ? 22.346 -6.870 -7.624 1.00 93.44 353 PHE A O 1
ATOM 2714 N N . VAL A 1 354 ? 21.784 -4.828 -8.381 1.00 92.75 354 VAL A N 1
ATOM 2715 C CA . VAL A 1 354 ? 20.743 -4.578 -7.374 1.00 92.75 354 VAL A CA 1
ATOM 2716 C C . VAL A 1 354 ? 19.532 -5.458 -7.652 1.00 92.75 354 VAL A C 1
ATOM 2718 O O . VAL A 1 354 ? 19.011 -6.082 -6.730 1.00 92.75 354 VAL A O 1
ATOM 2721 N N . VAL A 1 355 ? 19.123 -5.583 -8.919 1.00 93.75 355 VAL A N 1
ATOM 2722 C CA . VAL A 1 355 ? 18.025 -6.475 -9.325 1.00 93.75 355 VAL A CA 1
ATOM 2723 C C . VAL A 1 355 ? 18.357 -7.927 -8.987 1.00 93.75 355 VAL A C 1
ATOM 2725 O O . VAL A 1 355 ? 17.549 -8.605 -8.356 1.00 93.75 355 VAL A O 1
ATOM 2728 N N . ARG A 1 356 ? 19.577 -8.387 -9.297 1.00 92.00 356 ARG A N 1
ATOM 2729 C CA . ARG A 1 356 ? 20.043 -9.739 -8.937 1.00 92.00 356 ARG A CA 1
ATOM 2730 C C . ARG A 1 356 ? 20.090 -9.957 -7.421 1.00 92.00 356 ARG A C 1
ATOM 2732 O O . ARG A 1 356 ? 19.743 -11.035 -6.936 1.00 92.00 356 ARG A O 1
ATOM 2739 N N . LYS A 1 357 ? 20.473 -8.933 -6.649 1.00 90.00 357 LYS A N 1
ATOM 2740 C CA . LYS A 1 357 ? 20.416 -8.970 -5.179 1.00 90.00 357 LYS A CA 1
ATOM 2741 C C . LYS A 1 357 ? 18.975 -9.125 -4.684 1.00 90.00 357 LYS A C 1
ATOM 2743 O O . LYS A 1 357 ? 18.736 -9.985 -3.840 1.00 90.00 357 LYS A O 1
ATOM 2748 N N . LEU A 1 358 ? 18.031 -8.348 -5.222 1.00 90.12 358 LEU A N 1
ATOM 2749 C CA . LEU A 1 358 ? 16.606 -8.448 -4.890 1.00 90.12 358 LEU A CA 1
ATOM 2750 C C . LEU A 1 358 ? 16.046 -9.831 -5.245 1.00 90.12 358 LEU A C 1
ATOM 2752 O O . LEU A 1 358 ? 15.418 -10.449 -4.393 1.00 90.12 358 LEU A O 1
ATOM 2756 N N . GLN A 1 359 ? 16.343 -10.347 -6.443 1.00 90.25 359 GLN A N 1
ATOM 2757 C CA . GLN A 1 359 ? 15.983 -11.698 -6.894 1.00 90.25 359 GLN A CA 1
ATOM 2758 C C . GLN A 1 359 ? 16.434 -12.768 -5.893 1.00 90.25 359 GLN A C 1
ATOM 2760 O O . GLN A 1 359 ? 15.632 -13.579 -5.437 1.00 90.25 359 GLN A O 1
ATOM 2765 N N . LYS A 1 360 ? 17.713 -12.742 -5.495 1.00 87.69 360 LYS A N 1
ATOM 2766 C CA . LYS A 1 360 ? 18.273 -13.710 -4.541 1.00 87.69 360 LYS A CA 1
ATOM 2767 C C . LYS A 1 360 ? 17.657 -13.585 -3.148 1.00 87.69 360 LYS A C 1
ATOM 2769 O O . LYS A 1 360 ? 17.451 -14.590 -2.481 1.00 87.69 360 LYS A O 1
ATOM 2774 N N . GLN A 1 361 ? 17.404 -12.362 -2.691 1.00 85.00 361 GLN A N 1
ATOM 2775 C CA . GLN A 1 361 ? 16.839 -12.106 -1.367 1.00 85.00 361 GLN A CA 1
ATOM 2776 C C . GLN A 1 361 ? 15.340 -12.422 -1.277 1.00 85.00 361 GLN A C 1
ATOM 2778 O O . GLN A 1 361 ? 14.869 -12.766 -0.197 1.00 85.00 361 GLN A O 1
ATOM 2783 N N . LEU A 1 362 ? 14.603 -12.273 -2.380 1.00 83.50 362 LEU A N 1
ATOM 2784 C CA . LEU A 1 362 ? 13.176 -12.575 -2.467 1.00 83.50 362 LEU A CA 1
ATOM 2785 C C . LEU A 1 362 ? 12.890 -14.020 -2.885 1.00 83.50 362 LEU A C 1
ATOM 2787 O O . LEU A 1 362 ? 11.742 -14.429 -2.812 1.00 83.50 362 LEU A O 1
ATOM 2791 N N . GLU A 1 363 ? 13.892 -14.778 -3.336 1.00 86.44 363 GLU A N 1
ATOM 2792 C CA . GLU A 1 363 ? 13.716 -16.153 -3.833 1.00 86.44 363 GLU A CA 1
ATOM 2793 C C . GLU A 1 363 ? 12.668 -16.259 -4.968 1.00 86.44 363 GLU A C 1
ATOM 2795 O O . GLU A 1 363 ? 12.023 -17.290 -5.141 1.00 86.44 363 GLU A O 1
ATOM 2800 N N . ILE A 1 364 ? 12.506 -15.194 -5.767 1.00 87.06 364 ILE A N 1
ATOM 2801 C CA . ILE A 1 364 ? 11.599 -15.141 -6.928 1.00 87.06 364 ILE A CA 1
ATOM 2802 C C . ILE A 1 364 ? 12.405 -15.028 -8.224 1.00 87.06 364 ILE A C 1
ATOM 2804 O O . ILE A 1 364 ? 13.366 -14.263 -8.251 1.00 87.06 364 ILE A O 1
ATOM 2808 N N . PRO A 1 365 ? 12.040 -15.714 -9.319 1.00 89.56 365 PRO A N 1
ATOM 2809 C CA . PRO A 1 365 ? 12.708 -15.524 -10.602 1.00 89.56 365 PRO A CA 1
ATOM 2810 C C . PRO A 1 365 ? 12.333 -14.159 -11.195 1.00 89.56 365 PRO A C 1
ATOM 2812 O O . PRO A 1 365 ? 11.152 -13.885 -11.398 1.00 89.56 365 PRO A O 1
ATOM 2815 N N . ILE A 1 366 ? 13.324 -13.312 -11.492 1.00 93.06 366 ILE A N 1
ATOM 2816 C CA . ILE A 1 366 ? 13.123 -12.045 -12.207 1.00 93.06 366 ILE A CA 1
ATOM 2817 C C . ILE A 1 366 ? 13.832 -12.165 -13.558 1.00 93.06 366 ILE A C 1
ATOM 2819 O O . ILE A 1 366 ? 15.048 -12.030 -13.637 1.00 93.06 366 ILE A O 1
ATOM 2823 N N . ALA A 1 367 ? 13.089 -12.457 -14.623 1.00 92.94 367 ALA A N 1
ATOM 2824 C CA . ALA A 1 367 ? 13.690 -12.745 -15.925 1.00 92.94 367 ALA A CA 1
ATOM 2825 C C . ALA A 1 367 ? 14.086 -11.462 -16.677 1.00 92.94 367 ALA A C 1
ATOM 2827 O O . ALA A 1 367 ? 13.357 -10.465 -16.660 1.00 92.94 367 ALA A O 1
ATOM 2828 N N . CYS A 1 368 ? 15.225 -11.495 -17.369 1.00 94.25 368 CYS A N 1
ATOM 2829 C CA . CYS A 1 368 ? 15.633 -10.413 -18.259 1.00 94.25 368 CYS A CA 1
ATOM 2830 C C . CYS A 1 368 ? 14.702 -10.366 -19.477 1.00 94.25 368 CYS A C 1
ATOM 2832 O O . CYS A 1 368 ? 14.331 -11.402 -20.032 1.00 94.25 368 CYS A O 1
ATOM 2834 N N . CYS A 1 369 ? 14.306 -9.171 -19.901 1.00 93.44 369 CYS A N 1
ATOM 2835 C CA . CYS A 1 369 ? 13.433 -9.003 -21.051 1.00 93.44 369 CYS A CA 1
ATOM 2836 C C . CYS A 1 369 ? 13.767 -7.772 -21.893 1.00 93.44 369 CYS A C 1
ATOM 2838 O O . CYS A 1 369 ? 14.409 -6.818 -21.443 1.00 93.44 369 CYS A O 1
ATOM 2840 N N . ASN A 1 370 ? 13.267 -7.789 -23.124 1.00 91.62 370 ASN A N 1
ATOM 2841 C CA . ASN A 1 370 ? 13.306 -6.679 -24.059 1.00 91.62 370 ASN A CA 1
ATOM 2842 C C . ASN A 1 370 ? 11.959 -6.539 -24.788 1.00 91.62 370 ASN A C 1
ATOM 2844 O O . ASN A 1 370 ? 11.161 -7.474 -24.837 1.00 91.62 370 ASN A O 1
ATOM 2848 N N . PHE A 1 371 ? 11.709 -5.364 -25.363 1.00 89.94 371 PHE A N 1
ATOM 2849 C CA . PHE A 1 371 ? 10.481 -5.047 -26.090 1.00 89.94 371 PHE A CA 1
ATOM 2850 C C . PHE A 1 371 ? 10.805 -4.683 -27.537 1.00 89.94 371 PHE A C 1
ATOM 2852 O O . PHE A 1 371 ? 11.323 -3.592 -27.809 1.00 89.94 371 PHE A O 1
ATOM 2859 N N . VAL A 1 372 ? 10.473 -5.593 -28.454 1.00 84.38 372 VAL A N 1
ATOM 2860 C CA . VAL A 1 372 ? 10.752 -5.491 -29.894 1.00 84.38 372 VAL A CA 1
ATOM 2861 C C . VAL A 1 372 ? 9.454 -5.732 -30.659 1.00 84.38 372 VAL A C 1
ATOM 2863 O O . VAL A 1 372 ? 8.705 -6.641 -30.320 1.00 84.38 372 VAL A O 1
ATOM 2866 N N . GLU A 1 373 ? 9.152 -4.873 -31.637 1.00 81.56 373 GLU A N 1
ATOM 2867 C CA . GLU A 1 373 ? 7.946 -4.971 -32.487 1.00 81.56 373 GLU A CA 1
ATOM 2868 C C . GLU A 1 373 ? 6.618 -5.098 -31.716 1.00 81.56 373 GLU A C 1
ATOM 2870 O O . GLU A 1 373 ? 5.650 -5.680 -32.189 1.00 81.56 373 GLU A O 1
ATOM 2875 N N . GLY A 1 374 ? 6.556 -4.531 -30.507 1.00 79.75 374 GLY A N 1
ATOM 2876 C CA . GLY A 1 374 ? 5.360 -4.607 -29.667 1.00 79.75 374 GLY A CA 1
ATOM 2877 C C . GLY A 1 374 ? 5.181 -5.943 -28.946 1.00 79.75 374 GLY A C 1
ATOM 2878 O O . GLY A 1 374 ? 4.115 -6.168 -28.396 1.00 79.75 374 GLY A O 1
ATOM 2879 N N . ASN A 1 375 ? 6.206 -6.794 -28.889 1.00 82.81 375 ASN A N 1
ATOM 2880 C CA . ASN A 1 375 ? 6.179 -8.056 -28.155 1.00 82.81 375 ASN A CA 1
ATOM 2881 C C . ASN A 1 375 ? 7.195 -8.059 -27.005 1.00 82.81 375 ASN A C 1
ATOM 2883 O O . ASN A 1 375 ? 8.257 -7.433 -27.086 1.00 82.81 375 ASN A O 1
ATOM 2887 N N . LEU A 1 376 ? 6.859 -8.777 -25.928 1.00 89.00 376 LEU A N 1
ATOM 2888 C CA . LEU A 1 376 ? 7.786 -9.104 -24.845 1.00 89.00 376 LEU A CA 1
ATOM 2889 C C . LEU A 1 376 ? 8.684 -10.263 -25.294 1.00 89.00 376 LEU A C 1
ATOM 2891 O O . LEU A 1 376 ? 8.195 -11.365 -25.534 1.00 89.00 376 LEU A O 1
ATOM 2895 N N . LEU A 1 377 ? 9.991 -10.026 -25.345 1.00 88.56 377 LEU A N 1
ATOM 2896 C CA . LEU A 1 377 ? 11.004 -11.055 -25.555 1.00 88.56 377 LEU A CA 1
ATOM 2897 C C . LEU A 1 377 ? 11.713 -11.316 -24.232 1.00 88.56 377 LEU A C 1
ATOM 2899 O O . LEU A 1 377 ? 12.274 -10.395 -23.639 1.00 88.56 377 LEU A O 1
ATOM 2903 N N . ILE A 1 378 ? 11.670 -12.557 -23.760 1.00 87.69 378 ILE A N 1
ATOM 2904 C CA . ILE A 1 378 ? 12.391 -12.980 -22.560 1.00 87.69 378 ILE A CA 1
ATOM 2905 C C . ILE A 1 378 ? 13.759 -13.469 -23.018 1.00 87.69 378 ILE A C 1
ATOM 2907 O O . ILE A 1 378 ? 13.847 -14.377 -23.842 1.00 87.69 378 ILE A O 1
ATOM 2911 N N . THR A 1 379 ? 14.815 -12.853 -22.502 1.00 81.56 379 THR A N 1
ATOM 2912 C CA . THR A 1 379 ? 16.175 -13.328 -22.731 1.00 81.56 379 THR A CA 1
ATOM 2913 C C . THR A 1 379 ? 16.444 -14.405 -21.692 1.00 81.56 379 THR A C 1
ATOM 2915 O O . THR A 1 379 ? 16.465 -14.113 -20.494 1.00 81.56 379 THR A O 1
ATOM 2918 N N . GLU A 1 380 ? 16.620 -15.650 -22.129 1.00 58.97 380 GLU A N 1
ATOM 2919 C CA . GLU A 1 380 ? 17.152 -16.697 -21.259 1.00 58.97 380 GLU A CA 1
ATOM 2920 C C . GLU A 1 380 ? 18.598 -16.314 -20.917 1.00 58.97 380 GLU A C 1
ATOM 2922 O O . GLU A 1 380 ? 19.490 -16.391 -21.758 1.00 58.97 380 GLU A O 1
ATOM 2927 N N . GLU A 1 381 ? 18.833 -15.808 -19.703 1.00 53.59 381 GLU A N 1
ATOM 2928 C CA . GLU A 1 381 ? 20.199 -15.737 -19.189 1.00 53.59 381 GLU A CA 1
ATOM 2929 C C . GLU A 1 381 ? 20.672 -17.182 -18.981 1.00 53.59 381 GLU A C 1
ATOM 2931 O O . GLU A 1 381 ? 20.040 -17.936 -18.238 1.00 53.59 381 GLU A O 1
ATOM 2936 N N . GLU A 1 382 ? 21.767 -17.569 -19.645 1.00 37.44 382 GLU A N 1
ATOM 2937 C CA . GLU A 1 382 ? 22.447 -18.841 -19.408 1.00 37.44 382 GLU A CA 1
ATOM 2938 C C . GLU A 1 382 ? 22.633 -19.043 -17.901 1.00 37.44 382 GLU A C 1
ATOM 2940 O O . GLU A 1 382 ? 23.328 -18.281 -17.222 1.00 37.44 382 GLU A O 1
ATOM 2945 N N . THR A 1 383 ? 22.020 -20.097 -17.370 1.00 33.38 383 THR A N 1
ATOM 2946 C CA . THR A 1 383 ? 22.287 -20.625 -16.035 1.00 33.38 383 THR A CA 1
ATOM 2947 C C . THR A 1 383 ? 23.733 -21.116 -15.951 1.00 33.38 383 THR A C 1
ATOM 2949 O O . THR A 1 383 ? 24.002 -22.312 -15.959 1.00 33.38 383 THR A O 1
ATOM 2952 N N . THR A 1 384 ? 24.690 -20.201 -15.818 1.00 30.91 384 THR A N 1
ATOM 2953 C CA . THR A 1 384 ? 26.061 -20.496 -15.381 1.00 30.91 384 THR A CA 1
ATOM 2954 C C . THR A 1 384 ? 26.103 -20.542 -13.852 1.00 30.91 384 THR A C 1
ATOM 2956 O O . THR A 1 384 ? 26.756 -19.759 -13.174 1.00 30.91 384 THR A O 1
ATOM 2959 N N . LEU A 1 385 ? 25.351 -21.490 -13.292 1.00 36.69 385 LEU A N 1
ATOM 2960 C CA . LEU A 1 385 ? 25.460 -21.950 -11.904 1.00 36.69 385 LEU A CA 1
ATOM 2961 C C . LEU A 1 385 ? 25.502 -23.484 -11.908 1.00 36.69 385 LEU A C 1
ATOM 2963 O O . LEU A 1 385 ? 24.694 -24.165 -11.288 1.00 36.69 385 LEU A O 1
ATOM 2967 N N . SER A 1 386 ? 26.444 -24.027 -12.673 1.00 35.19 386 SER A N 1
ATOM 2968 C CA . SER A 1 386 ? 26.895 -25.415 -12.626 1.00 35.19 386 SER A CA 1
ATOM 2969 C C . SER A 1 386 ? 28.271 -25.450 -13.288 1.00 35.19 386 SER A C 1
ATOM 2971 O O . SER A 1 386 ? 28.417 -24.925 -14.383 1.00 35.19 386 SER A O 1
ATOM 2973 N N . SER A 1 387 ? 29.249 -26.051 -12.611 1.00 31.27 387 SER A N 1
ATOM 2974 C CA . SER A 1 387 ? 30.664 -26.203 -12.989 1.00 31.27 387 SER A CA 1
ATOM 2975 C C . SER A 1 387 ? 31.564 -24.961 -12.884 1.00 31.27 387 SER A C 1
ATOM 2977 O O . SER A 1 387 ? 32.051 -24.428 -13.877 1.00 31.27 387 SER A O 1
ATOM 2979 N N . ALA A 1 388 ? 31.897 -24.583 -11.652 1.00 31.53 388 ALA A N 1
ATOM 2980 C CA . ALA A 1 388 ? 33.284 -24.268 -11.323 1.00 31.53 388 ALA A CA 1
ATOM 2981 C C . ALA A 1 388 ? 33.631 -25.044 -10.045 1.00 31.53 388 ALA A C 1
ATOM 2983 O O . ALA A 1 388 ? 32.950 -24.910 -9.029 1.00 31.53 388 ALA A O 1
ATOM 2984 N N . SER A 1 389 ? 34.598 -25.939 -10.223 1.00 32.91 389 SER A N 1
ATOM 2985 C CA . SER A 1 389 ? 35.207 -26.924 -9.321 1.00 32.91 389 SER A CA 1
ATOM 2986 C C . SER A 1 389 ? 35.623 -26.413 -7.951 1.00 32.91 389 SER A C 1
ATOM 2988 O O . SER A 1 389 ? 36.173 -25.288 -7.913 1.00 32.91 389 SER A O 1
#

Radius of gyration: 24.25 Å; Cα contacts (8 Å, |Δi|>4): 635; chains: 1; bounding box: 70×47×72 Å

Organism: NCBI:txid97028

Foldseek 3Di:
DPPPDDDDDDDPDDPPDDDDDDDDPPQLAAQEEEEEADLLLLVVVLVVVCVVVDVVCSLQEAEFEPPDDLVVSLVSCVVSNHNYYGYHLVRVLVCQV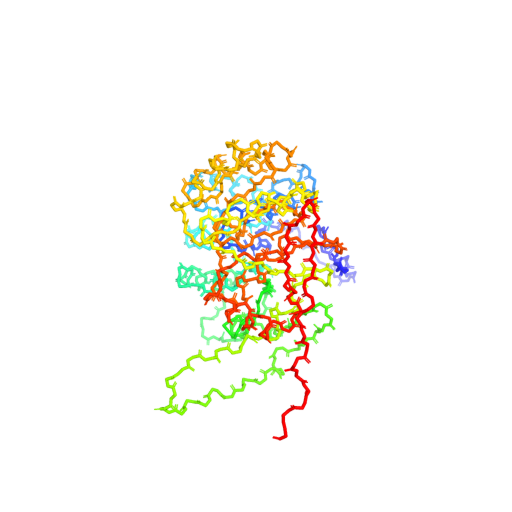VVSHQQAQHAEYEYEQVVSCLDPVNPVSVVSCLVRHHHHPPDDPPDPPDPPRHDYHYYHLACPVSNLVCCVVRHDQDWDDAPPDIDRSVVDDPPDPPPPPDDPDDDDQGPLSNLRSFQPQEAAAEEADDLVCLLVQVVLVCQLLVWLAEEEEDADPVCQVVSCVVCVVVVAFEDEFEDPQPPVRNVVVQVCSVVSVHRYYYYYQVRLPSHPRDQTQEYEYSDDDPALNSVSSRSNSYCPPNDHHYYYYYHHPVCVVVVVVSCVSSVHDHFYWDRDPSHIDTDPDPPPPDDDD

InterPro domains:
  IPR001650 Helicase, C-terminal domain-like [PF00271] (230-338)
  IPR001650 Helicase, C-terminal domain-like [PS51194] (233-377)
  IPR001650 Helicase, C-terminal domain-like [SM00490] (257-338)
  IPR011545 DEAD/DEAH-box helicase domain [PF00270] (27-164)
  IPR014001 Helicase superfamily 1/2, ATP-binding domain [PS51192] (1-177)
  IPR014001 Helicase superfamily 1/2, ATP-binding domain [SM00487] (6-196)
  IPR027417 P-loop containing nucleoside triphosphate hydrolase [G3DSA:3.40.50.300] (1-179)
  IPR027417 P-loop containing nucleoside triphosphate hydrolase [G3DSA:3.40.50.300] (215-371)
  IPR027417 P-loop containing nucleoside triphosphate hydrolase [SSF52540] (30-358)
  IPR044742 RhlB-like, DEAD/DEAH-box helicase domain [cd00268] (19-178)
  IPR050547 DEAD box ATP-dependent RNA helicases [PTHR47963] (1-368)

Sequence (389 aa):
LPILSVIGPLRGENREGDVDGGEAGKKLGVEAVIVAPSRELGMQIVREFEKILGVDNKKVVQQLVGGANRTRQEEALKKNKPAIVVGTPGRIAELSASGKLRTHGCQYLVLDEVDELLSFNFREDMHRLLEHVGRRSGGDLKSNAKKAERQLIMVSATVPFSVVRAAKSWGSDPLLVQAKKIVPLETLSPEPVNLSPNSSANSSKPSKAVVESLPPALKHYYCVVRLQHKVDTLRRCIHALDAKFVIVFMNHTKQLKDVVFKLEARGVKAAELHGDLGKLGRSTTLQKFKNGEVRVLVTNELSARGLDVAECDLVVNLDLPTDTIHYAHRAGRTGRLGRNGTVLTICEESEVFVVRKLQKQLEIPIACCNFVEGNLLITEEETTLSSAS

Mean predicted aligned error: 14.16 Å

Nearest PDB structures (foldseek):
  7pli-assembly3_J  TM=8.957E-01  e=1.841E-26  Escherichia coli K-12
  5ivl-assembly1_B  TM=5.152E-01  e=3.256E-28  Geobacillus stearothermophilus 10
  5sup-assembly3_C  TM=8.509E-01  e=3.135E-21  Saccharomyces cerevisiae S288C
  4kbf-assembly1_A  TM=5.067E-01  e=4.812E-25  Thermus thermophilus HB27
  3eas-assembly1_B  TM=9.664E-01  e=7.265E-15  Thermus thermophilus HB27

Secondary structure (DSSP, 8-state):
----S--SS------S---------------EEEE-SSHHHHHHHHHHHHHHH-GGGGGGEEEE-TTS-HHHHHHHHHHH--SEEEE-HHHHHHHHHTTSS--TT-SEEEESSHHHHTSGGGHHHHHHHHHHTT--TT--TT--TT-TTSEEEE--S---HHHHHHHHHHSSSPEEEETTEEEEGGG-PPPP----S-------PPPGGGGGGS-TTEEEEEEE--GGGHHHHHHHHHHHTT-SSEEEEES-GGGHHHHHHHHHTTT--EEEE-TTS-HHHHHHHHHHHHTTS-SEEEEEHHHHTTS-PPPBSEEEESS--SSHHHHHHHHTTBSGGG--EEEEEEE-GGGHHHHHHHHHHHT--EEEEEEETTEEEEE------S---

Solvent-accessible surface area (backbone atoms only — not comparable to full-atom values): 22531 Å² total; per-residue (Å²): 130,88,79,85,66,87,89,67,100,63,80,76,76,82,77,85,86,78,93,74,92,72,97,65,88,72,76,73,52,31,42,33,41,37,36,21,74,36,60,56,30,23,52,49,57,50,51,52,49,34,65,74,61,32,83,90,44,45,51,40,52,41,78,36,44,71,98,51,68,61,68,62,48,55,50,47,48,71,72,48,50,27,37,32,38,31,15,16,45,62,39,47,30,51,34,41,74,70,64,77,39,68,37,54,62,12,39,34,41,36,33,39,49,37,64,62,44,66,34,80,92,34,45,68,29,46,51,50,38,68,67,46,50,25,38,61,95,86,69,67,96,82,54,90,76,71,76,79,64,36,52,72,45,79,40,54,72,51,69,52,70,69,46,53,51,46,43,68,71,74,44,76,90,44,71,44,79,52,101,87,47,78,42,60,50,82,77,61,70,78,77,78,80,78,82,66,97,79,75,98,68,94,76,80,76,66,62,71,53,43,50,70,54,42,47,91,55,56,47,40,34,32,32,76,39,58,79,95,45,45,68,58,48,52,53,46,49,40,60,30,66,68,46,62,34,32,41,35,36,34,83,57,78,87,53,40,62,60,52,31,52,61,36,43,79,69,76,40,48,47,41,72,43,50,86,83,52,51,73,66,56,48,54,50,51,50,49,37,38,69,71,59,72,26,34,32,41,34,28,32,70,78,51,54,55,50,42,91,66,65,79,23,44,29,31,32,29,65,36,81,61,94,44,66,66,52,41,36,62,53,48,55,44,21,14,63,99,81,35,70,16,36,33,38,35,44,36,37,77,92,43,48,66,58,54,55,49,44,28,66,63,48,76,45,78,60,42,44,38,50,76,56,99,58,36,77,43,74,51,82,73,79,82,82,84,71,88,82,133

pLDDT: mean 76.8, std 20.81, range [22.7, 97.38]